Protein AF-A0A166FHW7-F1 (afdb_monomer)

Secondary structure (DSSP, 8-state):
---------PPP----------------------------------HHHHHHHHHHHHHHHHS--TT-TTSHHHHHHHT--SHHHHHHHHHHHHHHHHTTSS-HHHHHHHHHHHHHHHHHHHHHHHHHHHH--SSS-TTTTHHHHHHHHHHHHHHH--S-THHHHHHHHHHHHHHHHHHHHHTS---HHHHHHHHHHHHHHHHHHHHHHHHHHTT-HHHHHHHHHSSSSHHHHHHHHHHHHHHHHHHHHHHHHHHHHHHHHHHHHHHHHHHHHHHHHHHHHHHHHHHHHHHHHHHHHHT-S------------STHHHHHHHHHHHHHHHHTS-HHHHHHHHHHHHHHHHHHHHHHH--S--STHHHHHHHH-HHHHHHHHHHHHHHHHHHHHHHHHHSS-S---TTEEEEE-TT--EEEEEHHHHSSHHHHHHHHHHHHS--

Structure (mmCIF, N/CA/C/O backbone):
data_AF-A0A166FHW7-F1
#
_entry.id   AF-A0A166FHW7-F1
#
loop_
_atom_site.group_PDB
_atom_site.id
_atom_site.type_symbol
_atom_site.label_atom_id
_atom_site.label_alt_id
_atom_site.label_comp_id
_atom_site.label_asym_id
_atom_site.label_entity_id
_atom_site.label_seq_id
_atom_site.pdbx_PDB_ins_code
_atom_site.Cartn_x
_atom_site.Cartn_y
_atom_site.Cartn_z
_atom_site.occupancy
_atom_site.B_iso_or_equiv
_atom_site.auth_seq_id
_atom_site.auth_comp_id
_atom_site.auth_asym_id
_atom_site.auth_atom_id
_atom_site.pdbx_PDB_model_num
ATOM 1 N N . MET A 1 1 ? 19.702 -24.144 58.303 1.00 34.84 1 MET A N 1
ATOM 2 C CA . MET A 1 1 ? 18.995 -25.304 58.885 1.00 34.84 1 MET A CA 1
ATOM 3 C C . MET A 1 1 ? 18.126 -25.905 57.798 1.00 34.84 1 MET A C 1
ATOM 5 O O . MET A 1 1 ? 17.391 -25.172 57.156 1.00 34.84 1 MET A O 1
ATOM 9 N N . SER A 1 2 ? 18.362 -27.187 57.530 1.00 34.03 2 SER A N 1
ATOM 10 C CA . SER A 1 2 ? 17.777 -28.020 56.472 1.00 34.03 2 SER A CA 1
ATOM 11 C C . SER A 1 2 ? 16.347 -28.475 56.817 1.00 34.03 2 SER A C 1
ATOM 13 O O . SER A 1 2 ? 15.945 -28.334 57.972 1.00 34.03 2 SER A O 1
ATOM 15 N N . LEU A 1 3 ? 15.703 -29.137 55.841 1.00 30.53 3 LEU A N 1
ATOM 16 C CA . LEU A 1 3 ? 14.471 -29.954 55.864 1.00 30.53 3 LEU A CA 1
ATOM 17 C C . LEU A 1 3 ? 13.224 -29.195 55.346 1.00 30.53 3 LEU A C 1
ATOM 19 O O . LEU A 1 3 ? 12.999 -28.058 55.728 1.00 30.53 3 LEU A O 1
ATOM 23 N N . PHE A 1 4 ? 12.378 -29.707 54.443 1.00 32.47 4 PHE A N 1
ATOM 24 C CA . PHE A 1 4 ? 11.970 -31.086 54.155 1.00 32.47 4 PHE A CA 1
ATOM 25 C C . PHE A 1 4 ? 11.669 -31.305 52.657 1.00 32.47 4 PHE A C 1
ATOM 27 O O . PHE A 1 4 ? 11.109 -30.442 51.986 1.00 32.47 4 PHE A O 1
ATOM 34 N N . SER A 1 5 ? 11.995 -32.508 52.180 1.00 28.45 5 SER A N 1
ATOM 35 C CA . SER A 1 5 ? 11.589 -33.090 50.896 1.00 28.45 5 SER A CA 1
ATOM 36 C C . SER A 1 5 ? 10.270 -33.855 51.078 1.00 28.45 5 SER A C 1
ATOM 38 O O . SER A 1 5 ? 10.117 -34.543 52.088 1.00 28.45 5 SER A O 1
ATOM 40 N N . TYR A 1 6 ? 9.339 -33.755 50.124 1.00 33.41 6 TYR A N 1
ATOM 41 C CA . TYR A 1 6 ? 8.126 -34.580 50.066 1.00 33.41 6 TYR A CA 1
ATOM 42 C C . TYR A 1 6 ? 8.175 -35.488 48.835 1.00 33.41 6 TYR A C 1
ATOM 44 O O . TYR A 1 6 ? 8.260 -35.028 47.697 1.00 33.41 6 TYR A O 1
ATOM 52 N N . SER A 1 7 ? 8.132 -36.790 49.098 1.00 30.66 7 SER A N 1
ATOM 53 C CA . SER A 1 7 ? 8.095 -37.887 48.140 1.00 30.66 7 SER A CA 1
ATOM 54 C C . SER A 1 7 ? 6.654 -38.221 47.741 1.00 30.66 7 SER A C 1
ATOM 56 O O . SER A 1 7 ? 5.761 -38.324 48.579 1.00 30.66 7 SER A O 1
ATOM 58 N N . PHE A 1 8 ? 6.442 -38.422 46.441 1.00 33.25 8 PHE A N 1
ATOM 59 C CA . PHE A 1 8 ? 5.190 -38.890 45.848 1.00 33.25 8 PHE A CA 1
ATOM 60 C C . PHE A 1 8 ? 5.305 -40.402 45.600 1.00 33.25 8 PHE A C 1
ATOM 62 O O . PHE A 1 8 ? 6.271 -40.852 44.984 1.00 33.25 8 PHE A O 1
ATOM 69 N N . THR A 1 9 ? 4.339 -41.191 46.071 1.00 34.50 9 THR A N 1
ATOM 70 C CA . THR A 1 9 ? 4.199 -42.622 45.742 1.00 34.50 9 THR A CA 1
ATOM 71 C C . THR A 1 9 ? 2.891 -42.837 44.974 1.00 34.50 9 THR A C 1
ATOM 73 O O . THR A 1 9 ? 1.877 -42.253 45.355 1.00 34.50 9 THR A O 1
ATOM 76 N N . PRO A 1 10 ? 2.874 -43.640 43.891 1.00 36.53 10 PRO A N 1
ATOM 77 C CA . PRO A 1 10 ? 1.661 -43.918 43.136 1.00 36.53 10 PRO A CA 1
ATOM 78 C C . PRO A 1 10 ? 1.016 -45.235 43.590 1.00 36.53 10 PRO A C 1
ATOM 80 O O . PRO A 1 10 ? 1.674 -46.271 43.697 1.00 36.53 10 PRO A O 1
ATOM 83 N N . THR A 1 11 ? -0.296 -45.206 43.819 1.00 36.44 11 THR A N 1
ATOM 84 C CA . THR A 1 11 ? -1.110 -46.397 44.084 1.00 36.44 11 THR A CA 1
ATOM 85 C C . THR A 1 11 ? -1.579 -47.011 42.766 1.00 36.44 11 THR A C 1
ATOM 87 O O . THR A 1 11 ? -2.311 -46.390 41.999 1.00 36.44 11 THR A O 1
ATOM 90 N N . ILE A 1 12 ? -1.163 -48.253 42.525 1.00 35.50 12 ILE A N 1
ATOM 91 C CA . ILE A 1 12 ? -1.688 -49.148 41.491 1.00 35.50 12 ILE A CA 1
ATOM 92 C C . ILE A 1 12 ? -2.891 -49.896 42.076 1.00 35.50 12 ILE A C 1
ATOM 94 O O . ILE A 1 12 ? -2.778 -50.499 43.142 1.00 35.50 12 ILE A O 1
ATOM 98 N N . MET A 1 13 ? -4.012 -49.930 41.352 1.00 34.91 13 MET A N 1
ATOM 99 C CA . MET A 1 13 ? -5.056 -50.933 41.565 1.00 34.91 13 MET A CA 1
ATOM 100 C C . MET A 1 13 ? -5.574 -51.429 40.209 1.00 34.91 13 MET A C 1
ATOM 102 O O . MET A 1 13 ? -6.003 -50.656 39.357 1.00 34.91 13 MET A O 1
ATOM 106 N N . THR A 1 14 ? -5.443 -52.737 40.006 1.00 41.25 14 THR A N 1
ATOM 107 C CA . THR A 1 14 ? -5.716 -53.499 38.780 1.00 41.25 14 THR A CA 1
ATOM 108 C C . THR A 1 14 ? -6.978 -54.361 38.896 1.00 41.25 14 THR A C 1
ATOM 110 O O . THR A 1 14 ? -7.439 -54.631 40.002 1.00 41.25 14 THR A O 1
ATOM 113 N N . THR A 1 15 ? -7.381 -54.928 37.743 1.00 34.81 15 THR A N 1
ATOM 114 C CA . THR A 1 15 ? -8.322 -56.055 37.484 1.00 34.81 15 THR A CA 1
ATOM 115 C C . THR A 1 15 ? -9.816 -55.696 37.399 1.00 34.81 15 THR A C 1
ATOM 117 O O . THR A 1 15 ? -10.289 -54.893 38.184 1.00 34.81 15 THR A O 1
ATOM 120 N N . SER A 1 16 ? -10.665 -56.244 36.512 1.00 29.94 16 SER A N 1
ATOM 121 C CA . SER A 1 16 ? -10.603 -57.249 35.418 1.00 29.94 16 SER A CA 1
ATOM 122 C C . SER A 1 16 ? -12.040 -57.357 34.832 1.00 29.94 16 SER A C 1
ATOM 124 O O . SER A 1 16 ? -12.989 -57.259 35.604 1.00 29.94 16 SER A O 1
ATOM 126 N N . THR A 1 17 ? -12.315 -57.399 33.517 1.00 33.91 17 THR A N 1
ATOM 127 C CA . THR A 1 17 ? -12.660 -58.592 32.676 1.00 33.91 17 THR A CA 1
ATOM 128 C C . THR A 1 17 ? -13.208 -58.045 31.324 1.00 33.91 17 THR A C 1
ATOM 130 O O . THR A 1 17 ? -14.050 -57.157 31.338 1.00 33.91 17 THR A O 1
ATOM 133 N N . GLN A 1 18 ? -12.614 -58.267 30.135 1.00 33.44 18 GLN A N 1
ATOM 134 C CA . GLN A 1 18 ? -12.799 -59.365 29.145 1.00 33.44 18 GLN A CA 1
ATOM 135 C C . GLN A 1 18 ? -14.289 -59.697 28.847 1.00 33.44 18 GLN A C 1
ATOM 137 O O . GLN A 1 18 ? -14.997 -60.101 29.752 1.00 33.44 18 GLN A O 1
ATOM 142 N N . THR A 1 19 ? -14.876 -59.637 27.633 1.00 32.28 19 THR A N 1
ATOM 143 C CA . THR A 1 19 ? -14.506 -60.320 26.369 1.00 32.28 19 THR A CA 1
ATOM 144 C C . THR A 1 19 ? -15.501 -59.966 25.231 1.00 32.28 19 THR A C 1
ATOM 146 O O . THR A 1 19 ? -16.696 -60.147 25.428 1.00 32.28 19 THR A O 1
ATOM 149 N N . ARG A 1 20 ? -15.045 -59.614 24.011 1.00 31.00 20 ARG A N 1
ATOM 150 C CA . ARG A 1 20 ? -15.442 -60.271 22.730 1.00 31.00 20 ARG A CA 1
ATOM 151 C C . ARG A 1 20 ? -14.687 -59.697 21.520 1.00 31.00 20 ARG A C 1
ATOM 153 O O . ARG A 1 20 ? -14.891 -58.566 21.105 1.00 31.00 20 ARG A O 1
ATOM 160 N N . LYS A 1 21 ? -13.829 -60.545 20.942 1.00 37.91 21 LYS A N 1
ATOM 161 C CA . LYS A 1 21 ? -13.235 -60.433 19.600 1.00 37.91 21 LYS A CA 1
ATOM 162 C C . LYS A 1 21 ? -14.177 -61.067 18.568 1.00 37.91 21 LYS A C 1
ATOM 164 O O . LYS A 1 21 ? -14.760 -62.104 18.880 1.00 37.91 21 LYS A O 1
ATOM 169 N N . ARG A 1 22 ? -14.194 -60.541 17.336 1.00 35.78 22 ARG A N 1
ATOM 170 C CA . ARG A 1 22 ? -13.900 -61.238 16.054 1.00 35.78 22 ARG A CA 1
ATOM 171 C C . ARG A 1 22 ? -14.166 -60.256 14.891 1.00 35.78 22 ARG A C 1
ATOM 173 O O . ARG A 1 22 ? -15.229 -59.664 14.851 1.00 35.78 22 ARG A O 1
ATOM 180 N N . P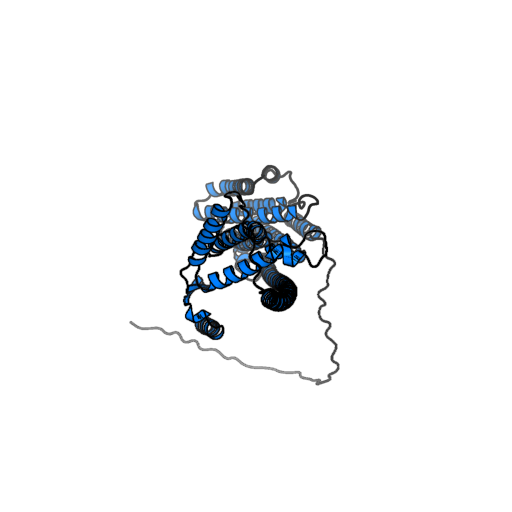HE A 1 23 ? -13.153 -59.859 14.117 1.00 33.91 23 PHE A N 1
ATOM 181 C CA . PHE A 1 23 ? -12.521 -60.555 12.975 1.00 33.91 23 PHE A CA 1
ATOM 182 C C . PHE A 1 23 ? -13.221 -60.207 11.650 1.00 33.91 23 PHE A C 1
ATOM 184 O O . PHE A 1 23 ? -14.329 -60.672 11.437 1.00 33.91 23 PHE A O 1
ATOM 191 N N . TRP A 1 24 ? -12.559 -59.423 10.788 1.00 37.00 24 TRP A N 1
ATOM 192 C CA . TRP A 1 24 ? -12.235 -59.792 9.400 1.00 37.00 24 TRP A CA 1
ATOM 193 C C . TRP A 1 24 ? -11.105 -58.905 8.852 1.00 37.00 24 TRP A C 1
ATOM 195 O O . TRP A 1 24 ? -11.092 -57.690 9.027 1.00 37.00 24 TRP A O 1
ATOM 205 N N . LEU A 1 25 ? -10.133 -59.578 8.233 1.00 36.22 25 LEU A N 1
ATOM 206 C CA . LEU A 1 25 ? -9.030 -59.040 7.442 1.00 36.22 25 LEU A CA 1
ATOM 207 C C . LEU A 1 25 ? -9.475 -58.820 5.988 1.00 36.22 25 LEU A C 1
ATOM 209 O O . LEU A 1 25 ? -10.233 -59.624 5.459 1.00 36.22 25 LEU A O 1
ATOM 213 N N . LYS A 1 26 ? -8.816 -57.839 5.357 1.00 40.19 26 LYS A N 1
ATOM 214 C CA . LYS A 1 26 ? -8.415 -57.750 3.939 1.00 40.19 26 LYS A CA 1
ATOM 215 C C . LYS A 1 26 ? -9.498 -57.877 2.864 1.00 40.19 26 LYS A C 1
ATOM 217 O O . LYS A 1 26 ? -9.918 -58.976 2.534 1.00 40.19 26 LYS A O 1
ATOM 222 N N . GLN A 1 27 ? -9.689 -56.767 2.154 1.00 31.23 27 GLN A N 1
ATOM 223 C CA . GLN A 1 27 ? -9.675 -56.695 0.689 1.00 31.23 27 GLN A CA 1
ATOM 224 C C . GLN A 1 27 ? -9.236 -55.272 0.288 1.00 31.23 27 GLN A C 1
ATOM 226 O O . GLN A 1 27 ? -9.834 -54.294 0.725 1.00 31.23 27 GLN A O 1
ATOM 231 N N . THR A 1 28 ? -8.159 -55.151 -0.494 1.00 43.56 28 THR A N 1
ATOM 232 C CA . THR A 1 28 ? -7.950 -53.997 -1.386 1.00 43.56 28 THR A CA 1
ATOM 233 C C . THR A 1 28 ? -8.973 -54.107 -2.519 1.00 43.56 28 THR A C 1
ATOM 235 O O . THR A 1 28 ? -9.312 -55.236 -2.893 1.00 43.56 28 THR A O 1
ATOM 238 N N . PRO A 1 29 ? -9.486 -52.990 -3.070 1.00 36.66 29 PRO A N 1
ATOM 239 C CA . PRO A 1 29 ? -8.953 -52.603 -4.380 1.00 36.66 29 PRO A CA 1
ATOM 240 C C . PRO A 1 29 ? -9.071 -51.102 -4.749 1.00 36.66 29 PRO A C 1
ATOM 242 O O . PRO A 1 29 ? -9.771 -50.320 -4.118 1.00 36.66 29 PRO A O 1
ATOM 245 N N . VAL A 1 30 ? -8.408 -50.784 -5.865 1.00 32.16 30 VAL A N 1
ATOM 246 C CA . VAL A 1 30 ? -8.593 -49.638 -6.774 1.00 32.16 30 VAL A CA 1
ATOM 247 C C . VAL A 1 30 ? -8.190 -48.255 -6.253 1.00 32.16 30 VAL A C 1
ATOM 249 O O . VAL A 1 30 ? -8.869 -47.619 -5.453 1.00 32.16 30 VAL A O 1
ATOM 252 N N . VAL A 1 31 ? -7.097 -47.757 -6.842 1.00 43.41 31 VAL A N 1
ATOM 253 C CA . VAL A 1 31 ? -6.760 -46.336 -6.971 1.00 43.41 31 VAL A CA 1
ATOM 254 C C . VAL A 1 31 ? -7.972 -45.617 -7.559 1.00 43.41 31 VAL A C 1
ATOM 256 O O . VAL A 1 31 ? -8.191 -45.617 -8.766 1.00 43.41 31 VAL A O 1
ATOM 259 N N . SER A 1 32 ? -8.791 -45.047 -6.683 1.00 30.52 32 SER A N 1
ATOM 260 C CA . SER A 1 32 ? -9.730 -44.008 -7.065 1.00 30.52 32 SER A CA 1
ATOM 261 C C . SER A 1 32 ? -8.926 -42.726 -7.078 1.00 30.52 32 SER A C 1
ATOM 263 O O . SER A 1 32 ? -8.369 -42.326 -6.057 1.00 30.52 32 SER A O 1
ATOM 265 N N . THR A 1 33 ? -8.802 -42.139 -8.261 1.00 36.22 33 THR A N 1
ATOM 266 C CA . THR A 1 33 ? -8.305 -40.789 -8.484 1.00 36.22 33 THR A CA 1
ATOM 267 C C . THR A 1 33 ? -9.038 -39.864 -7.520 1.00 36.22 33 THR A C 1
ATOM 269 O O . THR A 1 33 ? -10.188 -39.503 -7.758 1.00 36.22 33 THR A O 1
ATOM 272 N N . THR A 1 34 ? -8.402 -39.537 -6.394 1.00 31.08 34 THR A N 1
ATOM 273 C CA . THR A 1 34 ? -8.874 -38.498 -5.487 1.00 31.08 34 THR A CA 1
ATOM 274 C C . THR A 1 34 ? -8.863 -37.220 -6.300 1.00 31.08 34 THR A C 1
ATOM 276 O O . THR A 1 34 ? -7.809 -36.634 -6.553 1.00 31.08 34 THR A O 1
ATOM 279 N N . SER A 1 35 ? -10.044 -36.838 -6.779 1.00 35.72 35 SER A N 1
ATOM 280 C CA . SER A 1 35 ? -10.304 -35.516 -7.306 1.00 35.72 35 SER A CA 1
ATOM 281 C C . SER A 1 35 ? -9.825 -34.534 -6.250 1.00 35.72 35 SER A C 1
ATOM 283 O O . SER A 1 35 ? -10.398 -34.427 -5.164 1.00 35.72 35 SER A O 1
ATOM 285 N N . ARG A 1 36 ? -8.716 -33.870 -6.585 1.00 31.05 36 ARG A N 1
ATOM 286 C CA . ARG A 1 36 ? -8.308 -32.574 -6.053 1.00 31.05 36 ARG A CA 1
ATOM 287 C C . ARG A 1 36 ? -9.584 -31.785 -5.740 1.00 31.05 36 ARG A C 1
ATOM 289 O O . ARG A 1 36 ? -10.457 -31.766 -6.613 1.00 31.05 36 ARG A O 1
ATOM 296 N N . PRO A 1 37 ? -9.719 -31.116 -4.584 1.00 36.91 37 PRO A N 1
ATOM 297 C CA . PRO A 1 37 ? -10.616 -29.981 -4.545 1.00 36.91 37 PRO A CA 1
ATOM 298 C C . PRO A 1 37 ? -10.068 -29.026 -5.604 1.00 36.91 37 PRO A C 1
ATOM 300 O O . PRO A 1 37 ? -9.036 -28.380 -5.425 1.00 36.91 37 PRO A O 1
ATOM 303 N N . THR A 1 38 ? -10.676 -29.064 -6.787 1.00 29.12 38 THR A N 1
ATOM 304 C CA . THR A 1 38 ? -10.616 -27.978 -7.743 1.00 29.12 38 THR A CA 1
ATOM 305 C C . THR A 1 38 ? -10.939 -26.755 -6.919 1.00 29.12 38 THR A C 1
ATOM 307 O O . THR A 1 38 ? -12.029 -26.677 -6.352 1.00 29.12 38 THR A O 1
ATOM 310 N N . CYS A 1 39 ? -9.945 -25.875 -6.789 1.00 35.62 39 CYS A N 1
ATOM 311 C CA . CYS A 1 39 ? -10.164 -24.479 -6.480 1.00 35.62 39 CYS A CA 1
ATOM 312 C C . CYS A 1 39 ? -11.323 -24.077 -7.380 1.00 35.62 39 CYS A C 1
ATOM 314 O O . CYS A 1 39 ? -11.173 -24.037 -8.603 1.00 35.62 39 CYS A O 1
ATOM 316 N N . SER A 1 40 ? -12.511 -24.002 -6.782 1.00 29.81 40 SER A N 1
ATOM 317 C CA . SER A 1 40 ? -13.690 -23.542 -7.473 1.00 29.81 40 SER A CA 1
ATOM 318 C C . SER A 1 40 ? -13.331 -22.114 -7.795 1.00 29.81 40 SER A C 1
ATOM 320 O O . SER A 1 40 ? -13.318 -21.264 -6.911 1.00 29.81 40 SER A O 1
ATOM 322 N N . THR A 1 41 ? -12.926 -21.889 -9.040 1.00 42.62 41 THR A N 1
ATOM 323 C CA . THR A 1 41 ? -12.908 -20.575 -9.649 1.00 42.62 41 THR A CA 1
ATOM 324 C C . THR A 1 41 ? -14.375 -20.179 -9.664 1.00 42.62 41 THR A C 1
ATOM 326 O O . THR A 1 41 ? -15.108 -20.450 -10.615 1.00 42.62 41 THR A O 1
ATOM 329 N N . ALA A 1 42 ? -14.837 -19.673 -8.519 1.00 36.47 42 ALA A N 1
ATOM 330 C CA . ALA A 1 42 ? -16.040 -18.885 -8.455 1.00 36.47 42 ALA A CA 1
ATOM 331 C C . ALA A 1 42 ? -15.895 -17.808 -9.543 1.00 36.47 42 ALA A C 1
ATOM 333 O O . ALA A 1 42 ? -14.762 -17.417 -9.872 1.00 36.47 42 ALA A O 1
ATOM 334 N N . PRO A 1 43 ? -17.003 -17.362 -10.155 1.00 43.09 43 PRO A N 1
ATOM 335 C CA . PRO A 1 43 ? -16.964 -16.167 -10.991 1.00 43.09 43 PRO A CA 1
ATOM 336 C C . PRO A 1 43 ? -16.199 -15.082 -10.223 1.00 43.09 43 PRO A C 1
ATOM 338 O O . PRO A 1 43 ? -16.204 -15.151 -8.997 1.00 43.09 43 PRO A O 1
ATOM 341 N N . PRO A 1 44 ? -15.523 -14.126 -10.880 1.00 49.34 44 PRO A N 1
ATOM 342 C CA . PRO A 1 44 ? -14.907 -13.017 -10.164 1.00 49.34 44 PRO A CA 1
ATOM 343 C C . PRO A 1 44 ? -16.019 -12.341 -9.361 1.00 49.34 44 PRO A C 1
ATOM 345 O O . PRO A 1 44 ? -16.827 -11.606 -9.929 1.00 49.34 44 PRO A O 1
ATOM 348 N N . ASP A 1 45 ? -16.128 -12.721 -8.087 1.00 56.28 45 ASP A N 1
ATOM 349 C CA . ASP A 1 45 ? -17.183 -12.286 -7.196 1.00 56.28 45 ASP A CA 1
ATOM 350 C C . ASP A 1 45 ? -17.065 -10.775 -7.199 1.00 56.28 45 ASP A C 1
ATOM 352 O O . ASP A 1 45 ? -15.970 -10.229 -7.014 1.00 56.28 45 ASP A O 1
ATOM 356 N N . ASP A 1 46 ? -18.162 -10.110 -7.558 1.00 76.25 46 ASP A N 1
ATOM 357 C CA . ASP A 1 46 ? -18.179 -8.665 -7.701 1.00 76.25 46 ASP A CA 1
ATOM 358 C C . ASP A 1 46 ? -17.641 -8.097 -6.390 1.00 76.25 46 ASP A C 1
ATOM 360 O O . ASP A 1 46 ? -18.220 -8.315 -5.328 1.00 76.25 46 ASP A O 1
ATOM 364 N N . ILE A 1 47 ? -16.486 -7.442 -6.444 1.00 72.56 47 ILE A N 1
ATOM 365 C CA . ILE A 1 47 ? -15.786 -6.891 -5.279 1.00 72.56 47 ILE A CA 1
ATOM 366 C C . ILE A 1 47 ? -16.749 -6.025 -4.445 1.00 72.56 47 ILE A C 1
ATOM 368 O O . ILE A 1 47 ? -16.683 -6.005 -3.214 1.00 72.56 47 ILE A O 1
ATOM 372 N N . SER A 1 48 ? -17.693 -5.373 -5.126 1.00 78.38 48 SER A N 1
ATOM 373 C CA . SER A 1 48 ? -18.792 -4.606 -4.540 1.00 78.38 48 SER A CA 1
ATOM 374 C C . SER A 1 48 ? -19.698 -5.478 -3.665 1.00 78.38 48 SER A C 1
ATOM 376 O O . SER A 1 48 ? -20.035 -5.087 -2.552 1.00 78.38 48 SER A O 1
ATOM 378 N N . SER A 1 49 ? -20.024 -6.691 -4.118 1.00 82.31 49 SER A N 1
ATOM 379 C CA . SER A 1 49 ? -20.880 -7.639 -3.398 1.00 82.31 49 SER A CA 1
ATOM 380 C C . SER A 1 49 ? -20.253 -8.157 -2.101 1.00 82.31 49 SER A C 1
ATOM 382 O O . SER A 1 49 ? -20.952 -8.240 -1.095 1.00 82.31 49 SER A O 1
ATOM 384 N N . LEU A 1 50 ? -18.939 -8.420 -2.077 1.00 80.50 50 LEU A N 1
ATOM 385 C CA . LEU A 1 50 ? -18.228 -8.842 -0.859 1.00 80.50 50 LEU A CA 1
ATOM 386 C C . LEU A 1 50 ? -18.212 -7.733 0.197 1.00 80.50 50 LEU A C 1
ATOM 388 O O . LEU A 1 50 ? -18.403 -7.982 1.391 1.00 80.50 50 LEU A O 1
ATOM 392 N N . TRP A 1 51 ? -17.996 -6.493 -0.243 1.00 86.31 51 TRP A N 1
ATOM 393 C CA . TRP A 1 51 ? -18.059 -5.334 0.639 1.00 86.31 51 TRP A CA 1
ATOM 394 C C . TRP A 1 51 ? -19.481 -5.094 1.153 1.00 86.31 51 TRP A C 1
ATOM 396 O O . TRP A 1 51 ? -19.680 -4.877 2.351 1.00 86.31 51 TRP A O 1
ATOM 406 N N . ASP A 1 52 ? -20.477 -5.199 0.273 1.00 86.12 52 ASP A N 1
ATOM 407 C CA . ASP A 1 52 ? -21.879 -5.044 0.640 1.00 86.12 52 ASP A CA 1
ATOM 408 C C . ASP A 1 52 ? -22.346 -6.119 1.625 1.00 86.12 52 ASP A C 1
ATOM 410 O O . ASP A 1 52 ? -23.020 -5.788 2.604 1.00 86.12 52 ASP A O 1
ATOM 414 N N . GLU A 1 53 ? -21.918 -7.369 1.436 1.00 86.81 53 GLU A N 1
ATOM 415 C CA . GLU A 1 53 ? -22.163 -8.468 2.370 1.00 86.81 53 GLU A CA 1
ATOM 416 C C . GLU A 1 53 ? -21.549 -8.174 3.745 1.00 86.81 53 GLU A C 1
ATOM 418 O O . GLU A 1 53 ? -22.173 -8.419 4.779 1.00 86.81 53 GLU A O 1
ATOM 423 N N . ALA A 1 54 ? -20.339 -7.610 3.788 1.00 85.88 54 ALA A N 1
ATOM 424 C CA . ALA A 1 54 ? -19.684 -7.255 5.043 1.00 85.88 54 ALA A CA 1
ATOM 425 C C . ALA A 1 54 ? -20.422 -6.132 5.792 1.00 85.88 54 ALA A C 1
ATOM 427 O O . ALA A 1 54 ? -20.581 -6.204 7.016 1.00 85.88 54 ALA A O 1
ATOM 428 N N . LEU A 1 55 ? -20.904 -5.115 5.071 1.00 89.69 55 LEU A N 1
ATOM 429 C CA . LEU A 1 55 ? -21.733 -4.043 5.631 1.00 89.69 55 LEU A CA 1
ATOM 430 C C . LEU A 1 55 ? -23.088 -4.577 6.124 1.00 89.69 55 LEU A C 1
ATOM 432 O O . LEU A 1 55 ? -23.537 -4.208 7.212 1.00 89.69 55 LEU A O 1
ATOM 436 N N . ASP A 1 56 ? -23.712 -5.487 5.376 1.00 90.88 56 ASP A N 1
ATOM 437 C CA . ASP A 1 56 ? -24.973 -6.123 5.762 1.00 90.88 56 ASP A CA 1
ATOM 438 C C . ASP A 1 56 ? -24.798 -7.026 6.987 1.00 90.88 56 ASP A C 1
ATOM 440 O O . ASP A 1 56 ? -25.613 -6.985 7.911 1.00 90.88 56 ASP A O 1
ATOM 444 N N . ALA A 1 57 ? -23.707 -7.790 7.060 1.00 87.12 57 ALA A N 1
ATOM 445 C CA . ALA A 1 57 ? -23.354 -8.576 8.239 1.00 87.12 57 ALA A CA 1
ATOM 446 C C . ALA A 1 57 ? -23.180 -7.681 9.478 1.00 87.12 57 ALA A C 1
ATOM 448 O O . ALA A 1 57 ? -23.696 -8.009 10.553 1.00 87.12 57 ALA A O 1
ATOM 449 N N . TYR A 1 58 ? -22.532 -6.520 9.320 1.00 90.81 58 TYR A N 1
ATOM 450 C CA . TYR A 1 58 ? -22.399 -5.525 10.386 1.00 90.81 58 TYR A CA 1
ATOM 451 C C . TYR A 1 58 ? -23.769 -5.036 10.871 1.00 90.81 58 TYR A C 1
ATOM 453 O O . TYR A 1 58 ? -24.063 -5.085 12.073 1.00 90.81 58 TYR A O 1
ATOM 461 N N . LYS A 1 59 ? -24.634 -4.628 9.934 1.00 92.75 59 LYS A N 1
ATOM 462 C CA . LYS A 1 59 ? -25.999 -4.170 10.217 1.00 92.75 59 LYS A CA 1
ATOM 463 C C . LYS A 1 59 ? -26.824 -5.237 10.923 1.00 92.75 59 LYS A C 1
ATOM 465 O O . LYS A 1 59 ? -27.447 -4.949 11.941 1.00 92.75 59 LYS A O 1
ATOM 470 N N . ASN A 1 60 ? -26.785 -6.472 10.436 1.00 92.69 60 ASN A N 1
ATOM 471 C CA . ASN A 1 60 ? -27.531 -7.588 11.008 1.00 92.69 60 ASN A CA 1
ATOM 472 C C . ASN A 1 60 ? -27.038 -7.954 12.416 1.00 92.69 60 ASN A C 1
ATOM 474 O O . ASN A 1 60 ? -27.842 -8.326 13.270 1.00 92.69 60 ASN A O 1
ATOM 478 N N . SER A 1 61 ? -25.734 -7.831 12.688 1.00 88.81 61 SER A N 1
ATOM 479 C CA . SER A 1 61 ? -25.179 -8.187 13.997 1.00 88.81 61 SER A CA 1
ATOM 480 C C . SER A 1 61 ? -25.379 -7.115 15.068 1.00 88.81 61 SER A C 1
ATOM 482 O O . SER A 1 61 ? -25.477 -7.467 16.245 1.00 88.81 61 SER A O 1
ATOM 484 N N . LEU A 1 62 ? -25.340 -5.830 14.708 1.00 89.94 62 LEU A N 1
ATOM 485 C CA . LEU A 1 62 ? -25.367 -4.725 15.677 1.00 89.94 62 LEU A CA 1
ATOM 486 C C . LEU A 1 62 ? -26.652 -3.893 15.617 1.00 89.94 62 LEU A C 1
ATOM 488 O O . LEU A 1 62 ? -26.879 -3.073 16.502 1.00 89.94 62 LEU A O 1
ATOM 492 N N . GLY A 1 63 ? -27.493 -4.101 14.603 1.00 90.62 63 GLY A N 1
ATOM 493 C CA . GLY A 1 63 ? -28.682 -3.287 14.349 1.00 90.62 63 GLY A CA 1
ATOM 494 C C . GLY A 1 63 ? -28.357 -1.858 13.906 1.00 90.62 63 GLY A C 1
ATOM 495 O O . GLY A 1 63 ? -29.230 -0.998 13.969 1.00 90.62 63 GLY A O 1
ATOM 496 N N . ILE A 1 64 ? -27.110 -1.591 13.501 1.00 89.06 64 ILE A N 1
ATOM 497 C CA . ILE A 1 64 ? -26.632 -0.267 13.091 1.00 89.06 64 ILE A CA 1
ATOM 498 C C . ILE A 1 64 ? -26.256 -0.329 11.618 1.00 89.06 64 ILE A C 1
ATOM 500 O O . ILE A 1 64 ? -25.357 -1.076 11.238 1.00 89.06 64 ILE A O 1
ATOM 504 N N . ASP A 1 65 ? -26.935 0.464 10.797 1.00 90.25 65 ASP A N 1
ATOM 505 C CA . ASP A 1 65 ? -26.602 0.587 9.385 1.00 90.25 65 ASP A CA 1
ATOM 506 C C . ASP A 1 65 ? -25.427 1.557 9.205 1.00 90.25 65 ASP A C 1
ATOM 508 O O . ASP A 1 65 ? -25.530 2.741 9.513 1.00 90.25 65 ASP A O 1
ATOM 512 N N . LEU A 1 66 ? -24.293 1.052 8.717 1.00 87.75 66 LEU A N 1
ATOM 513 C CA . LEU A 1 66 ? -23.100 1.866 8.460 1.00 87.75 66 LEU A CA 1
ATOM 514 C C . LEU A 1 66 ? -23.238 2.770 7.232 1.00 87.75 66 LEU A C 1
ATOM 516 O O . LEU A 1 66 ? -22.396 3.644 7.029 1.00 87.75 66 LEU A O 1
ATOM 520 N N . ARG A 1 67 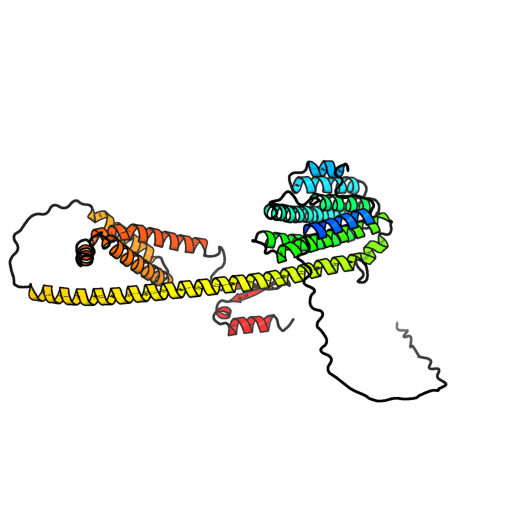? -24.265 2.544 6.407 1.00 85.81 67 ARG A N 1
ATOM 521 C CA . ARG A 1 67 ? -24.594 3.382 5.250 1.00 85.81 67 ARG A CA 1
ATOM 522 C C . ARG A 1 67 ? -25.530 4.536 5.624 1.00 85.81 67 ARG A C 1
ATOM 524 O O . ARG A 1 67 ? -25.840 5.362 4.772 1.00 85.81 67 ARG A O 1
ATOM 531 N N . ASP A 1 68 ? -25.997 4.585 6.873 1.00 84.00 68 ASP A N 1
ATOM 532 C CA . ASP A 1 68 ? -26.893 5.631 7.350 1.00 84.00 68 ASP A CA 1
ATOM 533 C C . ASP A 1 68 ? -26.113 6.889 7.766 1.00 84.00 68 ASP A C 1
ATOM 535 O O . ASP A 1 68 ? -25.540 6.993 8.859 1.00 84.00 68 ASP A O 1
ATOM 539 N N . ASP A 1 69 ? -26.125 7.874 6.872 1.00 75.44 69 ASP A N 1
ATOM 540 C CA . ASP A 1 69 ? -25.500 9.179 7.079 1.00 75.44 69 ASP A CA 1
ATOM 541 C C . ASP A 1 69 ? -26.220 10.036 8.139 1.00 75.44 69 ASP A C 1
ATOM 543 O O . ASP A 1 69 ? -25.675 11.057 8.555 1.00 75.44 69 ASP A O 1
ATOM 547 N N . SER A 1 70 ? -27.407 9.636 8.619 1.00 78.12 70 SER A N 1
ATOM 548 C CA . SER A 1 70 ? -28.184 10.412 9.602 1.00 78.12 70 SER A CA 1
ATOM 549 C C . SER A 1 70 ? -27.605 10.389 11.021 1.00 78.12 70 SER A C 1
ATOM 551 O O . SER A 1 70 ? -28.053 11.121 11.909 1.00 78.12 70 SER A O 1
ATOM 553 N N . THR A 1 71 ? -26.587 9.563 11.270 1.00 79.44 71 THR A N 1
ATOM 554 C CA . THR A 1 71 ? -25.889 9.575 12.555 1.00 79.44 71 THR A CA 1
ATOM 555 C C . THR A 1 71 ? -25.084 10.871 12.710 1.00 79.44 71 THR A C 1
ATOM 557 O O . THR A 1 71 ? -24.413 11.312 11.783 1.00 79.44 71 THR A O 1
ATOM 560 N N . ALA A 1 72 ? -25.065 11.466 13.910 1.00 81.56 72 ALA A N 1
ATOM 561 C CA . ALA A 1 72 ? -24.329 12.718 14.164 1.00 81.56 72 ALA A CA 1
ATOM 562 C C . ALA A 1 72 ? -22.837 12.644 13.773 1.00 81.56 72 ALA A C 1
ATOM 564 O O . ALA A 1 72 ? -22.219 13.650 13.425 1.00 81.56 72 ALA A O 1
ATOM 565 N N . LEU A 1 73 ? -22.254 11.443 13.837 1.00 77.06 73 LEU A N 1
ATOM 566 C CA . LEU A 1 73 ? -20.889 11.190 13.397 1.00 77.06 73 LEU A CA 1
ATOM 567 C C . LEU A 1 73 ? -20.797 10.917 11.888 1.00 77.06 73 LEU A C 1
ATOM 569 O O . LEU A 1 73 ? -19.827 11.355 11.281 1.00 77.06 73 LEU A O 1
ATOM 573 N N . GLY A 1 74 ? -21.798 10.282 11.272 1.00 79.06 74 GLY A N 1
ATOM 574 C CA . GLY A 1 74 ? -21.947 10.214 9.815 1.00 79.06 74 GLY A CA 1
ATOM 575 C C . GLY A 1 74 ? -21.977 11.610 9.189 1.00 79.06 74 GLY A C 1
ATOM 576 O O . GLY A 1 74 ? -21.162 11.905 8.320 1.00 79.06 74 GLY A O 1
ATOM 577 N N . GLU A 1 75 ? -22.785 12.526 9.729 1.00 84.00 75 GLU A N 1
ATOM 578 C CA . GLU A 1 75 ? -22.821 13.936 9.309 1.00 84.00 75 GLU A CA 1
ATOM 579 C C . GLU A 1 75 ? -21.492 14.677 9.541 1.00 84.00 75 GLU A C 1
ATOM 581 O O . GLU A 1 75 ? -21.134 15.601 8.803 1.00 84.00 75 GLU A O 1
ATOM 586 N N . GLN A 1 76 ? -20.756 14.328 10.601 1.00 83.31 76 GLN A N 1
ATOM 587 C CA . GLN A 1 76 ? -19.441 14.909 10.876 1.00 83.31 76 GLN A CA 1
ATOM 588 C C . GLN A 1 76 ? -18.398 14.402 9.875 1.00 83.31 76 GLN A C 1
ATOM 590 O O . GLN A 1 76 ? -17.686 15.211 9.286 1.00 83.31 76 GLN A O 1
ATOM 595 N N . LEU A 1 77 ? -18.349 13.090 9.635 1.00 80.38 77 LEU A N 1
ATOM 596 C CA . LEU A 1 77 ? -17.450 12.464 8.665 1.00 80.38 77 LEU A CA 1
ATOM 597 C C . LEU A 1 77 ? -17.786 12.858 7.227 1.00 80.38 77 LEU A C 1
ATOM 599 O O . LEU A 1 77 ? -16.885 12.988 6.406 1.00 80.38 77 LEU A O 1
ATOM 603 N N . ALA A 1 78 ? -19.059 13.105 6.915 1.00 80.62 78 ALA A N 1
ATOM 604 C CA . ALA A 1 78 ? -19.474 13.608 5.611 1.00 80.62 78 ALA A CA 1
ATOM 605 C C . ALA A 1 78 ? -18.904 14.999 5.299 1.00 80.62 78 ALA A C 1
ATOM 607 O O . ALA A 1 78 ? -18.755 15.336 4.127 1.00 80.62 78 ALA A O 1
ATOM 608 N N . ARG A 1 79 ? -18.561 15.784 6.330 1.00 84.19 79 ARG A N 1
ATOM 609 C CA . ARG A 1 79 ? -17.915 17.098 6.203 1.00 84.19 79 ARG A CA 1
ATOM 610 C C . ARG A 1 79 ? -16.387 17.032 6.202 1.00 84.19 79 ARG A C 1
ATOM 612 O O . ARG A 1 79 ? -15.750 18.040 5.910 1.00 84.19 79 ARG A O 1
ATOM 619 N N . CYS A 1 80 ? -15.797 15.888 6.540 1.00 81.94 80 CYS A N 1
ATOM 620 C CA . CYS A 1 80 ? -14.351 15.710 6.534 1.00 81.94 80 CYS A CA 1
ATOM 621 C C . CYS A 1 80 ? -13.839 15.560 5.097 1.00 81.94 80 CYS A C 1
ATOM 623 O O . CYS A 1 80 ? -14.379 14.779 4.316 1.00 81.94 80 CYS A O 1
ATOM 625 N N . THR A 1 81 ? -12.769 16.281 4.764 1.00 79.06 81 THR A N 1
ATOM 626 C CA . THR A 1 81 ? -12.144 16.239 3.426 1.00 79.06 81 THR A CA 1
ATOM 627 C C . THR A 1 81 ? -10.724 15.673 3.469 1.00 79.06 81 THR A C 1
ATOM 629 O O . THR A 1 81 ? -10.221 15.133 2.483 1.00 79.06 81 THR A O 1
ATOM 632 N N . SER A 1 82 ? -10.073 15.735 4.633 1.00 78.75 82 SER A N 1
ATOM 633 C CA . SER A 1 82 ? -8.716 15.237 4.851 1.00 78.75 82 SER A CA 1
ATOM 634 C C . SER A 1 82 ? -8.669 14.046 5.823 1.00 78.75 82 SER A C 1
ATOM 636 O O . SER A 1 82 ? -9.589 13.828 6.612 1.00 78.75 82 SER A O 1
ATOM 638 N N . ALA A 1 83 ? -7.576 13.266 5.787 1.00 77.00 83 ALA A N 1
ATOM 639 C CA . ALA A 1 83 ? -7.330 12.219 6.792 1.00 77.00 83 ALA A CA 1
ATOM 640 C C . ALA A 1 83 ? -7.209 12.822 8.190 1.00 77.00 83 ALA A C 1
ATOM 642 O O . ALA A 1 83 ? -7.663 12.218 9.158 1.00 77.00 83 ALA A O 1
ATOM 643 N N . ASP A 1 84 ? -6.622 14.016 8.288 1.00 76.19 84 ASP A N 1
ATOM 644 C CA . ASP A 1 84 ? -6.485 14.729 9.550 1.00 76.19 84 ASP A CA 1
ATOM 645 C C . ASP A 1 84 ? -7.850 15.173 10.092 1.00 76.19 84 ASP A C 1
ATOM 647 O O . ASP A 1 84 ? -8.065 15.068 11.296 1.00 76.19 84 ASP A O 1
ATOM 651 N N . ASP A 1 85 ? -8.805 15.562 9.236 1.00 82.25 85 ASP A N 1
ATOM 652 C CA . ASP A 1 85 ? -10.176 15.898 9.652 1.00 82.25 85 ASP A CA 1
ATOM 653 C C . ASP A 1 85 ? -10.890 14.665 10.226 1.00 82.25 85 ASP A C 1
ATOM 655 O O . ASP A 1 85 ? -11.527 14.741 11.279 1.00 82.25 85 ASP A O 1
ATOM 659 N N . ILE A 1 86 ? -10.764 13.514 9.549 1.00 84.06 86 ILE A N 1
ATOM 660 C CA . ILE A 1 86 ? -11.347 12.235 9.989 1.00 84.06 86 ILE A CA 1
ATOM 661 C C . ILE A 1 86 ? -10.696 11.793 11.302 1.00 84.06 86 ILE A C 1
ATOM 663 O O . ILE A 1 86 ? -11.384 11.421 12.257 1.00 84.06 86 ILE A O 1
ATOM 667 N N . ALA A 1 87 ? -9.365 11.859 11.375 1.00 80.25 87 ALA A N 1
ATOM 668 C CA . ALA A 1 87 ? -8.615 11.505 12.568 1.00 80.25 87 ALA A CA 1
ATOM 669 C C . ALA A 1 87 ? -8.988 12.428 13.730 1.00 80.25 87 ALA A C 1
ATOM 671 O O . ALA A 1 87 ? -9.196 11.935 14.833 1.00 80.25 87 ALA A O 1
ATOM 672 N N . ALA A 1 88 ? -9.143 13.733 13.494 1.00 84.38 88 ALA A N 1
ATOM 673 C CA . ALA A 1 88 ? -9.589 14.690 14.498 1.00 84.38 88 ALA A CA 1
ATOM 674 C C . ALA A 1 88 ? -11.009 14.372 14.990 1.00 84.38 88 ALA A C 1
ATOM 676 O O . ALA A 1 88 ? -11.226 14.317 16.198 1.00 84.38 88 ALA A O 1
ATOM 677 N N . ALA A 1 89 ? -11.952 14.067 14.092 1.00 86.62 89 ALA A N 1
ATOM 678 C CA . ALA A 1 89 ? -13.318 13.687 14.462 1.00 86.62 89 ALA A CA 1
ATOM 679 C C . ALA A 1 89 ? -13.360 12.418 15.340 1.00 86.62 89 ALA A C 1
ATOM 681 O O . ALA A 1 89 ? -14.050 12.360 16.367 1.00 86.62 89 ALA A O 1
ATOM 682 N N . LEU A 1 90 ? -12.568 11.403 14.983 1.00 83.81 90 LEU A N 1
ATOM 683 C CA . LEU A 1 90 ? -12.458 10.171 15.764 1.00 83.81 90 LEU A CA 1
ATOM 684 C C . LEU A 1 90 ? -11.694 10.390 17.081 1.00 83.81 90 LEU A C 1
ATOM 686 O O . LEU A 1 90 ? -12.087 9.868 18.124 1.00 83.81 90 LEU A O 1
ATOM 690 N N . GLN A 1 91 ? -10.640 11.206 17.084 1.00 83.94 91 GLN A N 1
ATOM 691 C CA . GLN A 1 91 ? -9.890 11.548 18.292 1.00 83.94 91 GLN A CA 1
ATOM 692 C C . GLN A 1 91 ? -10.704 12.393 19.267 1.00 83.94 91 GLN A C 1
ATOM 694 O O . GLN A 1 91 ? -10.559 12.196 20.472 1.00 83.94 91 GLN A O 1
ATOM 699 N N . ASP A 1 92 ? -11.581 13.275 18.793 1.00 84.56 92 ASP A N 1
ATOM 700 C CA . ASP A 1 92 ? -12.521 14.015 19.637 1.00 84.56 92 ASP A CA 1
ATOM 701 C C . ASP A 1 92 ? -13.479 13.068 20.358 1.00 84.56 92 ASP A C 1
ATOM 703 O O . ASP A 1 92 ? -13.781 13.264 21.540 1.00 84.56 92 ASP A O 1
ATOM 707 N N . THR A 1 93 ? -13.881 11.990 19.683 1.00 78.56 93 THR A N 1
ATOM 708 C CA . THR A 1 93 ? -14.640 10.896 20.295 1.00 78.56 93 THR A CA 1
ATOM 709 C C . THR A 1 93 ? -13.815 10.267 21.426 1.00 78.56 93 THR A C 1
ATOM 711 O O . THR A 1 93 ? -14.268 10.239 22.567 1.00 78.56 93 THR A O 1
ATOM 714 N N . VAL A 1 94 ? -12.541 9.925 21.186 1.00 77.62 94 VAL A N 1
ATOM 715 C CA . VAL A 1 94 ? -11.621 9.416 22.231 1.00 77.62 94 VAL A CA 1
ATOM 716 C C . VAL A 1 94 ? -11.342 10.438 23.347 1.00 77.62 94 VAL A C 1
ATOM 718 O O . VAL A 1 94 ? -11.130 10.068 24.505 1.00 77.62 94 VAL A O 1
ATOM 721 N N . LYS A 1 95 ? -11.311 11.738 23.041 1.00 76.94 95 LYS A N 1
ATOM 722 C CA . LYS A 1 95 ? -10.998 12.816 23.991 1.00 76.94 95 LYS A CA 1
ATOM 723 C C . LYS A 1 95 ? -12.095 13.013 25.018 1.00 76.94 95 LYS A C 1
ATOM 725 O O . LYS A 1 95 ? -11.782 13.028 26.207 1.00 76.94 95 LYS A O 1
ATOM 730 N N . LYS A 1 96 ? -13.353 13.009 24.575 1.00 73.88 96 LYS A N 1
ATOM 731 C CA . LYS A 1 96 ? -14.530 13.009 25.459 1.00 73.88 96 LYS A CA 1
ATOM 732 C C . LYS A 1 96 ? -14.492 11.864 26.486 1.00 73.88 96 LYS A C 1
ATOM 734 O O . LYS A 1 96 ? -15.065 11.993 27.567 1.00 73.88 96 LYS A O 1
ATOM 739 N N . PHE A 1 97 ? -13.779 10.775 26.185 1.00 67.31 97 PHE A N 1
ATOM 740 C CA . PHE A 1 97 ? -13.632 9.610 27.065 1.00 67.31 97 PHE A CA 1
ATOM 741 C C . PHE A 1 97 ? -12.412 9.690 27.992 1.00 67.31 97 PHE A C 1
ATOM 743 O O . PHE A 1 97 ? -12.467 9.241 29.139 1.00 67.31 97 PHE A O 1
ATOM 750 N N . GLY A 1 98 ? -11.301 10.253 27.503 1.00 61.72 98 GLY A N 1
ATOM 751 C CA . GLY A 1 98 ? -10.038 10.364 28.238 1.00 61.72 98 GLY A CA 1
ATOM 752 C C . GLY A 1 98 ? -10.128 11.266 29.468 1.00 61.72 98 GLY A C 1
ATOM 753 O O . GLY A 1 98 ? -9.573 10.921 30.509 1.00 61.72 98 GLY A O 1
ATOM 754 N N . ASP A 1 99 ? -10.895 12.356 29.387 1.00 65.25 99 ASP A N 1
ATOM 755 C CA . ASP A 1 99 ? -11.043 13.326 30.483 1.00 65.25 99 ASP A CA 1
ATOM 756 C C . ASP A 1 99 ? -11.741 12.725 31.723 1.00 65.25 99 ASP A C 1
ATOM 758 O O . ASP A 1 99 ? -11.585 13.225 32.837 1.00 65.25 99 ASP A O 1
ATOM 762 N N . LYS A 1 100 ? -12.449 11.596 31.562 1.00 60.19 100 LYS A N 1
ATOM 763 C CA . LYS A 1 100 ? -13.095 10.851 32.656 1.00 60.19 100 LYS A CA 1
ATOM 764 C C . LYS A 1 100 ? -12.201 9.773 33.296 1.00 60.19 100 LYS A C 1
ATOM 766 O O . LYS A 1 100 ? -12.579 9.219 34.328 1.00 60.19 100 LYS A O 1
ATOM 771 N N . ARG A 1 101 ? -11.035 9.428 32.722 1.00 59.38 101 ARG A N 1
ATOM 772 C CA . ARG A 1 101 ? -10.168 8.316 33.186 1.00 59.38 101 ARG A CA 1
ATOM 773 C C . ARG A 1 101 ? -8.776 8.810 33.624 1.00 59.38 101 ARG A C 1
ATOM 775 O O . ARG A 1 101 ? -8.113 9.557 32.920 1.00 59.38 101 ARG A O 1
ATOM 782 N N . LYS A 1 102 ? -8.256 8.304 34.753 1.00 54.66 102 LYS A N 1
ATOM 783 C CA . LYS A 1 102 ? -6.941 8.668 35.351 1.00 54.66 102 LYS A CA 1
ATOM 784 C C . LYS A 1 102 ? -5.684 8.187 34.580 1.00 54.66 102 LYS A C 1
ATOM 786 O O . LYS A 1 102 ? -4.603 8.123 35.156 1.00 54.66 102 LYS A O 1
ATOM 791 N N . GLY A 1 103 ? -5.778 7.844 33.294 1.00 62.09 103 GLY A N 1
ATOM 792 C CA . GLY A 1 103 ? -4.692 7.208 32.533 1.00 62.09 103 GLY A CA 1
ATOM 793 C C . GLY A 1 103 ? -4.345 7.933 31.235 1.00 62.09 103 GLY A C 1
ATOM 794 O O . GLY A 1 103 ? -4.745 7.488 30.164 1.00 62.09 103 GLY A O 1
ATOM 795 N N . LYS A 1 104 ? -3.560 9.018 31.315 1.00 69.94 104 LYS A N 1
ATOM 796 C CA . LYS A 1 104 ? -3.160 9.832 30.146 1.00 69.94 104 LYS A CA 1
ATOM 797 C C . LYS A 1 104 ? -2.388 9.031 29.082 1.00 69.94 104 LYS A C 1
ATOM 799 O O . LYS A 1 104 ? -2.498 9.338 27.904 1.00 69.94 104 LYS A O 1
ATOM 804 N N . LYS A 1 105 ? -1.637 7.997 29.487 1.00 78.44 105 LYS A N 1
ATOM 805 C CA . LYS A 1 105 ? -0.743 7.235 28.598 1.00 78.44 105 LYS A CA 1
ATOM 806 C C . LYS A 1 105 ? -1.487 6.303 27.630 1.00 78.44 105 LYS A C 1
ATOM 808 O O . LYS A 1 105 ? -1.307 6.440 26.433 1.00 78.44 105 LYS A O 1
ATOM 813 N N . ALA A 1 106 ? -2.361 5.421 28.118 1.00 72.94 106 ALA A N 1
ATOM 814 C CA . ALA A 1 106 ? -3.063 4.457 27.256 1.00 72.94 106 ALA A CA 1
ATOM 815 C C . ALA A 1 106 ? -4.012 5.141 26.253 1.00 72.94 106 ALA A C 1
ATOM 817 O O . ALA A 1 106 ? -4.082 4.762 25.089 1.00 72.94 106 ALA A O 1
ATOM 818 N N . ALA A 1 107 ? -4.703 6.202 26.686 1.00 74.75 107 ALA A N 1
ATOM 819 C CA . ALA A 1 107 ? -5.536 7.002 25.790 1.00 74.75 107 ALA A CA 1
ATOM 820 C C . ALA A 1 107 ? -4.704 7.691 24.695 1.00 74.75 107 ALA A C 1
ATOM 822 O O . ALA A 1 107 ? -5.166 7.812 23.565 1.00 74.75 107 ALA A O 1
ATOM 823 N N . GLN A 1 108 ? -3.484 8.128 25.021 1.00 81.19 108 GLN A N 1
ATOM 824 C CA . GLN A 1 108 ? -2.567 8.717 24.050 1.00 81.19 108 GLN A CA 1
ATOM 825 C C . GLN A 1 108 ? -2.102 7.680 23.021 1.00 81.19 108 GLN A C 1
ATOM 827 O O . GLN A 1 108 ? -2.176 7.949 21.827 1.00 81.19 108 GLN A O 1
ATOM 832 N N . THR A 1 109 ? -1.723 6.479 23.460 1.00 82.38 109 THR A N 1
ATOM 833 C CA . THR A 1 109 ? -1.279 5.413 22.552 1.00 82.38 109 THR A CA 1
ATOM 834 C C . THR A 1 109 ? -2.387 4.968 21.598 1.00 82.38 109 THR A C 1
ATOM 836 O O . THR A 1 109 ? -2.161 4.877 20.397 1.00 82.38 109 THR A O 1
ATOM 839 N N . VAL A 1 110 ? -3.624 4.810 22.086 1.00 82.25 110 VAL A N 1
ATOM 840 C CA . VAL A 1 110 ? -4.769 4.510 21.208 1.00 82.25 110 VAL A CA 1
ATOM 841 C C . VAL A 1 110 ? -5.012 5.624 20.189 1.00 82.25 110 VAL A C 1
ATOM 843 O O . VAL A 1 110 ? -5.326 5.323 19.043 1.00 82.25 110 VAL A O 1
ATOM 846 N N . ARG A 1 111 ? -4.849 6.903 20.561 1.00 82.38 111 ARG A N 1
ATOM 847 C CA . ARG A 1 111 ? -4.981 8.023 19.607 1.00 82.38 111 ARG A CA 1
ATOM 848 C C . ARG A 1 111 ? -3.911 7.992 18.524 1.00 82.38 111 ARG A C 1
ATOM 850 O O . ARG A 1 111 ? -4.221 8.313 17.379 1.00 82.38 111 ARG A O 1
ATOM 857 N N . GLU A 1 112 ? -2.683 7.637 18.885 1.00 86.56 112 GLU A N 1
ATOM 858 C CA . GLU A 1 112 ? -1.564 7.511 17.949 1.00 86.56 112 GLU A CA 1
ATOM 859 C C . GLU A 1 112 ? -1.798 6.353 16.974 1.00 86.56 112 GLU A C 1
ATOM 861 O O . GLU A 1 112 ? -1.756 6.570 15.765 1.00 86.56 112 GLU A O 1
ATOM 866 N N . SER A 1 113 ? -2.165 5.167 17.471 1.00 87.12 113 SER A N 1
ATOM 867 C CA . SER A 1 113 ? -2.506 4.023 16.613 1.00 87.12 113 SER A CA 1
ATOM 868 C C . SER A 1 113 ? -3.715 4.310 15.722 1.00 87.12 113 SER A C 1
ATOM 870 O O . SER A 1 113 ? -3.692 4.014 14.530 1.00 87.12 113 SER A O 1
ATOM 872 N N . LEU A 1 114 ? -4.755 4.949 16.267 1.00 87.06 114 LEU A N 1
ATOM 873 C CA . LEU A 1 114 ? -5.941 5.337 15.507 1.00 87.06 114 LEU A CA 1
ATOM 874 C C . LEU A 1 114 ? -5.602 6.331 14.395 1.00 87.06 114 LEU A C 1
ATOM 876 O O . LEU A 1 114 ? -6.117 6.189 13.291 1.00 87.06 114 LEU A O 1
ATOM 880 N N . LYS A 1 115 ? -4.720 7.308 14.653 1.00 88.25 115 LYS A N 1
ATOM 881 C CA . LYS A 1 115 ? -4.263 8.242 13.616 1.00 88.25 115 LYS A CA 1
ATOM 882 C C . LYS A 1 115 ? -3.624 7.482 12.457 1.00 88.25 115 LYS A C 1
ATOM 884 O O . LYS A 1 115 ? -3.991 7.713 11.310 1.00 88.25 115 LYS A O 1
ATOM 889 N N . SER A 1 116 ? -2.716 6.557 12.756 1.00 88.44 116 SER A N 1
ATOM 890 C CA . SER A 1 116 ? -2.044 5.754 11.733 1.00 88.44 116 SER A CA 1
ATOM 891 C C . SER A 1 116 ? -3.020 4.893 10.928 1.00 88.44 116 SER A C 1
ATOM 893 O O . SER A 1 116 ? -2.906 4.828 9.708 1.00 88.44 116 SER A O 1
ATOM 895 N N . ILE A 1 117 ? -4.014 4.283 11.584 1.00 90.31 117 ILE A N 1
ATOM 896 C CA . ILE A 1 117 ? -5.069 3.517 10.903 1.00 90.31 117 ILE A CA 1
ATOM 897 C C . ILE A 1 117 ? -5.885 4.413 9.980 1.00 90.31 117 ILE A C 1
ATOM 899 O O . ILE A 1 117 ? -6.152 4.032 8.849 1.00 90.31 117 ILE A O 1
ATOM 903 N N . VAL A 1 118 ? -6.279 5.602 10.440 1.00 88.25 118 VAL A N 1
ATOM 904 C CA . VAL A 1 118 ? -7.085 6.522 9.630 1.00 88.25 118 VAL A CA 1
ATOM 905 C C . VAL A 1 118 ? -6.325 6.976 8.391 1.00 88.25 118 VAL A C 1
ATOM 907 O O . VAL A 1 118 ? -6.897 6.992 7.305 1.00 88.25 118 VAL A O 1
ATOM 910 N N . VAL A 1 119 ? -5.038 7.296 8.540 1.00 88.19 119 VAL A N 1
ATOM 911 C CA . VAL A 1 119 ? -4.168 7.650 7.411 1.00 88.19 119 VAL A CA 1
ATOM 912 C C . VAL A 1 119 ? -4.062 6.484 6.428 1.00 88.19 119 VAL A C 1
ATOM 914 O O . VAL A 1 119 ? -4.270 6.685 5.236 1.00 88.19 119 VAL A O 1
ATOM 917 N N . GLY A 1 120 ? -3.807 5.269 6.922 1.00 88.25 120 GLY A N 1
ATOM 918 C CA . GLY A 1 120 ? -3.690 4.081 6.077 1.00 88.25 120 GLY A CA 1
ATOM 919 C C . GLY A 1 120 ? -4.992 3.719 5.358 1.00 88.25 120 GLY A C 1
ATOM 920 O O . GLY A 1 120 ? -4.989 3.480 4.156 1.00 88.25 120 GLY A O 1
ATOM 921 N N . LEU A 1 121 ? -6.128 3.749 6.061 1.00 87.75 121 LEU A N 1
ATOM 922 C CA . LEU A 1 121 ? -7.444 3.514 5.462 1.00 87.75 121 LEU A CA 1
ATOM 923 C C . LEU A 1 121 ? -7.799 4.581 4.434 1.00 87.75 121 LEU A C 1
ATOM 925 O O . LEU A 1 121 ? -8.339 4.242 3.388 1.00 87.75 121 LEU A O 1
ATOM 929 N N . LYS A 1 122 ? -7.498 5.858 4.701 1.00 84.50 122 LYS A N 1
ATOM 930 C CA . LYS A 1 122 ? -7.744 6.910 3.716 1.00 84.50 122 LYS A CA 1
ATOM 931 C C . LYS A 1 122 ? -6.884 6.698 2.473 1.00 84.50 122 LYS A C 1
ATOM 933 O O . LYS A 1 122 ? -7.426 6.740 1.383 1.00 84.50 122 LYS A O 1
ATOM 938 N N . CYS A 1 123 ? -5.588 6.431 2.632 1.00 83.75 123 CYS A N 1
ATOM 939 C CA . CYS A 1 123 ? -4.696 6.142 1.508 1.00 83.75 123 CYS A CA 1
ATOM 940 C C . CYS A 1 123 ? -5.236 4.988 0.648 1.00 83.75 123 CYS A C 1
ATOM 942 O O . CYS A 1 123 ? -5.365 5.127 -0.564 1.00 83.75 123 CYS A O 1
ATOM 944 N N . LEU A 1 124 ? -5.658 3.899 1.291 1.00 82.31 124 LEU A N 1
ATOM 945 C CA . LEU A 1 124 ? -6.258 2.743 0.629 1.00 82.31 124 LEU A CA 1
ATOM 946 C C . LEU A 1 124 ? -7.548 3.109 -0.127 1.00 82.31 124 LEU A C 1
ATOM 948 O O . LEU A 1 124 ? -7.725 2.722 -1.281 1.00 82.31 124 LEU A O 1
ATOM 952 N N . LEU A 1 125 ? -8.439 3.879 0.503 1.00 79.88 125 LEU A N 1
ATOM 953 C CA . LEU A 1 125 ? -9.704 4.307 -0.098 1.00 79.88 125 LEU A CA 1
ATOM 954 C C . LEU A 1 125 ? -9.517 5.340 -1.222 1.00 79.88 125 LEU A C 1
ATOM 956 O O . LEU A 1 125 ? -10.231 5.259 -2.217 1.00 79.88 125 LEU A O 1
ATOM 960 N N . ASP A 1 126 ? -8.572 6.274 -1.089 1.00 77.31 126 ASP A N 1
ATOM 961 C CA . ASP A 1 126 ? -8.255 7.293 -2.098 1.00 77.31 126 ASP A CA 1
ATOM 962 C C . ASP A 1 126 ? -7.685 6.620 -3.358 1.00 77.31 126 ASP A C 1
ATOM 964 O O . ASP A 1 126 ? -8.194 6.837 -4.457 1.00 77.31 126 ASP A O 1
ATOM 968 N N . ILE A 1 127 ? -6.705 5.719 -3.201 1.00 68.31 127 ILE A N 1
ATOM 969 C CA . ILE A 1 127 ? -6.130 4.976 -4.334 1.00 68.31 127 ILE A CA 1
ATOM 970 C C . ILE A 1 127 ? -7.175 4.025 -4.941 1.00 68.31 127 ILE A C 1
ATOM 972 O O . ILE A 1 127 ? -7.279 3.895 -6.161 1.00 68.31 127 ILE A O 1
ATOM 976 N N . GLY A 1 128 ? -8.011 3.391 -4.112 1.00 62.28 128 GLY A N 1
ATOM 977 C CA . GLY A 1 128 ? -9.124 2.568 -4.589 1.00 62.28 128 GLY A CA 1
ATOM 978 C C . GLY A 1 128 ? -10.161 3.357 -5.402 1.00 62.28 128 GLY A C 1
ATOM 979 O O . GLY A 1 128 ? -10.695 2.838 -6.383 1.00 62.28 128 GLY A O 1
ATOM 980 N N . ALA A 1 129 ? -10.423 4.616 -5.037 1.00 61.84 129 ALA A N 1
ATOM 981 C CA . ALA A 1 129 ? -11.380 5.486 -5.721 1.00 61.84 129 ALA A CA 1
ATOM 982 C C . ALA A 1 129 ? -10.884 5.980 -7.091 1.00 61.84 129 ALA A C 1
ATOM 984 O O . ALA A 1 129 ? -11.697 6.141 -8.001 1.00 61.84 129 ALA A O 1
ATOM 985 N N . GLU A 1 130 ? -9.575 6.177 -7.274 1.00 50.34 130 GLU A N 1
ATOM 986 C CA . GLU A 1 130 ? -8.996 6.532 -8.582 1.00 50.34 130 GLU A CA 1
ATOM 987 C C . GLU A 1 130 ? -9.083 5.375 -9.591 1.00 50.34 130 GLU A C 1
ATOM 989 O O . GLU A 1 130 ? -9.249 5.589 -10.793 1.00 50.34 130 GLU A O 1
ATOM 994 N N . VAL A 1 131 ? -9.052 4.136 -9.098 1.00 41.34 131 VAL A N 1
ATOM 995 C CA . VAL A 1 131 ? -9.076 2.909 -9.905 1.00 41.34 131 VAL A CA 1
ATOM 996 C C . VAL A 1 131 ? -10.502 2.462 -10.266 1.00 41.34 131 VAL A C 1
ATOM 998 O O . VAL A 1 131 ? -10.711 1.797 -11.284 1.00 41.34 131 VAL A O 1
ATOM 1001 N N . ALA A 1 132 ? -11.498 2.859 -9.474 1.00 38.97 132 ALA A N 1
ATOM 1002 C CA . ALA A 1 132 ? -12.916 2.649 -9.739 1.00 38.97 132 ALA A CA 1
ATOM 1003 C C . ALA A 1 132 ? -13.562 3.967 -10.196 1.00 38.97 132 ALA A C 1
ATOM 1005 O O . ALA A 1 132 ? -14.329 4.591 -9.466 1.00 38.97 132 ALA A O 1
ATOM 1006 N N . SER A 1 133 ? -13.291 4.398 -11.432 1.00 31.33 133 SER A N 1
ATOM 1007 C CA . SER A 1 133 ? -13.859 5.625 -12.027 1.00 31.33 133 SER A CA 1
ATOM 1008 C C . SER A 1 133 ? -15.395 5.612 -12.207 1.00 31.33 133 SER A C 1
ATOM 1010 O O . SER A 1 133 ? -15.956 6.496 -12.851 1.00 31.33 133 SER A O 1
ATOM 1012 N N . ALA A 1 134 ? -16.095 4.646 -11.612 1.00 31.80 134 ALA A N 1
ATOM 1013 C CA . ALA A 1 134 ? -17.525 4.683 -11.354 1.00 31.80 134 ALA A CA 1
ATOM 1014 C C . ALA A 1 134 ? -17.744 4.953 -9.855 1.00 31.80 134 ALA A C 1
ATOM 1016 O O . ALA A 1 134 ? -17.920 4.028 -9.076 1.00 31.80 134 ALA A O 1
ATOM 1017 N N . SER A 1 135 ? -17.682 6.232 -9.468 1.00 32.78 135 SER A N 1
ATOM 1018 C CA . SER A 1 135 ? -18.171 6.797 -8.199 1.00 32.78 135 SER A CA 1
ATOM 1019 C C . SER A 1 135 ? -17.901 5.988 -6.919 1.00 32.78 135 SER A C 1
ATOM 1021 O O . SER A 1 135 ? -18.656 5.077 -6.601 1.00 32.78 135 SER A O 1
ATOM 1023 N N . ALA A 1 136 ? -16.909 6.432 -6.138 1.00 43.69 136 ALA A N 1
ATOM 1024 C CA . ALA A 1 136 ? -16.872 6.351 -4.673 1.00 43.69 136 ALA A CA 1
ATOM 1025 C C . ALA A 1 136 ? -17.514 5.087 -4.083 1.00 43.69 136 ALA A C 1
ATOM 1027 O O . ALA A 1 136 ? -18.715 5.112 -3.826 1.00 43.69 136 ALA A O 1
ATOM 1028 N N . VAL A 1 137 ? -16.721 4.033 -3.839 1.00 44.81 137 VAL A N 1
ATOM 1029 C CA . VAL A 1 137 ? -17.162 2.794 -3.165 1.00 44.81 137 VAL A CA 1
ATOM 1030 C C . VAL A 1 137 ? -18.228 3.132 -2.111 1.00 44.81 137 VAL A C 1
ATOM 1032 O O . VAL A 1 137 ? -17.891 3.754 -1.089 1.00 44.81 137 VAL A O 1
ATOM 1035 N N . PRO A 1 138 ? -19.514 2.817 -2.367 1.00 48.34 138 PRO A N 1
ATOM 1036 C CA . PRO A 1 138 ? -20.589 3.137 -1.445 1.00 48.34 138 PRO A CA 1
ATOM 1037 C C . PRO A 1 138 ? -20.265 2.486 -0.102 1.00 48.34 138 PRO A C 1
ATOM 1039 O O . PRO A 1 138 ? -20.107 1.274 0.001 1.00 48.34 138 PRO A O 1
ATOM 1042 N N . GLY A 1 139 ? -20.063 3.299 0.934 1.00 59.22 139 GLY A N 1
ATOM 1043 C CA . GLY A 1 139 ? -19.675 2.795 2.253 1.00 59.22 139 GLY A CA 1
ATOM 1044 C C . GLY A 1 139 ? -18.176 2.799 2.571 1.00 59.22 139 GLY A C 1
ATOM 1045 O O . GLY A 1 139 ? -17.815 2.301 3.634 1.00 59.22 139 GLY A O 1
ATOM 1046 N N . GLY A 1 140 ? -17.304 3.436 1.776 1.00 70.88 140 GLY A N 1
ATOM 1047 C CA . GLY A 1 140 ? -15.920 3.725 2.205 1.00 70.88 140 GLY A CA 1
ATOM 1048 C C . GLY A 1 140 ? -15.855 4.517 3.526 1.00 70.88 140 GLY A C 1
ATOM 1049 O O . GLY A 1 140 ? -14.959 4.330 4.342 1.00 70.88 140 GLY A O 1
ATOM 1050 N N . LYS A 1 141 ? -16.881 5.332 3.813 1.00 78.50 141 LYS A N 1
ATOM 1051 C CA . LYS A 1 141 ? -17.071 5.994 5.118 1.00 78.50 141 LYS A CA 1
ATOM 1052 C C . LYS A 1 141 ? -17.484 5.031 6.238 1.00 78.50 141 LYS A C 1
ATOM 1054 O O . LYS A 1 141 ? -17.202 5.291 7.407 1.00 78.50 141 LYS A O 1
ATOM 1059 N N . GLY A 1 142 ? -18.121 3.916 5.885 1.00 84.94 142 GLY A N 1
ATOM 1060 C CA . GLY A 1 142 ? -18.686 2.940 6.811 1.00 84.94 142 GLY A CA 1
ATOM 1061 C C . GLY A 1 142 ? -17.647 2.352 7.761 1.00 84.94 142 GLY A C 1
ATOM 1062 O O . GLY A 1 142 ? -17.939 2.175 8.940 1.00 84.94 142 GLY A O 1
ATOM 1063 N N . ILE A 1 143 ? -16.403 2.149 7.311 1.00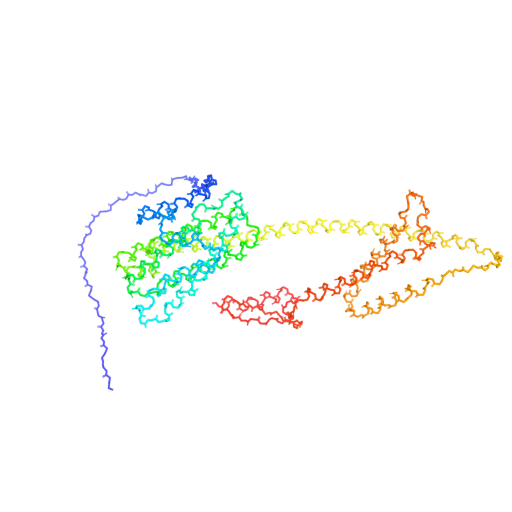 88.81 143 ILE A N 1
ATOM 1064 C CA . ILE A 1 143 ? -15.331 1.645 8.185 1.00 88.81 143 ILE A CA 1
ATOM 1065 C C . ILE A 1 143 ? -14.921 2.660 9.265 1.00 88.81 143 ILE A C 1
ATOM 1067 O O . ILE A 1 143 ? -14.665 2.279 10.408 1.00 88.81 143 ILE A O 1
ATOM 1071 N N . PHE A 1 144 ? -14.925 3.960 8.954 1.00 88.75 144 PHE A N 1
ATOM 1072 C CA . PHE A 1 144 ? -14.658 5.010 9.943 1.00 88.75 144 PHE A CA 1
ATOM 1073 C C . PHE A 1 144 ? -15.815 5.149 10.935 1.00 88.75 144 PHE A C 1
ATOM 1075 O O . PHE A 1 144 ? -15.584 5.321 12.134 1.00 88.75 144 PHE A O 1
ATOM 1082 N N . ILE A 1 145 ? -17.057 5.006 10.459 1.00 88.81 145 ILE A N 1
ATOM 1083 C CA . ILE A 1 145 ? -18.240 4.942 11.325 1.00 88.81 145 ILE A CA 1
ATOM 1084 C C . ILE A 1 145 ? -18.127 3.726 12.256 1.00 88.81 145 ILE A C 1
ATOM 1086 O O . ILE A 1 145 ? -18.257 3.882 13.470 1.00 88.81 145 ILE A O 1
ATOM 1090 N N . ALA A 1 146 ? -17.778 2.549 11.735 1.00 91.62 146 ALA A N 1
ATOM 1091 C CA . ALA A 1 146 ? -17.581 1.336 12.525 1.00 91.62 146 ALA A CA 1
ATOM 1092 C C . ALA A 1 146 ? -16.488 1.504 13.598 1.00 91.62 146 ALA A C 1
ATOM 1094 O O . ALA A 1 146 ? -16.699 1.132 14.755 1.00 91.62 146 ALA A O 1
ATOM 1095 N N . LEU A 1 147 ? -15.350 2.123 13.251 1.00 90.94 147 LEU A N 1
ATOM 1096 C CA . LEU A 1 147 ? -14.296 2.476 14.211 1.00 90.94 147 LEU A CA 1
ATOM 1097 C C . LEU A 1 147 ? -14.820 3.401 15.313 1.00 90.94 147 LEU A C 1
ATOM 1099 O O . LEU A 1 147 ? -14.507 3.205 16.487 1.00 90.94 147 LEU A O 1
ATOM 1103 N N . SER A 1 148 ? -15.639 4.392 14.965 1.00 88.75 148 SER A N 1
ATOM 1104 C CA . SER A 1 148 ? -16.223 5.297 15.955 1.00 88.75 148 SER A CA 1
ATOM 1105 C C . SER A 1 148 ? -17.159 4.576 16.933 1.00 88.75 148 SER A C 1
ATOM 1107 O O . SER A 1 148 ? -17.095 4.830 18.138 1.00 88.75 148 SER A O 1
ATOM 1109 N N . ILE A 1 149 ? -17.978 3.639 16.440 1.00 90.19 149 ILE A N 1
ATOM 1110 C CA . ILE A 1 149 ? -18.912 2.851 17.252 1.00 90.19 149 ILE A CA 1
ATOM 1111 C C . ILE A 1 149 ? -18.120 1.945 18.196 1.00 90.19 149 ILE A C 1
ATOM 1113 O O . ILE A 1 149 ? -18.432 1.875 19.386 1.00 90.19 149 ILE A O 1
ATOM 1117 N N . LEU A 1 150 ? -17.045 1.320 17.707 1.00 90.12 150 LEU A N 1
ATOM 1118 C CA . LEU A 1 150 ? -16.130 0.540 18.538 1.00 90.12 150 LEU A CA 1
ATOM 1119 C C . LEU A 1 150 ? -15.524 1.389 19.665 1.00 90.12 150 LEU A C 1
ATOM 1121 O O . LEU A 1 150 ? -15.507 0.968 20.823 1.00 90.12 150 LEU A O 1
ATOM 1125 N N . LEU A 1 151 ? -15.074 2.609 19.359 1.00 87.25 151 LEU A N 1
ATOM 1126 C CA . LEU A 1 151 ? -14.530 3.533 20.359 1.00 87.25 151 LEU A CA 1
ATOM 1127 C C . LEU A 1 151 ? -15.584 3.955 21.395 1.00 87.25 151 LEU A C 1
ATOM 1129 O O . LEU A 1 151 ? -15.269 4.039 22.583 1.00 87.25 151 LEU A O 1
ATOM 1133 N N . GLN A 1 152 ? -16.834 4.173 20.976 1.00 86.44 152 GLN A N 1
ATOM 1134 C CA . GLN A 1 152 ? -17.952 4.457 21.884 1.00 86.44 152 GLN A CA 1
ATOM 1135 C C . GLN A 1 152 ? -18.289 3.253 22.774 1.00 86.44 152 GLN A C 1
ATOM 1137 O O . GLN A 1 152 ? -18.518 3.412 23.975 1.00 86.44 152 GLN A O 1
ATOM 1142 N N . ALA A 1 153 ? -18.277 2.037 22.224 1.00 85.38 153 ALA A N 1
ATOM 1143 C CA . ALA A 1 153 ? -18.458 0.815 23.002 1.00 85.38 153 ALA A CA 1
ATOM 1144 C C . ALA A 1 153 ? -17.337 0.656 24.045 1.00 85.38 153 ALA A C 1
ATOM 1146 O O . ALA A 1 153 ? -17.612 0.339 25.203 1.00 85.38 153 ALA A O 1
ATOM 1147 N N . ALA A 1 154 ? -16.093 0.976 23.679 1.00 81.12 154 ALA A N 1
ATOM 1148 C CA . ALA A 1 154 ? -14.941 0.946 24.579 1.00 81.12 154 ALA A CA 1
ATOM 1149 C C . ALA A 1 154 ? -15.014 1.981 25.727 1.00 81.12 154 ALA A C 1
ATOM 1151 O O . ALA A 1 154 ? -14.425 1.755 26.791 1.00 81.12 154 ALA A O 1
ATOM 1152 N N . GLU A 1 155 ? -15.747 3.097 25.574 1.00 77.69 155 GLU A N 1
ATOM 1153 C CA . GLU A 1 155 ? -15.981 4.056 26.673 1.00 77.69 155 GLU A CA 1
ATOM 1154 C C . GLU A 1 155 ? -16.700 3.376 27.845 1.00 77.69 155 GLU A C 1
ATOM 1156 O O . GLU A 1 155 ? -16.327 3.568 29.009 1.00 77.69 155 GLU A O 1
ATOM 1161 N N . ARG A 1 156 ? -17.706 2.553 27.535 1.00 71.50 156 ARG A N 1
ATOM 1162 C CA . ARG A 1 156 ? -18.596 1.935 28.529 1.00 71.50 156 ARG A CA 1
ATOM 1163 C C . ARG A 1 156 ? -17.905 0.876 29.364 1.00 71.50 156 ARG A C 1
ATOM 1165 O O . ARG A 1 156 ? -18.354 0.583 30.469 1.00 71.50 156 ARG A O 1
ATOM 1172 N N . VAL A 1 157 ? -16.813 0.318 28.850 1.00 66.81 157 VAL A N 1
ATOM 1173 C CA . VAL A 1 157 ? -16.116 -0.768 29.514 1.00 66.81 157 VAL A CA 1
ATOM 1174 C C . VAL A 1 157 ? -14.754 -0.295 29.994 1.00 66.81 157 VAL A C 1
ATOM 1176 O O . VAL A 1 157 ? -13.815 -0.060 29.239 1.00 66.81 157 VAL A O 1
ATOM 1179 N N . THR A 1 158 ? -14.663 -0.097 31.304 1.00 59.62 158 THR A N 1
ATOM 1180 C CA . THR A 1 158 ? -13.518 0.498 32.005 1.00 59.62 158 THR A CA 1
ATOM 1181 C C . THR A 1 158 ? -12.237 -0.344 31.906 1.00 59.62 158 THR A C 1
ATOM 1183 O O . THR A 1 158 ? -11.166 0.123 32.296 1.00 59.62 158 THR A O 1
ATOM 1186 N N . ALA A 1 159 ? -12.309 -1.570 31.372 1.00 54.44 159 ALA A N 1
ATOM 1187 C CA . ALA A 1 159 ? -11.148 -2.431 31.197 1.00 54.44 159 ALA A CA 1
ATOM 1188 C C . ALA A 1 159 ? -10.402 -2.145 29.880 1.00 54.44 159 ALA A C 1
ATOM 1190 O O . ALA A 1 159 ? -10.851 -2.455 28.787 1.00 54.44 159 ALA A O 1
ATOM 1191 N N . ARG A 1 160 ? -9.221 -1.555 30.067 1.00 63.62 160 ARG A N 1
ATOM 1192 C CA . ARG A 1 160 ? -7.982 -1.624 29.275 1.00 63.62 160 ARG A CA 1
ATOM 1193 C C . ARG A 1 160 ? -8.110 -1.544 27.751 1.00 63.62 160 ARG A C 1
ATOM 1195 O O . ARG A 1 160 ? -8.138 -2.540 27.029 1.00 63.62 160 ARG A O 1
ATOM 1202 N N . PHE A 1 161 ? -7.989 -0.294 27.309 1.00 72.19 161 PHE A N 1
ATOM 1203 C CA . PHE A 1 161 ? -7.518 0.126 25.991 1.00 72.19 161 PHE A CA 1
ATOM 1204 C C . PHE A 1 161 ? -6.365 -0.719 25.427 1.00 72.19 161 PHE A C 1
ATOM 1206 O O . PHE A 1 161 ? -6.290 -0.833 24.218 1.00 72.19 161 PHE A O 1
ATOM 1213 N N . ASP A 1 162 ? -5.548 -1.376 26.254 1.00 72.62 162 ASP A N 1
ATOM 1214 C CA . ASP A 1 162 ? -4.461 -2.273 25.843 1.00 72.62 162 ASP A CA 1
ATOM 1215 C C . ASP A 1 162 ? -4.887 -3.346 24.818 1.00 72.62 162 ASP A C 1
ATOM 1217 O O . ASP A 1 162 ? -4.104 -3.733 23.957 1.00 72.62 162 ASP A O 1
ATOM 1221 N N . SER A 1 163 ? -6.121 -3.862 24.896 1.00 76.50 163 SER A N 1
ATOM 1222 C CA . SER A 1 163 ? -6.603 -4.867 23.925 1.00 76.50 163 SER A CA 1
ATOM 1223 C C . SER A 1 163 ? -7.001 -4.235 22.594 1.00 76.50 163 SER A C 1
ATOM 1225 O O . SER A 1 163 ? -6.718 -4.784 21.533 1.00 76.50 163 SER A O 1
ATOM 1227 N N . LEU A 1 164 ? -7.605 -3.047 22.656 1.00 81.31 164 LEU A N 1
ATOM 1228 C CA . LEU A 1 164 ? -7.927 -2.258 21.473 1.00 81.31 164 LEU A CA 1
ATOM 1229 C C . LEU A 1 164 ? -6.652 -1.747 20.792 1.00 81.31 164 LEU A C 1
ATOM 1231 O O . LEU A 1 164 ? -6.556 -1.768 19.574 1.00 81.31 164 LEU A O 1
ATOM 1235 N N . GLU A 1 165 ? -5.659 -1.349 21.584 1.00 83.44 165 GLU A N 1
ATOM 1236 C CA . GLU A 1 165 ? -4.338 -0.939 21.128 1.00 83.44 165 GLU A CA 1
ATOM 1237 C C . GLU A 1 165 ? -3.675 -2.047 20.311 1.00 83.44 165 GLU A C 1
ATOM 1239 O O . GLU A 1 165 ? -3.203 -1.775 19.216 1.00 83.44 165 GLU A O 1
ATOM 1244 N N . LYS A 1 166 ? -3.691 -3.302 20.779 1.00 83.25 166 LYS A N 1
ATOM 1245 C CA . LYS A 1 166 ? -3.099 -4.411 20.016 1.00 83.25 166 LYS A CA 1
ATOM 1246 C C . LYS A 1 166 ? -3.845 -4.71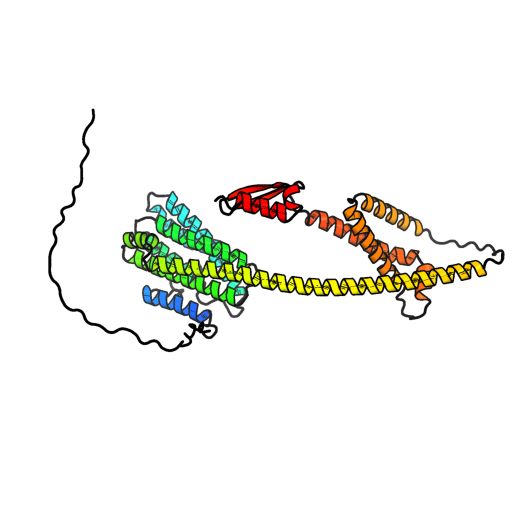9 18.723 1.00 83.25 166 LYS A C 1
ATOM 1248 O O . LYS A 1 166 ? -3.194 -4.931 17.705 1.00 83.25 166 LYS A O 1
ATOM 1253 N N . LEU A 1 167 ? -5.180 -4.705 18.745 1.00 86.44 167 LEU A N 1
ATOM 1254 C CA . LEU A 1 167 ? -5.979 -4.850 17.523 1.00 86.44 167 LEU A CA 1
ATOM 1255 C C . LEU A 1 167 ? -5.635 -3.735 16.521 1.00 86.44 167 LEU A C 1
ATOM 1257 O O . LEU A 1 167 ? -5.405 -3.986 15.343 1.00 86.44 167 LEU A O 1
ATOM 1261 N N . PHE A 1 168 ? -5.525 -2.500 17.008 1.00 89.12 168 PHE A N 1
ATOM 1262 C CA . PHE A 1 168 ? -5.155 -1.350 16.194 1.00 89.12 168 PHE A CA 1
ATOM 1263 C C . PHE A 1 168 ? -3.711 -1.411 15.688 1.00 89.12 168 PHE A C 1
ATOM 1265 O O . PHE A 1 168 ? -3.456 -1.051 14.545 1.00 89.12 168 PHE A O 1
ATOM 1272 N N . GLN A 1 169 ? -2.767 -1.914 16.480 1.00 88.81 169 GLN A N 1
ATOM 1273 C CA . GLN A 1 169 ? -1.396 -2.151 16.028 1.00 88.81 169 GLN A CA 1
ATOM 1274 C C . GLN A 1 169 ? -1.357 -3.179 14.893 1.00 88.81 169 GLN A C 1
ATOM 1276 O O . GLN A 1 169 ? -0.667 -2.951 13.905 1.00 88.81 169 GLN A O 1
ATOM 1281 N N . GLN A 1 170 ? -2.141 -4.259 14.980 1.00 86.88 170 GLN A N 1
ATOM 1282 C CA . GLN A 1 170 ? -2.245 -5.245 13.898 1.00 86.88 170 GLN A CA 1
ATOM 1283 C C . GLN A 1 170 ? -2.797 -4.615 12.613 1.00 86.88 170 GLN A C 1
ATOM 1285 O O . GLN A 1 170 ? -2.200 -4.772 11.549 1.00 86.88 170 GLN A O 1
ATOM 1290 N N . PHE A 1 171 ? -3.877 -3.832 12.713 1.00 90.38 171 PHE A N 1
ATOM 1291 C CA . PHE A 1 171 ? -4.419 -3.098 11.565 1.00 90.38 171 PHE A CA 1
ATOM 1292 C C . PHE A 1 171 ? -3.421 -2.085 11.003 1.00 90.38 171 PHE A C 1
ATOM 1294 O O . PHE A 1 171 ? -3.286 -1.962 9.793 1.00 90.38 171 PHE A O 1
ATOM 1301 N N . GLN A 1 172 ? -2.683 -1.378 11.857 1.00 90.44 172 GLN A N 1
ATOM 1302 C CA . GLN A 1 172 ? -1.668 -0.422 11.424 1.00 90.44 172 GLN A CA 1
ATOM 1303 C C . GLN A 1 172 ? -0.532 -1.106 10.656 1.00 90.44 172 GLN A C 1
ATOM 1305 O O . GLN A 1 172 ? -0.118 -0.594 9.614 1.00 90.44 172 GLN A O 1
ATOM 1310 N N . THR A 1 173 ? -0.023 -2.238 11.152 1.00 87.25 173 THR A N 1
ATOM 1311 C CA . THR A 1 173 ? 1.012 -3.017 10.460 1.00 87.25 173 THR A CA 1
ATOM 1312 C C . THR A 1 173 ? 0.521 -3.455 9.085 1.00 87.25 173 THR A C 1
ATOM 1314 O O . THR A 1 173 ? 1.257 -3.319 8.109 1.00 87.25 173 THR A O 1
ATOM 1317 N N . TYR A 1 174 ? -0.733 -3.906 9.003 1.00 85.38 174 TYR A N 1
ATOM 1318 C CA . TYR A 1 174 ? -1.363 -4.278 7.745 1.00 85.38 174 TYR A CA 1
ATOM 1319 C C . TYR A 1 174 ? -1.471 -3.095 6.772 1.00 85.38 174 TYR A C 1
ATOM 1321 O O . TYR A 1 174 ? -0.933 -3.136 5.667 1.00 85.38 174 TYR A O 1
ATOM 1329 N N . LEU A 1 175 ? -2.116 -2.013 7.207 1.00 88.75 175 LEU A N 1
ATOM 1330 C CA . LEU A 1 175 ? -2.398 -0.856 6.364 1.00 88.75 175 LEU A CA 1
ATOM 1331 C C . LEU A 1 175 ? -1.121 -0.185 5.865 1.00 88.75 175 LEU A C 1
ATOM 1333 O O . LEU A 1 175 ? -1.054 0.180 4.698 1.00 88.75 175 LEU A O 1
ATOM 1337 N N . THR A 1 176 ? -0.096 -0.062 6.714 1.00 88.88 176 THR A N 1
ATOM 1338 C CA . THR A 1 176 ? 1.200 0.515 6.314 1.00 88.88 176 THR A CA 1
ATOM 1339 C C . THR A 1 176 ? 1.814 -0.255 5.147 1.00 88.88 176 THR A C 1
ATOM 1341 O O . THR A 1 176 ? 2.285 0.356 4.193 1.00 88.88 176 THR A O 1
ATOM 1344 N N . ARG A 1 177 ? 1.795 -1.592 5.206 1.00 83.69 177 ARG A N 1
ATOM 1345 C CA . ARG A 1 177 ? 2.341 -2.445 4.141 1.00 83.69 177 ARG A CA 1
ATOM 1346 C C . ARG A 1 177 ? 1.529 -2.329 2.862 1.00 83.69 177 ARG A C 1
ATOM 1348 O O . ARG A 1 177 ? 2.102 -2.158 1.790 1.00 83.69 177 ARG A O 1
ATOM 1355 N N . LEU A 1 178 ? 0.207 -2.356 2.995 1.00 82.38 178 LEU A N 1
ATOM 1356 C CA . LEU A 1 178 ? -0.677 -2.269 1.846 1.00 82.38 178 LEU A CA 1
ATOM 1357 C C . LEU A 1 178 ? -0.527 -0.929 1.117 1.00 82.38 178 LEU A C 1
ATOM 1359 O O . LEU A 1 178 ? -0.406 -0.923 -0.102 1.00 82.38 178 LEU A O 1
ATOM 1363 N N . CYS A 1 179 ? -0.452 0.189 1.849 1.00 82.56 179 CYS A N 1
ATOM 1364 C CA . CYS A 1 179 ? -0.292 1.526 1.264 1.00 82.56 179 CYS A CA 1
ATOM 1365 C C . CYS A 1 179 ? 0.949 1.621 0.368 1.00 82.56 179 CYS A C 1
ATOM 1367 O O . CYS A 1 179 ? 0.846 2.102 -0.755 1.00 82.56 179 CYS A O 1
ATOM 1369 N N . VAL A 1 180 ? 2.095 1.096 0.820 1.00 83.38 180 VAL A N 1
ATOM 1370 C CA . VAL A 1 180 ? 3.347 1.097 0.037 1.00 83.38 180 VAL A CA 1
ATOM 1371 C C . VAL A 1 180 ? 3.180 0.364 -1.296 1.00 83.38 180 VAL A C 1
ATOM 1373 O O . VAL A 1 180 ? 3.750 0.761 -2.306 1.00 83.38 180 VAL A O 1
ATOM 1376 N N . ARG A 1 181 ? 2.380 -0.703 -1.326 1.00 74.25 181 ARG A N 1
ATOM 1377 C CA . ARG A 1 181 ? 2.129 -1.468 -2.550 1.00 74.25 181 ARG A CA 1
ATOM 1378 C C . ARG A 1 181 ? 1.109 -0.810 -3.466 1.00 74.25 181 ARG A C 1
ATOM 1380 O O . ARG A 1 181 ? 1.213 -0.937 -4.682 1.00 74.25 181 ARG A O 1
ATOM 1387 N N . MET A 1 182 ? 0.145 -0.105 -2.885 1.00 74.69 182 MET A N 1
ATOM 1388 C CA . MET A 1 182 ? -0.864 0.627 -3.637 1.00 74.69 182 MET A CA 1
ATOM 1389 C C . MET A 1 182 ? -0.304 1.843 -4.385 1.00 74.69 182 MET A C 1
ATOM 1391 O O . MET A 1 182 ? -0.923 2.283 -5.346 1.00 74.69 182 MET A O 1
ATOM 1395 N N . GLU A 1 183 ? 0.872 2.356 -4.009 1.00 74.19 183 GLU A N 1
ATOM 1396 C CA . GLU A 1 183 ? 1.591 3.362 -4.810 1.00 74.19 183 GLU A CA 1
ATOM 1397 C C . GLU A 1 183 ? 2.025 2.820 -6.192 1.00 74.19 183 GLU A C 1
ATOM 1399 O O . GLU A 1 183 ? 2.327 3.597 -7.098 1.00 74.19 183 GLU A O 1
ATOM 1404 N N . GLY A 1 184 ? 2.030 1.493 -6.380 1.00 69.81 184 GLY A N 1
ATOM 1405 C CA . GLY A 1 184 ? 2.225 0.828 -7.667 1.00 69.81 184 GLY A CA 1
ATOM 1406 C C . GLY A 1 184 ? 0.913 0.489 -8.387 1.00 69.81 184 GLY A C 1
ATOM 1407 O O . GLY A 1 184 ? -0.170 0.472 -7.807 1.00 69.81 184 GLY A O 1
ATOM 1408 N N . ASN A 1 185 ? 1.001 0.168 -9.680 1.00 67.81 185 ASN A N 1
ATOM 1409 C CA . ASN A 1 185 ? -0.166 -0.232 -10.467 1.00 67.81 185 ASN A CA 1
ATOM 1410 C C . ASN A 1 185 ? -0.628 -1.643 -10.042 1.00 67.81 185 ASN A C 1
ATOM 1412 O O . ASN A 1 185 ? -0.024 -2.640 -10.431 1.00 67.81 185 ASN A O 1
ATOM 1416 N N . LEU A 1 186 ? -1.671 -1.729 -9.210 1.00 70.25 186 LEU A N 1
ATOM 1417 C CA . LEU A 1 186 ? -2.190 -3.003 -8.695 1.00 70.25 186 LEU A CA 1
ATOM 1418 C C . LEU A 1 186 ? -2.912 -3.800 -9.785 1.00 70.25 186 LEU A C 1
ATOM 1420 O O . LEU A 1 186 ? -3.871 -3.297 -10.393 1.00 70.25 186 LEU A O 1
ATOM 1424 N N . GLY A 1 187 ? -2.531 -5.071 -9.934 1.00 76.06 187 GLY A N 1
ATOM 1425 C CA . GLY A 1 187 ? -3.300 -6.071 -10.676 1.00 76.06 187 GLY A CA 1
ATOM 1426 C C . GLY A 1 187 ? -4.687 -6.323 -10.067 1.00 76.06 187 GLY A C 1
ATOM 1427 O O . GLY A 1 187 ? -4.964 -5.965 -8.919 1.00 76.06 187 GLY A O 1
ATOM 1428 N N . SER A 1 188 ? -5.587 -6.940 -10.837 1.00 79.69 188 SER A N 1
ATOM 1429 C CA . SER A 1 188 ? -6.954 -7.289 -10.407 1.00 79.69 188 SER A CA 1
ATOM 1430 C C . SER A 1 188 ? -6.985 -8.154 -9.145 1.00 79.69 188 SER A C 1
ATOM 1432 O O . SER A 1 188 ? -7.798 -7.937 -8.248 1.00 79.69 188 SER A O 1
ATOM 1434 N N . GLU A 1 189 ? -6.062 -9.100 -9.050 1.00 80.31 189 GLU A N 1
ATOM 1435 C CA . GLU A 1 189 ? -5.918 -10.050 -7.957 1.00 80.31 189 GLU A CA 1
ATOM 1436 C C . GLU A 1 189 ? -5.513 -9.325 -6.670 1.00 80.31 189 GLU A C 1
ATOM 1438 O O . GLU A 1 189 ? -6.136 -9.521 -5.626 1.00 80.31 189 GLU A O 1
ATOM 1443 N N . ALA A 1 190 ? -4.552 -8.401 -6.752 1.00 80.12 190 ALA A N 1
ATOM 1444 C CA . ALA A 1 190 ? -4.135 -7.588 -5.615 1.00 80.12 190 ALA A CA 1
ATOM 1445 C C . ALA A 1 190 ? -5.285 -6.707 -5.095 1.00 80.12 190 ALA A C 1
ATOM 1447 O O . ALA A 1 190 ? -5.470 -6.582 -3.885 1.00 80.12 190 ALA A O 1
ATOM 1448 N N . ARG A 1 191 ? -6.122 -6.162 -5.991 1.00 79.25 191 ARG A N 1
ATOM 1449 C CA . ARG A 1 191 ? -7.326 -5.399 -5.602 1.00 79.25 191 ARG A CA 1
ATOM 1450 C C . ARG A 1 191 ? -8.335 -6.261 -4.844 1.00 79.25 191 ARG A C 1
ATOM 1452 O O . ARG A 1 191 ? -8.904 -5.795 -3.860 1.00 79.25 191 ARG A O 1
ATOM 1459 N N . SER A 1 192 ? -8.532 -7.513 -5.259 1.00 82.88 192 SER A N 1
ATOM 1460 C CA . SER A 1 192 ? -9.420 -8.437 -4.541 1.00 82.88 192 SER A CA 1
ATOM 1461 C C . SER A 1 192 ? -8.916 -8.734 -3.120 1.00 82.88 192 SER A C 1
ATOM 1463 O O . SER A 1 192 ? -9.702 -8.714 -2.174 1.00 82.88 192 SER A O 1
ATOM 1465 N N . LEU A 1 193 ? -7.597 -8.894 -2.935 1.00 84.00 193 LEU A N 1
ATOM 1466 C CA . LEU A 1 193 ? -6.984 -9.094 -1.616 1.00 84.00 193 LEU A CA 1
ATOM 1467 C C . LEU A 1 193 ? -7.144 -7.869 -0.707 1.00 84.00 193 LEU A C 1
ATOM 1469 O O . LEU A 1 193 ? -7.451 -8.023 0.475 1.00 84.00 193 LEU A O 1
ATOM 1473 N N . VAL A 1 194 ? -6.997 -6.658 -1.258 1.00 83.50 194 VAL A N 1
ATOM 1474 C CA . VAL A 1 194 ? -7.230 -5.397 -0.530 1.00 83.50 194 VAL A CA 1
ATOM 1475 C C . VAL A 1 194 ? -8.656 -5.348 0.024 1.00 83.50 194 VAL A C 1
ATOM 1477 O O . VAL A 1 194 ? -8.851 -5.059 1.206 1.00 83.50 194 VAL A O 1
ATOM 1480 N N . VAL A 1 195 ? -9.662 -5.658 -0.800 1.00 84.62 195 VAL A N 1
ATOM 1481 C CA . VAL A 1 195 ? -11.062 -5.631 -0.350 1.00 84.62 195 VAL A CA 1
ATOM 1482 C C . VAL A 1 195 ? -11.358 -6.741 0.651 1.00 84.62 195 VAL A C 1
ATOM 1484 O O . VAL A 1 195 ? -11.983 -6.466 1.673 1.00 84.62 195 VAL A O 1
ATOM 1487 N N . ASN A 1 196 ? -10.838 -7.951 0.444 1.00 85.38 196 ASN A N 1
ATOM 1488 C CA . ASN A 1 196 ? -10.979 -9.038 1.417 1.00 85.38 196 ASN A CA 1
ATOM 1489 C C . ASN A 1 196 ? -10.422 -8.652 2.792 1.00 85.38 196 ASN A C 1
ATOM 1491 O O . ASN A 1 196 ? -11.061 -8.880 3.817 1.00 85.38 196 ASN A O 1
ATOM 1495 N N . ALA A 1 197 ? -9.275 -7.982 2.835 1.00 86.19 197 ALA A N 1
ATOM 1496 C CA . ALA A 1 197 ? -8.721 -7.517 4.095 1.00 86.19 197 ALA A CA 1
ATOM 1497 C C . ALA A 1 197 ? -9.538 -6.390 4.743 1.00 86.19 197 ALA A C 1
ATOM 1499 O O . ALA A 1 197 ? -9.702 -6.382 5.965 1.00 86.19 197 ALA A O 1
ATOM 1500 N N . LEU A 1 198 ? -10.085 -5.453 3.954 1.00 87.44 198 LEU A N 1
ATOM 1501 C CA . LEU A 1 198 ? -11.039 -4.461 4.464 1.00 87.44 198 LEU A CA 1
ATOM 1502 C C . LEU A 1 198 ? -12.261 -5.151 5.093 1.00 87.44 198 LEU A C 1
ATOM 1504 O O . LEU A 1 198 ? -12.688 -4.763 6.184 1.00 87.44 198 LEU A O 1
ATOM 1508 N N . VAL A 1 199 ? -12.797 -6.186 4.438 1.00 88.88 199 VAL A N 1
ATOM 1509 C CA . VAL A 1 199 ? -13.909 -7.003 4.946 1.00 88.88 199 VAL A CA 1
ATOM 1510 C C . VAL A 1 199 ? -13.532 -7.667 6.273 1.00 88.88 199 VAL A C 1
ATOM 1512 O O . VAL A 1 199 ? -14.282 -7.553 7.246 1.00 88.88 199 VAL A O 1
ATOM 1515 N N . CYS A 1 200 ? -12.355 -8.291 6.367 1.00 89.62 200 CYS A N 1
ATOM 1516 C CA . CYS A 1 200 ? -11.868 -8.892 7.612 1.00 89.62 200 CYS A CA 1
ATOM 1517 C C . CYS A 1 200 ? -11.706 -7.854 8.731 1.00 89.62 200 CYS A C 1
ATOM 1519 O O . CYS A 1 200 ? -12.145 -8.093 9.858 1.00 89.62 200 CYS A O 1
ATOM 1521 N N . MET A 1 201 ? -11.160 -6.668 8.437 1.00 90.75 201 MET A N 1
ATOM 1522 C CA . MET A 1 201 ? -11.069 -5.579 9.416 1.00 90.75 201 MET A CA 1
ATOM 1523 C C . MET A 1 201 ? -12.453 -5.141 9.905 1.00 90.75 201 MET A C 1
ATOM 1525 O O . MET A 1 201 ? -12.655 -4.987 11.111 1.00 90.75 201 MET A O 1
ATOM 1529 N N . LEU A 1 202 ? -13.428 -4.991 9.004 1.00 90.81 202 LEU A N 1
ATOM 1530 C CA . LEU A 1 202 ? -14.790 -4.612 9.372 1.00 90.81 202 LEU A CA 1
ATOM 1531 C C . LEU A 1 202 ? -15.457 -5.672 10.261 1.00 90.81 202 LEU A C 1
ATOM 1533 O O . LEU A 1 202 ? -16.061 -5.331 11.282 1.00 90.81 202 LEU A O 1
ATOM 1537 N N . ARG A 1 203 ? -15.295 -6.959 9.928 1.00 90.75 203 ARG A N 1
ATOM 1538 C CA . ARG A 1 203 ? -15.795 -8.080 10.740 1.00 90.75 203 ARG A CA 1
ATOM 1539 C C . ARG A 1 203 ? -15.121 -8.129 12.118 1.00 90.75 203 ARG A C 1
ATOM 1541 O O . ARG A 1 203 ? -15.803 -8.324 13.126 1.00 90.75 203 ARG A O 1
ATOM 1548 N N . ALA A 1 204 ? -13.817 -7.872 12.201 1.00 90.31 204 ALA A N 1
ATOM 1549 C CA . ALA A 1 204 ? -13.102 -7.786 13.474 1.00 90.31 204 ALA A CA 1
ATOM 1550 C C . ALA A 1 204 ? -13.596 -6.608 14.336 1.00 90.31 204 ALA A C 1
ATOM 1552 O O . ALA A 1 204 ? -13.844 -6.782 15.532 1.00 90.31 204 ALA A O 1
ATOM 1553 N N . ILE A 1 205 ? -13.817 -5.430 13.736 1.00 91.12 205 ILE A N 1
ATOM 1554 C CA . ILE A 1 205 ? -14.405 -4.262 14.414 1.00 91.12 205 ILE A CA 1
ATOM 1555 C C . ILE A 1 205 ? -15.817 -4.584 14.919 1.00 91.12 205 ILE A C 1
ATOM 1557 O O . ILE A 1 205 ? -16.148 -4.257 16.062 1.00 91.12 205 ILE A O 1
ATOM 1561 N N . MET A 1 206 ? -16.640 -5.248 14.103 1.00 91.44 206 MET A N 1
ATOM 1562 C CA . MET A 1 206 ? -17.991 -5.685 14.466 1.00 91.44 206 MET A CA 1
ATOM 1563 C C . MET A 1 206 ? -17.977 -6.595 15.699 1.00 91.44 206 MET A C 1
ATOM 1565 O O . MET A 1 206 ? -18.668 -6.311 16.681 1.00 91.44 206 MET A O 1
ATOM 1569 N N . LEU A 1 207 ? -17.174 -7.666 15.684 1.00 88.44 207 LEU A N 1
ATOM 1570 C CA . LEU A 1 207 ? -17.088 -8.594 16.812 1.00 88.44 207 LEU A CA 1
ATOM 1571 C C . LEU A 1 207 ? -16.541 -7.916 18.068 1.00 88.44 207 LEU A C 1
ATOM 1573 O O . LEU A 1 207 ? -17.095 -8.099 19.153 1.00 88.44 207 LEU A O 1
ATOM 1577 N N . ALA A 1 208 ? -15.496 -7.097 17.931 1.00 87.25 208 ALA A N 1
ATOM 1578 C CA . ALA A 1 208 ? -14.948 -6.331 19.045 1.00 87.25 208 ALA A CA 1
ATOM 1579 C C . ALA A 1 208 ? -16.019 -5.429 19.679 1.00 87.25 208 ALA A C 1
ATOM 1581 O O . ALA A 1 208 ? -16.208 -5.441 20.898 1.00 87.25 208 ALA A O 1
ATOM 1582 N N . THR A 1 209 ? -16.787 -4.724 18.844 1.00 89.19 209 THR A N 1
ATOM 1583 C CA . THR A 1 209 ? -17.889 -3.853 19.272 1.00 89.19 209 THR A CA 1
ATOM 1584 C C . THR A 1 209 ? -18.966 -4.649 20.003 1.00 89.19 209 THR A C 1
ATOM 1586 O O . THR A 1 209 ? -19.399 -4.242 21.080 1.00 89.19 209 THR A O 1
ATOM 1589 N N . LYS A 1 210 ? -19.362 -5.809 19.465 1.00 87.50 210 LYS A N 1
ATOM 1590 C CA . LYS A 1 210 ? -20.363 -6.695 20.073 1.00 87.50 210 LYS A CA 1
ATOM 1591 C C . LYS A 1 210 ? -19.934 -7.159 21.465 1.00 87.50 210 LYS A C 1
ATOM 1593 O O . LYS A 1 210 ? -20.683 -6.999 22.427 1.00 87.50 210 LYS A O 1
ATOM 1598 N N . ILE A 1 211 ? -18.709 -7.673 21.600 1.00 82.56 211 ILE A N 1
ATOM 1599 C CA . ILE A 1 211 ? -18.211 -8.192 22.884 1.00 82.56 211 ILE A CA 1
ATOM 1600 C C . ILE A 1 211 ? -18.077 -7.061 23.919 1.00 82.56 211 ILE A C 1
ATOM 1602 O O . ILE A 1 211 ? -18.388 -7.258 25.099 1.00 82.56 211 ILE A O 1
ATOM 1606 N N . MET A 1 212 ? -17.657 -5.865 23.491 1.00 81.81 212 MET A N 1
ATOM 1607 C CA . MET A 1 212 ? -17.608 -4.679 24.352 1.00 81.81 212 MET A CA 1
ATOM 1608 C C . MET A 1 212 ? -19.009 -4.208 24.769 1.00 81.81 212 MET A C 1
ATOM 1610 O O . MET A 1 212 ? -19.228 -3.910 25.943 1.00 81.81 212 MET A O 1
ATOM 1614 N N . GLY A 1 213 ? -19.974 -4.191 23.847 1.00 81.31 213 GLY A N 1
ATOM 1615 C CA . GLY A 1 213 ? -21.357 -3.786 24.112 1.00 81.31 213 GLY A CA 1
ATOM 1616 C C . GLY A 1 213 ? -22.070 -4.665 25.142 1.00 81.31 213 GLY A C 1
ATOM 1617 O O . GLY A 1 213 ? -22.849 -4.159 25.946 1.00 81.31 213 GLY A O 1
ATOM 1618 N N . GLU A 1 214 ? -21.745 -5.959 25.195 1.00 82.12 214 GLU A N 1
ATOM 1619 C CA . GLU A 1 214 ? -22.276 -6.896 26.197 1.00 82.12 214 GLU A CA 1
ATOM 1620 C C . GLU A 1 214 ? -21.694 -6.694 27.614 1.00 82.12 214 GLU A C 1
ATOM 1622 O O . GLU A 1 214 ? -22.064 -7.417 28.542 1.00 82.12 214 GLU A O 1
ATOM 1627 N N . GLY A 1 215 ? -20.749 -5.763 27.807 1.00 71.19 215 GLY A N 1
ATOM 1628 C CA . GLY A 1 215 ? -20.072 -5.530 29.091 1.00 71.19 215 GLY A CA 1
ATOM 1629 C C . GLY A 1 215 ? -19.110 -6.654 29.501 1.00 71.19 215 GLY A C 1
ATOM 1630 O O . GLY A 1 215 ? -18.587 -6.665 30.614 1.00 71.19 215 GLY A O 1
ATOM 1631 N N . ARG A 1 216 ? -18.841 -7.608 28.603 1.00 71.44 216 ARG A N 1
ATOM 1632 C CA . ARG A 1 216 ? -18.050 -8.824 28.855 1.00 71.44 216 ARG A CA 1
ATOM 1633 C C . ARG A 1 216 ? -16.607 -8.670 28.387 1.00 71.44 216 ARG A C 1
ATOM 1635 O O . ARG A 1 216 ? -16.058 -9.543 27.722 1.00 71.44 216 ARG A O 1
ATOM 1642 N N . ILE A 1 217 ? -15.959 -7.572 28.751 1.00 69.25 217 ILE A N 1
ATOM 1643 C CA . ILE A 1 217 ? -14.606 -7.270 28.262 1.00 69.25 217 ILE A CA 1
ATOM 1644 C C . ILE A 1 217 ? -13.544 -8.275 28.697 1.00 69.25 217 ILE A C 1
ATOM 1646 O O . ILE A 1 217 ? -12.585 -8.487 27.972 1.00 69.25 217 ILE A O 1
ATOM 1650 N N . GLU A 1 218 ? -13.725 -8.956 29.829 1.00 65.00 218 GLU A N 1
ATOM 1651 C CA . GLU A 1 218 ? -12.835 -10.054 30.216 1.00 65.00 218 GLU A CA 1
ATOM 1652 C C . GLU A 1 218 ? -12.841 -11.166 29.153 1.00 65.00 218 GLU A C 1
ATOM 1654 O O . GLU A 1 218 ? -11.797 -11.739 28.843 1.00 65.00 218 GLU A O 1
ATOM 1659 N N . ARG A 1 219 ? -13.993 -11.400 28.504 1.00 67.81 219 ARG A N 1
ATOM 1660 C CA . ARG A 1 219 ? -14.098 -12.303 27.352 1.00 67.81 219 ARG A CA 1
ATOM 1661 C C . ARG A 1 219 ? -13.476 -11.717 26.097 1.00 67.81 219 ARG A C 1
ATOM 1663 O O . ARG A 1 219 ? -12.917 -12.492 25.344 1.00 67.81 219 ARG A O 1
ATOM 1670 N N . PHE A 1 220 ? -13.527 -10.403 25.881 1.00 67.38 220 PHE A N 1
ATOM 1671 C CA . PHE A 1 220 ? -12.841 -9.755 24.755 1.00 67.38 220 PHE A CA 1
ATOM 1672 C C . PHE A 1 220 ? -11.322 -9.872 24.874 1.00 67.38 220 PHE A C 1
ATOM 1674 O O . PHE A 1 220 ? -10.665 -10.319 23.944 1.00 67.38 220 PHE A O 1
ATOM 1681 N N . VAL A 1 221 ? -10.777 -9.531 26.046 1.00 64.62 221 VAL A N 1
ATOM 1682 C CA . VAL A 1 221 ? -9.352 -9.683 26.362 1.00 64.62 221 VAL A CA 1
ATOM 1683 C C . VAL A 1 221 ? -8.959 -11.144 26.165 1.00 64.62 221 VAL A C 1
ATOM 1685 O O . VAL A 1 221 ? -8.021 -11.443 25.437 1.00 64.62 221 VAL A O 1
ATOM 1688 N N . LYS A 1 222 ? -9.714 -12.080 26.754 1.00 70.94 222 LYS A N 1
ATOM 1689 C CA . LYS A 1 222 ? -9.452 -13.505 26.563 1.00 70.94 222 LYS A CA 1
ATOM 1690 C C . LYS A 1 222 ? -9.551 -13.900 25.089 1.00 70.94 222 LYS A C 1
ATOM 1692 O O . LYS A 1 222 ? -8.660 -14.590 24.625 1.00 70.94 222 LYS A O 1
ATOM 1697 N N . ALA A 1 223 ? -10.556 -13.448 24.349 1.00 68.25 223 ALA A N 1
ATOM 1698 C CA . ALA A 1 223 ? -10.735 -13.745 22.930 1.00 68.25 223 ALA A CA 1
ATOM 1699 C C . ALA A 1 223 ? -9.529 -13.281 22.096 1.00 68.25 223 ALA A C 1
ATOM 1701 O O . ALA A 1 223 ? -8.928 -14.088 21.399 1.00 68.25 223 ALA A O 1
ATOM 1702 N N . LEU A 1 224 ? -9.082 -12.037 22.270 1.00 67.44 224 LEU A N 1
ATOM 1703 C CA . LEU A 1 224 ? -7.899 -11.494 21.591 1.00 67.44 224 LEU A CA 1
ATOM 1704 C C . LEU A 1 224 ? -6.584 -12.207 21.939 1.00 67.44 224 LEU A C 1
ATOM 1706 O O . LEU A 1 224 ? -5.642 -12.163 21.158 1.00 67.44 224 LEU A O 1
ATOM 1710 N N . PHE A 1 225 ? -6.480 -12.814 23.125 1.00 64.31 225 PHE A N 1
ATOM 1711 C CA . PHE A 1 225 ? -5.243 -13.459 23.588 1.00 64.31 225 PHE A CA 1
ATOM 1712 C C . PHE A 1 225 ? -5.288 -14.987 23.602 1.00 64.31 225 PHE A C 1
ATOM 1714 O O . PHE A 1 225 ? -4.275 -15.620 23.901 1.00 64.31 225 PHE A O 1
ATOM 1721 N N . THR A 1 226 ? -6.430 -15.604 23.299 1.00 69.06 226 THR A N 1
ATOM 1722 C CA . THR A 1 226 ? -6.575 -17.063 23.273 1.00 69.06 226 THR A CA 1
ATOM 1723 C C . THR A 1 226 ? -6.881 -17.539 21.862 1.00 69.06 226 THR A C 1
ATOM 1725 O O . THR A 1 226 ? -7.723 -16.982 21.171 1.00 69.06 226 THR A O 1
ATOM 1728 N N . LYS A 1 227 ? -6.190 -18.605 21.446 1.00 63.75 227 LYS A N 1
ATOM 1729 C CA . LYS A 1 227 ? -6.199 -19.171 20.084 1.00 63.75 227 LYS A CA 1
ATOM 1730 C C . LYS A 1 227 ? -7.554 -19.697 19.573 1.00 63.75 227 LYS A C 1
ATOM 1732 O O . LYS A 1 227 ? -7.576 -20.284 18.506 1.00 63.75 227 LYS A O 1
ATOM 1737 N N . THR A 1 228 ? -8.645 -19.585 20.327 1.00 65.69 228 THR A N 1
ATOM 1738 C CA . THR A 1 228 ? -9.905 -20.301 20.046 1.00 65.69 228 THR A CA 1
ATOM 1739 C C . THR A 1 228 ? -11.117 -19.372 20.062 1.00 65.69 228 THR A C 1
ATOM 1741 O O . THR A 1 228 ? -12.135 -19.712 20.665 1.00 65.69 228 THR A O 1
ATOM 1744 N N . SER A 1 229 ? -10.992 -18.155 19.538 1.00 74.56 229 SER A N 1
ATOM 1745 C CA . SER A 1 229 ? -12.102 -17.204 19.544 1.00 74.56 229 SER A CA 1
ATOM 1746 C C . SER A 1 229 ? -12.354 -16.629 18.164 1.00 74.56 229 SER A C 1
ATOM 1748 O O . SER A 1 229 ? -11.407 -16.356 17.435 1.00 74.56 229 SER A O 1
ATOM 1750 N N . ASP A 1 230 ? -13.620 -16.327 17.889 1.00 78.81 230 ASP A N 1
ATOM 1751 C CA . ASP A 1 230 ? -14.081 -15.755 16.624 1.00 78.81 230 ASP A CA 1
ATOM 1752 C C . ASP A 1 230 ? -13.300 -14.486 16.216 1.00 78.81 230 ASP A C 1
ATOM 1754 O O . ASP A 1 230 ? -13.047 -14.255 15.038 1.00 78.81 230 ASP A O 1
ATOM 1758 N N . VAL A 1 231 ? -12.875 -13.654 17.182 1.00 74.62 231 VAL A N 1
ATOM 1759 C CA . VAL A 1 231 ? -12.059 -12.452 16.905 1.00 74.62 231 VAL A CA 1
ATOM 1760 C C . VAL A 1 231 ? -10.651 -12.834 16.463 1.00 74.62 231 VAL A C 1
ATOM 1762 O O . VAL A 1 231 ? -10.126 -12.246 15.522 1.00 74.62 231 VAL A O 1
ATOM 1765 N N . GLN A 1 232 ? -10.034 -13.800 17.145 1.00 78.94 232 GLN A N 1
ATOM 1766 C CA . GLN A 1 232 ? -8.697 -14.264 16.795 1.00 78.94 232 GLN A CA 1
ATOM 1767 C C . GLN A 1 232 ? -8.707 -14.991 15.449 1.00 78.94 232 GLN A C 1
ATOM 1769 O O . GLN A 1 232 ? -7.767 -14.816 14.684 1.00 78.94 232 GLN A O 1
ATOM 1774 N N . ASP A 1 233 ? -9.764 -15.743 15.146 1.00 84.38 233 ASP A N 1
ATOM 1775 C CA . ASP A 1 233 ? -9.920 -16.446 13.873 1.00 84.38 233 ASP A CA 1
ATOM 1776 C C . ASP A 1 233 ? -9.968 -15.452 12.702 1.00 84.38 233 ASP A C 1
ATOM 1778 O O . ASP A 1 233 ? -9.260 -15.638 11.718 1.00 84.38 233 ASP A O 1
ATOM 1782 N N . ILE A 1 234 ? -10.684 -14.329 12.847 1.00 84.19 234 ILE A N 1
ATOM 1783 C CA . ILE A 1 234 ? -10.703 -13.258 11.832 1.00 84.19 234 ILE A CA 1
ATOM 1784 C C . ILE A 1 234 ? -9.361 -12.523 11.744 1.00 84.19 234 ILE A C 1
ATOM 1786 O O . ILE A 1 234 ? -8.936 -12.125 10.663 1.00 84.19 234 ILE A O 1
ATOM 1790 N N . VAL A 1 235 ? -8.669 -12.308 12.867 1.00 81.50 235 VAL A N 1
ATOM 1791 C CA . VAL A 1 235 ? -7.323 -11.706 12.849 1.00 81.50 235 VAL A CA 1
ATOM 1792 C C . VAL A 1 235 ? -6.317 -12.634 12.160 1.00 81.50 235 VAL A C 1
ATOM 1794 O O . VAL A 1 235 ? -5.424 -12.155 11.464 1.00 81.50 235 VAL A O 1
ATOM 1797 N N . VAL A 1 236 ? -6.457 -13.950 12.337 1.00 86.69 236 VAL A N 1
ATOM 1798 C CA . VAL A 1 236 ? -5.663 -14.956 11.622 1.00 86.69 236 VAL A CA 1
ATOM 1799 C C . VAL A 1 236 ? -6.006 -14.941 10.136 1.00 86.69 236 VAL A C 1
ATOM 1801 O O . VAL A 1 236 ? -5.089 -14.875 9.331 1.00 86.69 236 VAL A O 1
ATOM 1804 N N . GLU A 1 237 ? -7.288 -14.884 9.772 1.00 87.44 237 GLU A N 1
ATOM 1805 C CA . GLU A 1 237 ? -7.724 -14.729 8.377 1.00 87.44 237 GLU A CA 1
ATOM 1806 C C . GLU A 1 237 ? -7.126 -13.464 7.738 1.00 87.44 237 GLU A C 1
ATOM 1808 O O . GLU A 1 237 ? -6.583 -13.519 6.638 1.00 87.44 237 GLU A O 1
ATOM 1813 N N . LEU A 1 238 ? -7.128 -12.332 8.456 1.00 84.88 238 LEU A N 1
ATOM 1814 C CA . LEU A 1 238 ? -6.478 -11.103 8.000 1.00 84.88 238 LEU A CA 1
ATOM 1815 C C . LEU A 1 238 ? -4.971 -11.306 7.793 1.00 84.88 238 LEU A C 1
ATOM 1817 O O . LEU A 1 238 ? -4.433 -10.847 6.792 1.00 84.88 238 LEU A O 1
ATOM 1821 N N . HIS A 1 239 ? -4.285 -11.990 8.710 1.00 86.94 239 HIS A N 1
ATOM 1822 C CA . HIS A 1 239 ? -2.863 -12.304 8.558 1.00 86.94 239 HIS A CA 1
ATOM 1823 C C . HIS A 1 239 ? -2.601 -13.224 7.356 1.00 86.94 239 HIS A C 1
ATOM 1825 O O . HIS A 1 239 ? -1.638 -13.010 6.625 1.00 86.94 239 HIS A O 1
ATOM 1831 N N . ASP A 1 240 ? -3.455 -14.216 7.118 1.00 89.25 240 ASP A N 1
ATOM 1832 C CA . ASP A 1 240 ? -3.333 -15.116 5.971 1.00 89.25 240 ASP A CA 1
ATOM 1833 C C . ASP A 1 240 ? -3.517 -14.354 4.651 1.00 89.25 240 ASP A C 1
ATOM 1835 O O . ASP A 1 240 ? -2.736 -14.552 3.723 1.00 89.25 240 ASP A O 1
ATOM 1839 N N . ILE A 1 241 ? -4.452 -13.396 4.593 1.00 84.38 241 ILE A N 1
ATOM 1840 C CA . ILE A 1 241 ? -4.598 -12.490 3.440 1.00 84.38 241 ILE A CA 1
ATOM 1841 C C . ILE A 1 241 ? -3.312 -11.688 3.198 1.00 84.38 241 ILE A C 1
ATOM 1843 O O . ILE A 1 241 ? -2.920 -11.506 2.048 1.00 84.38 241 ILE A O 1
ATOM 1847 N N . VAL A 1 242 ? -2.623 -11.241 4.254 1.00 82.31 242 VAL A N 1
ATOM 1848 C CA . VAL A 1 242 ? -1.326 -10.548 4.123 1.00 82.31 242 VAL A CA 1
ATOM 1849 C C . VAL A 1 242 ? -0.250 -11.464 3.570 1.00 82.31 242 VAL A C 1
ATOM 1851 O O . VAL A 1 242 ? 0.512 -11.055 2.703 1.00 82.31 242 VAL A O 1
ATOM 1854 N N . VAL A 1 243 ? -0.179 -12.704 4.047 1.00 88.19 243 VAL A N 1
ATOM 1855 C CA . VAL A 1 243 ? 0.797 -13.675 3.541 1.00 88.19 243 VAL A CA 1
ATOM 1856 C C . VAL A 1 243 ? 0.545 -13.978 2.062 1.00 88.19 243 VAL A C 1
ATOM 1858 O O . VAL A 1 243 ? 1.493 -14.080 1.284 1.00 88.19 243 VAL A O 1
ATOM 1861 N N . GLU A 1 244 ? -0.716 -14.102 1.652 1.00 85.38 244 GLU A N 1
ATOM 1862 C CA . GLU A 1 244 ? -1.068 -14.293 0.243 1.00 85.38 244 GLU A CA 1
ATOM 1863 C C . GLU A 1 244 ? -0.774 -13.048 -0.604 1.00 85.38 244 GLU A C 1
ATOM 1865 O O . GLU A 1 244 ? -0.299 -13.170 -1.732 1.00 85.38 244 GLU A O 1
ATOM 1870 N N . GLU A 1 245 ? -0.962 -11.851 -0.050 1.00 84.44 245 GLU A N 1
ATOM 1871 C CA . GLU A 1 245 ? -0.563 -10.595 -0.683 1.00 84.44 245 GLU A CA 1
ATOM 1872 C C . GLU A 1 245 ? 0.960 -10.528 -0.890 1.00 84.44 245 GLU A C 1
ATOM 1874 O O . GLU A 1 245 ? 1.400 -10.297 -2.016 1.00 84.44 245 GLU A O 1
ATOM 1879 N N . GLU A 1 246 ? 1.764 -10.852 0.129 1.00 83.94 246 GLU A N 1
ATOM 1880 C CA . GLU A 1 246 ? 3.229 -10.920 0.022 1.00 83.94 246 GLU A CA 1
ATOM 1881 C C . GLU A 1 246 ? 3.674 -11.918 -1.060 1.00 83.94 246 GLU A C 1
ATOM 1883 O O . GLU A 1 246 ? 4.581 -11.642 -1.851 1.00 83.94 246 GLU A O 1
ATOM 1888 N N . ARG A 1 247 ? 3.022 -13.083 -1.135 1.00 85.94 247 ARG A N 1
ATOM 1889 C CA . ARG A 1 247 ? 3.303 -14.094 -2.167 1.00 85.94 247 ARG A CA 1
ATOM 1890 C C . ARG A 1 247 ? 2.940 -13.603 -3.562 1.00 85.94 247 ARG A C 1
ATOM 1892 O O . ARG A 1 247 ? 3.722 -13.809 -4.493 1.00 85.94 247 ARG A O 1
ATOM 1899 N N . LEU A 1 248 ? 1.790 -12.946 -3.707 1.00 86.50 248 LEU A N 1
ATOM 1900 C CA . LEU A 1 248 ? 1.368 -12.347 -4.968 1.00 86.50 248 LEU A CA 1
ATOM 1901 C C . LEU A 1 248 ? 2.344 -11.247 -5.401 1.00 86.50 248 LEU A C 1
ATOM 1903 O O . LEU A 1 248 ? 2.712 -11.194 -6.571 1.00 86.50 248 LEU A O 1
ATOM 1907 N N . ALA A 1 249 ? 2.827 -10.430 -4.464 1.00 83.00 249 ALA A N 1
ATOM 1908 C CA . ALA A 1 249 ? 3.814 -9.388 -4.731 1.00 83.00 249 ALA A CA 1
ATOM 1909 C C . ALA A 1 249 ? 5.116 -9.952 -5.297 1.00 83.00 249 ALA A C 1
ATOM 1911 O O . ALA A 1 249 ? 5.641 -9.450 -6.293 1.00 83.00 249 ALA A O 1
ATOM 1912 N N . VAL A 1 250 ? 5.617 -11.032 -4.695 1.00 84.81 250 VAL A N 1
ATOM 1913 C CA . VAL A 1 250 ? 6.803 -11.733 -5.194 1.00 84.81 250 VAL A CA 1
ATOM 1914 C C . VAL A 1 250 ? 6.547 -12.309 -6.587 1.00 84.81 250 VAL A C 1
ATOM 1916 O O . VAL A 1 250 ? 7.402 -12.178 -7.463 1.00 84.81 250 VAL A O 1
ATOM 1919 N N . ALA A 1 251 ? 5.381 -12.915 -6.820 1.00 85.25 251 ALA A N 1
ATOM 1920 C CA . ALA A 1 251 ? 5.033 -13.480 -8.121 1.00 85.25 251 ALA A CA 1
ATOM 1921 C C . ALA A 1 251 ? 4.963 -12.405 -9.220 1.00 85.25 251 ALA A C 1
ATOM 1923 O O . ALA A 1 251 ? 5.580 -12.570 -10.272 1.00 85.25 251 ALA A O 1
ATOM 1924 N N . GLU A 1 252 ? 4.286 -11.284 -8.965 1.00 84.44 252 GLU A N 1
ATOM 1925 C CA . GLU A 1 252 ? 4.211 -10.148 -9.893 1.00 84.44 252 GLU A CA 1
ATOM 1926 C C . GLU A 1 252 ? 5.595 -9.564 -10.192 1.00 84.44 252 GLU A C 1
ATOM 1928 O O . GLU A 1 252 ? 5.907 -9.279 -11.347 1.00 84.44 252 GLU A O 1
ATOM 1933 N N . MET A 1 253 ? 6.464 -9.448 -9.183 1.00 82.38 253 MET A N 1
ATOM 1934 C CA . MET A 1 253 ? 7.841 -8.990 -9.378 1.00 82.38 253 MET A CA 1
ATOM 1935 C C . MET A 1 253 ? 8.642 -9.945 -10.275 1.00 82.38 253 MET A C 1
ATOM 1937 O O . MET A 1 253 ? 9.396 -9.493 -11.136 1.00 82.38 253 MET A O 1
ATOM 1941 N N . VAL A 1 254 ? 8.481 -11.262 -10.105 1.00 81.69 254 VAL A N 1
ATOM 1942 C CA . VAL A 1 254 ? 9.136 -12.264 -10.964 1.00 81.69 254 VAL A CA 1
ATOM 1943 C C . VAL A 1 254 ? 8.632 -12.163 -12.405 1.00 81.69 254 VAL A C 1
ATOM 1945 O O . VAL A 1 254 ? 9.442 -12.212 -13.331 1.00 81.69 254 VAL A O 1
ATOM 1948 N N . VAL A 1 255 ? 7.325 -11.972 -12.603 1.00 84.19 255 VAL A N 1
ATOM 1949 C CA . VAL A 1 255 ? 6.737 -11.768 -13.936 1.00 84.19 255 VAL A CA 1
ATOM 1950 C C . VAL A 1 255 ? 7.274 -10.486 -14.578 1.00 84.19 255 VAL A C 1
ATOM 1952 O O . VAL A 1 255 ? 7.762 -10.537 -15.705 1.00 84.19 255 VAL A O 1
ATOM 1955 N N . GLY A 1 256 ? 7.278 -9.365 -13.852 1.00 82.19 256 GLY A N 1
ATOM 1956 C CA . GLY A 1 256 ? 7.816 -8.096 -14.351 1.00 82.19 256 GLY A CA 1
ATOM 1957 C C . GLY A 1 256 ? 9.313 -8.169 -14.673 1.00 82.19 256 GLY A C 1
ATOM 1958 O O . GLY A 1 256 ? 9.768 -7.637 -15.682 1.00 82.19 256 GLY A O 1
ATOM 1959 N N . MET A 1 257 ? 10.095 -8.894 -13.871 1.00 82.31 257 MET A N 1
ATOM 1960 C CA . MET A 1 257 ? 11.513 -9.135 -14.150 1.00 82.31 257 MET A CA 1
ATOM 1961 C C . MET A 1 257 ? 11.720 -9.991 -15.404 1.00 82.31 257 MET A C 1
ATOM 1963 O O . MET A 1 257 ? 12.653 -9.736 -16.167 1.00 82.31 257 MET A O 1
ATOM 1967 N N . HIS A 1 258 ? 10.853 -10.975 -15.649 1.00 84.38 258 HIS A N 1
ATOM 1968 C CA . HIS A 1 258 ? 10.898 -11.758 -16.880 1.00 84.38 258 HIS A CA 1
ATOM 1969 C C . HIS A 1 258 ? 10.596 -10.890 -18.109 1.00 84.38 258 HIS A C 1
ATOM 1971 O O . HIS A 1 258 ? 11.331 -10.957 -19.090 1.00 84.38 258 HIS A O 1
ATOM 1977 N N . GLU A 1 259 ? 9.589 -10.018 -18.031 1.00 84.12 259 GLU A N 1
ATOM 1978 C CA . GLU A 1 259 ? 9.261 -9.064 -19.098 1.00 84.12 259 GLU A CA 1
ATOM 1979 C C . GLU A 1 259 ? 10.428 -8.109 -19.394 1.00 84.12 259 GLU A C 1
ATOM 1981 O O . GLU A 1 259 ? 10.814 -7.926 -20.550 1.00 84.12 259 GLU A O 1
ATOM 1986 N N . ILE A 1 260 ? 11.064 -7.562 -18.353 1.00 86.31 260 ILE A N 1
ATOM 1987 C CA . ILE A 1 260 ? 12.266 -6.731 -18.504 1.00 86.31 260 ILE A CA 1
ATOM 1988 C C . ILE A 1 260 ? 13.398 -7.528 -19.159 1.00 86.31 260 ILE A C 1
ATOM 1990 O O . ILE A 1 260 ? 14.076 -7.002 -20.038 1.00 86.31 260 ILE A O 1
ATOM 1994 N N . SER A 1 261 ? 13.603 -8.789 -18.768 1.00 87.81 261 SER A N 1
ATOM 1995 C CA . SER A 1 261 ? 14.637 -9.643 -19.362 1.00 87.81 261 SER A CA 1
ATOM 1996 C C . SER A 1 261 ? 14.404 -9.859 -20.856 1.00 87.81 261 SER A C 1
ATOM 1998 O O . SER A 1 261 ? 15.341 -9.723 -21.637 1.00 87.81 261 SER A O 1
ATOM 2000 N N . VAL A 1 262 ? 13.162 -10.131 -21.267 1.00 88.81 262 VAL A N 1
ATOM 2001 C CA . VAL A 1 262 ? 12.800 -10.293 -22.685 1.00 88.81 262 VAL A CA 1
ATOM 2002 C C . VAL A 1 262 ? 13.055 -9.000 -23.465 1.00 88.81 262 VAL A C 1
ATOM 2004 O O . VAL A 1 262 ? 13.668 -9.029 -24.530 1.00 88.81 262 VAL A O 1
ATOM 2007 N N . ASN A 1 263 ? 12.671 -7.849 -22.909 1.00 87.88 263 ASN A N 1
ATOM 2008 C CA . ASN A 1 263 ? 12.928 -6.550 -23.535 1.00 87.88 263 ASN A CA 1
ATOM 2009 C C . ASN A 1 263 ? 14.432 -6.230 -23.625 1.00 87.88 263 ASN A C 1
ATOM 2011 O O . ASN A 1 263 ? 14.886 -5.641 -24.605 1.00 87.88 263 ASN A O 1
ATOM 2015 N N . LEU A 1 264 ? 15.227 -6.631 -22.627 1.00 87.00 264 LEU A N 1
ATOM 2016 C CA . LEU A 1 264 ? 16.686 -6.492 -22.656 1.00 87.00 264 LEU A CA 1
ATOM 2017 C C . LEU A 1 264 ? 17.337 -7.408 -23.697 1.00 87.00 264 LEU A C 1
ATOM 2019 O O . LEU A 1 264 ? 18.326 -7.012 -24.314 1.00 87.00 264 LEU A O 1
ATOM 2023 N N . GLU A 1 265 ? 16.801 -8.608 -23.914 1.00 89.25 265 GLU A N 1
ATOM 2024 C CA . GLU A 1 265 ? 17.260 -9.512 -24.972 1.00 89.25 265 GLU A CA 1
ATOM 2025 C C . GLU A 1 265 ? 16.965 -8.949 -26.368 1.00 89.25 265 GLU A C 1
ATOM 2027 O O . GLU A 1 265 ? 17.845 -8.977 -27.232 1.00 89.25 265 GLU A O 1
ATOM 2032 N N . ASP A 1 266 ? 15.786 -8.360 -26.579 1.00 87.81 266 ASP A N 1
ATOM 2033 C CA . ASP A 1 266 ? 15.443 -7.692 -27.842 1.00 87.81 266 ASP A CA 1
ATOM 2034 C C . ASP A 1 266 ? 16.308 -6.442 -28.087 1.00 87.81 266 ASP A C 1
ATOM 2036 O O . ASP A 1 266 ? 16.869 -6.239 -29.173 1.00 87.81 266 ASP A O 1
ATOM 2040 N N . LEU A 1 267 ? 16.524 -5.643 -27.035 1.00 88.31 267 LEU A N 1
ATOM 2041 C CA . LEU A 1 267 ? 17.437 -4.504 -27.077 1.00 88.31 267 LEU A CA 1
ATOM 2042 C C . LEU A 1 267 ? 18.859 -4.951 -27.428 1.00 88.31 267 LEU A C 1
ATOM 2044 O O . LEU A 1 267 ? 19.514 -4.332 -28.266 1.00 88.31 267 LEU A O 1
ATOM 2048 N N . ARG A 1 268 ? 19.334 -6.045 -26.827 1.00 88.19 268 ARG A N 1
ATOM 2049 C CA . ARG A 1 268 ? 20.638 -6.628 -27.148 1.00 88.19 268 ARG A CA 1
ATOM 2050 C C . ARG A 1 268 ? 20.709 -7.068 -28.610 1.00 88.19 268 ARG A C 1
ATOM 2052 O O . ARG A 1 268 ? 21.690 -6.745 -29.272 1.00 88.19 268 ARG A O 1
ATOM 2059 N N . GLY A 1 269 ? 19.673 -7.720 -29.136 1.00 88.50 269 GLY A N 1
ATOM 2060 C CA . GLY A 1 269 ? 19.607 -8.093 -30.552 1.00 88.50 269 GLY A CA 1
ATOM 2061 C C . GLY A 1 269 ? 19.668 -6.882 -31.491 1.00 88.50 269 GLY A C 1
ATOM 2062 O O . GLY A 1 269 ? 20.320 -6.925 -32.536 1.00 88.50 269 GLY A O 1
ATOM 2063 N N . THR A 1 270 ? 19.049 -5.770 -31.096 1.00 89.25 270 THR A N 1
ATOM 2064 C CA . THR A 1 270 ? 19.136 -4.497 -31.825 1.00 89.25 270 THR A CA 1
ATOM 2065 C C . THR A 1 270 ? 20.546 -3.905 -31.769 1.00 89.25 270 THR A C 1
ATOM 2067 O O . THR A 1 270 ? 21.066 -3.463 -32.793 1.00 89.25 270 THR A O 1
ATOM 2070 N N . VAL A 1 271 ? 21.200 -3.940 -30.605 1.00 87.06 271 VAL A N 1
ATOM 2071 C CA . VAL A 1 271 ? 22.595 -3.496 -30.448 1.00 87.06 271 VAL A CA 1
ATOM 2072 C C . VAL A 1 271 ? 23.543 -4.336 -31.305 1.00 87.06 271 VAL A C 1
ATOM 2074 O O . VAL A 1 271 ? 24.397 -3.770 -31.984 1.00 87.06 271 VAL A O 1
ATOM 2077 N N . ASP A 1 272 ? 23.369 -5.658 -31.341 1.00 88.94 272 ASP A N 1
ATOM 2078 C CA . ASP A 1 272 ? 24.192 -6.554 -32.161 1.00 88.94 272 ASP A CA 1
ATOM 2079 C C . ASP A 1 272 ? 24.016 -6.267 -33.665 1.00 88.94 272 ASP A C 1
ATOM 2081 O O . ASP A 1 272 ? 24.999 -6.228 -34.408 1.00 88.94 272 ASP A O 1
ATOM 2085 N N . ARG A 1 273 ? 22.785 -5.975 -34.116 1.00 90.00 273 ARG A N 1
ATOM 2086 C CA . ARG A 1 273 ? 22.511 -5.531 -35.497 1.00 90.00 273 ARG A CA 1
ATOM 2087 C C . ARG A 1 273 ? 23.220 -4.224 -35.836 1.00 90.00 273 ARG A C 1
ATOM 2089 O O . ARG A 1 273 ? 23.908 -4.150 -36.851 1.00 90.00 273 ARG A O 1
ATOM 2096 N N . ILE A 1 274 ? 23.096 -3.219 -34.970 1.00 83.69 274 ILE A N 1
ATOM 2097 C CA . ILE A 1 274 ? 23.771 -1.925 -35.146 1.00 83.69 274 ILE A CA 1
ATOM 2098 C C . ILE A 1 274 ? 25.292 -2.124 -35.194 1.00 83.69 274 ILE A C 1
ATOM 2100 O O . ILE A 1 274 ? 25.978 -1.526 -36.023 1.00 83.69 274 ILE A O 1
ATOM 2104 N N . GLN A 1 275 ? 25.837 -2.991 -34.340 1.00 86.19 275 GLN A N 1
ATOM 2105 C CA . GLN A 1 275 ? 27.264 -3.293 -34.313 1.00 86.19 275 GLN A CA 1
ATOM 2106 C C . GLN A 1 275 ? 27.748 -3.944 -35.620 1.00 86.19 275 GLN A C 1
ATOM 2108 O O . GLN A 1 275 ? 28.847 -3.622 -36.089 1.00 86.19 275 GLN A O 1
ATOM 2113 N N . ASP A 1 276 ? 26.957 -4.830 -36.229 1.00 88.44 276 ASP A N 1
ATOM 2114 C CA . ASP A 1 276 ? 27.297 -5.453 -37.513 1.00 88.44 276 ASP A CA 1
ATOM 2115 C C . ASP A 1 276 ? 27.214 -4.458 -38.683 1.00 88.44 276 ASP A C 1
ATOM 2117 O O . ASP A 1 276 ? 28.110 -4.414 -39.534 1.00 88.44 276 ASP A O 1
ATOM 2121 N N . GLU A 1 277 ? 26.208 -3.579 -38.686 1.00 85.75 277 GLU A N 1
ATOM 2122 C CA . GLU A 1 277 ? 26.096 -2.483 -39.656 1.00 85.75 277 GLU A CA 1
ATOM 2123 C C . GLU A 1 277 ? 27.296 -1.530 -39.571 1.00 85.75 277 GLU A C 1
ATOM 2125 O O . GLU A 1 277 ? 27.915 -1.221 -40.594 1.00 85.75 277 GLU A O 1
ATOM 2130 N N . ILE A 1 278 ? 27.697 -1.132 -38.358 1.00 79.50 278 ILE A N 1
ATOM 2131 C CA . ILE A 1 278 ? 28.890 -0.302 -38.123 1.00 79.50 278 ILE A CA 1
ATOM 2132 C C . ILE A 1 278 ? 30.151 -1.020 -38.604 1.00 79.50 278 ILE A C 1
ATOM 2134 O O . ILE A 1 278 ? 30.988 -0.420 -39.280 1.00 79.50 278 ILE A O 1
ATOM 2138 N N . SER A 1 279 ? 30.294 -2.307 -38.285 1.00 86.94 279 SER A N 1
ATOM 2139 C CA . SER A 1 279 ? 31.458 -3.100 -38.694 1.00 86.94 279 SER A CA 1
ATOM 2140 C C . SER A 1 279 ? 31.539 -3.229 -40.218 1.00 86.94 279 SER A C 1
ATOM 2142 O O . SER A 1 279 ? 32.621 -3.159 -40.804 1.00 86.94 279 SER A O 1
ATOM 2144 N N . THR A 1 280 ? 30.393 -3.377 -40.880 1.00 89.88 280 THR A N 1
ATOM 2145 C CA . THR A 1 280 ? 30.287 -3.435 -42.340 1.00 89.88 280 THR A CA 1
ATOM 2146 C C . THR A 1 280 ? 30.606 -2.089 -42.986 1.00 89.88 280 THR A C 1
ATOM 2148 O O . THR A 1 280 ? 31.385 -2.043 -43.942 1.00 89.88 280 THR A O 1
ATOM 2151 N N . ALA A 1 281 ? 30.080 -0.991 -42.439 1.00 78.19 281 ALA A N 1
ATOM 2152 C CA . ALA A 1 281 ? 30.393 0.362 -42.885 1.00 78.19 281 ALA A CA 1
ATOM 2153 C C . ALA A 1 281 ? 31.887 0.690 -42.714 1.00 78.19 281 ALA A C 1
ATOM 2155 O O . ALA A 1 281 ? 32.496 1.246 -43.626 1.00 78.19 281 ALA A O 1
ATOM 2156 N N . GLY A 1 282 ? 32.499 0.274 -41.598 1.00 78.50 282 GLY A N 1
ATOM 2157 C CA . GLY A 1 282 ? 33.935 0.423 -41.344 1.00 78.50 282 GLY A CA 1
ATOM 2158 C C . GLY A 1 282 ? 34.788 -0.230 -42.433 1.00 78.50 282 GLY A C 1
ATOM 2159 O O . GLY A 1 282 ? 35.594 0.446 -43.068 1.00 78.50 282 GLY A O 1
ATOM 2160 N N . ARG A 1 283 ? 34.521 -1.505 -42.754 1.00 86.44 283 ARG A N 1
ATOM 2161 C CA . ARG A 1 283 ? 35.228 -2.221 -43.837 1.00 86.44 283 ARG A CA 1
ATOM 2162 C C . ARG A 1 283 ? 35.074 -1.535 -45.197 1.00 86.44 283 ARG A C 1
ATOM 2164 O O . ARG A 1 283 ? 36.017 -1.508 -45.988 1.00 86.44 283 ARG A O 1
ATOM 2171 N N . LEU A 1 284 ? 33.888 -0.996 -45.490 1.00 80.69 284 LEU A N 1
ATOM 2172 C CA . LEU A 1 284 ? 33.639 -0.271 -46.736 1.00 80.69 284 LEU A CA 1
ATOM 2173 C C . LEU A 1 284 ? 34.443 1.036 -46.801 1.00 80.69 284 LEU A C 1
ATOM 2175 O O . LEU A 1 284 ? 34.992 1.363 -47.856 1.00 80.69 284 LEU A O 1
ATOM 2179 N N . CYS A 1 285 ? 34.518 1.773 -45.692 1.00 73.25 285 CYS A N 1
ATOM 2180 C CA . CYS A 1 285 ? 35.332 2.980 -45.574 1.00 73.25 285 CYS A CA 1
ATOM 2181 C C . CYS A 1 285 ? 36.822 2.676 -45.755 1.00 73.25 285 CYS A C 1
ATOM 2183 O O . CYS A 1 285 ? 37.459 3.346 -46.568 1.00 73.25 285 CYS A O 1
ATOM 2185 N N . ASP A 1 286 ? 37.348 1.639 -45.101 1.00 80.12 286 ASP A N 1
ATOM 2186 C CA . ASP A 1 286 ? 38.752 1.225 -45.233 1.00 80.12 286 ASP A CA 1
ATOM 2187 C C . ASP A 1 286 ? 39.100 0.893 -46.693 1.00 80.12 286 ASP A C 1
ATOM 2189 O O . ASP A 1 286 ? 40.041 1.445 -47.265 1.00 80.12 286 ASP A O 1
ATOM 2193 N N . ALA A 1 287 ? 38.264 0.088 -47.361 1.00 84.62 287 ALA A N 1
ATOM 2194 C CA . ALA A 1 287 ? 38.457 -0.261 -48.769 1.00 84.62 287 ALA A CA 1
ATOM 2195 C C . ALA A 1 287 ? 38.418 0.964 -49.705 1.00 84.62 287 ALA A C 1
ATOM 2197 O O . ALA A 1 287 ? 39.124 1.017 -50.720 1.00 84.62 287 ALA A O 1
ATOM 2198 N N . ARG A 1 288 ? 37.586 1.968 -49.390 1.00 77.50 288 ARG A N 1
ATOM 2199 C CA . ARG A 1 288 ? 37.552 3.238 -50.133 1.00 77.50 288 ARG A CA 1
ATOM 2200 C C . ARG A 1 288 ? 38.803 4.072 -49.876 1.00 77.50 288 ARG A C 1
ATOM 2202 O O . ARG A 1 288 ? 39.322 4.661 -50.826 1.00 77.50 288 ARG A O 1
ATOM 2209 N N . PHE A 1 289 ? 39.295 4.097 -48.642 1.00 77.00 289 PHE A N 1
ATOM 2210 C CA . PHE A 1 289 ? 40.508 4.817 -48.267 1.00 77.00 289 PHE A CA 1
ATOM 2211 C C . PHE A 1 289 ? 41.735 4.252 -48.996 1.00 77.00 289 PHE A C 1
ATOM 2213 O O . PHE A 1 289 ? 42.456 5.008 -49.645 1.00 77.00 289 PHE A O 1
ATOM 2220 N N . ASP A 1 290 ? 41.883 2.925 -49.034 1.00 83.94 290 ASP A N 1
ATOM 2221 C CA . ASP A 1 290 ? 42.935 2.236 -49.798 1.00 83.94 290 ASP A CA 1
ATOM 2222 C C . ASP A 1 290 ? 42.893 2.584 -51.296 1.00 83.94 290 ASP A C 1
ATOM 2224 O O . ASP A 1 290 ? 43.923 2.753 -51.963 1.00 83.94 290 ASP A O 1
ATOM 2228 N N . ARG A 1 291 ? 41.685 2.702 -51.863 1.00 83.50 291 ARG A N 1
ATOM 2229 C CA . ARG A 1 291 ? 41.500 3.081 -53.270 1.00 83.50 291 ARG A CA 1
ATOM 2230 C C . ARG A 1 291 ? 41.896 4.536 -53.520 1.00 83.50 291 ARG A C 1
ATOM 2232 O O . ARG A 1 291 ? 42.549 4.810 -54.528 1.00 83.50 291 ARG A O 1
ATOM 2239 N N . LEU A 1 292 ? 41.524 5.454 -52.627 1.00 76.50 292 LEU A N 1
ATOM 2240 C CA . LEU A 1 292 ? 41.927 6.860 -52.705 1.00 76.50 292 LEU A CA 1
ATOM 2241 C C . LEU A 1 292 ? 43.441 7.012 -52.565 1.00 76.50 292 LEU A C 1
ATOM 2243 O O . LEU A 1 292 ? 44.046 7.734 -53.354 1.00 76.50 292 LEU A O 1
ATOM 2247 N N . GLU A 1 293 ? 44.071 6.287 -51.641 1.00 80.81 293 GLU A N 1
ATOM 2248 C CA . GLU A 1 293 ? 45.524 6.319 -51.466 1.00 80.81 293 GLU A CA 1
ATOM 2249 C C . GLU A 1 293 ? 46.252 5.883 -52.750 1.00 80.81 293 GLU A C 1
ATOM 2251 O O . GLU A 1 293 ? 47.204 6.537 -53.189 1.00 80.81 293 GLU A O 1
ATOM 2256 N N . LYS A 1 294 ? 45.763 4.829 -53.421 1.00 86.94 294 LYS A N 1
ATOM 2257 C CA . LYS A 1 294 ? 46.279 4.408 -54.735 1.00 86.94 294 LYS A CA 1
ATOM 2258 C C . LYS A 1 294 ? 46.121 5.493 -55.804 1.00 86.94 294 LYS A C 1
ATOM 2260 O O . LYS A 1 294 ? 47.055 5.717 -56.572 1.00 86.94 294 LYS A O 1
ATOM 2265 N N . LEU A 1 295 ? 44.976 6.179 -55.859 1.00 79.44 295 LEU A N 1
ATOM 2266 C CA . LEU A 1 295 ? 44.736 7.262 -56.825 1.00 79.44 295 LEU A CA 1
ATOM 2267 C C . LEU A 1 295 ? 45.614 8.491 -56.560 1.00 79.44 295 LEU A C 1
ATOM 2269 O O . LEU A 1 295 ? 46.144 9.075 -57.503 1.00 79.44 295 LEU A O 1
ATOM 2273 N N . VAL A 1 296 ? 45.824 8.856 -55.294 1.00 77.50 296 VAL A N 1
ATOM 2274 C CA . VAL A 1 296 ? 46.736 9.944 -54.913 1.00 77.50 296 VAL A CA 1
ATOM 2275 C C . VAL A 1 296 ? 48.163 9.616 -55.345 1.00 77.50 296 VAL A C 1
ATOM 2277 O O . VAL A 1 296 ? 48.812 10.460 -55.959 1.00 77.50 296 VAL A O 1
ATOM 2280 N N . LYS A 1 297 ? 48.633 8.382 -55.112 1.00 81.12 297 LYS A N 1
ATOM 2281 C CA . LYS A 1 297 ? 49.958 7.929 -55.570 1.00 81.12 297 LYS A CA 1
ATOM 2282 C C . LYS A 1 297 ? 50.099 7.976 -57.098 1.00 81.12 297 LYS A C 1
ATOM 2284 O O . LYS A 1 297 ? 51.164 8.329 -57.591 1.00 81.12 297 LYS A O 1
ATOM 2289 N N . LEU A 1 298 ? 49.033 7.686 -57.848 1.00 80.06 298 LEU A N 1
ATOM 2290 C CA . LEU A 1 298 ? 49.024 7.768 -59.317 1.00 80.06 298 LEU A CA 1
ATOM 2291 C C . LEU A 1 298 ? 49.027 9.209 -59.854 1.00 80.06 298 LEU A C 1
ATOM 2293 O O . LEU A 1 298 ? 49.510 9.438 -60.960 1.00 80.06 298 LEU A O 1
ATOM 2297 N N . ASN A 1 299 ? 48.519 10.181 -59.091 1.00 63.62 299 ASN A N 1
ATOM 2298 C CA . ASN A 1 299 ? 48.382 11.572 -59.534 1.00 63.62 299 ASN A CA 1
ATOM 2299 C C . ASN A 1 299 ? 49.540 12.488 -59.079 1.00 63.62 299 ASN A C 1
ATOM 2301 O O . ASN A 1 299 ? 49.518 13.692 -59.331 1.00 63.62 299 ASN A O 1
ATOM 2305 N N . GLN A 1 300 ? 50.584 11.937 -58.446 1.00 54.66 300 GLN A N 1
ATOM 2306 C CA . GLN A 1 300 ? 51.818 12.653 -58.083 1.00 54.66 300 GLN A CA 1
ATOM 2307 C C . GLN A 1 300 ? 52.751 12.913 -59.285 1.00 54.66 300 GLN A C 1
ATOM 2309 O O . GLN A 1 300 ? 53.974 12.848 -59.170 1.00 54.66 300 GLN A O 1
ATOM 2314 N N . THR A 1 301 ? 52.207 13.271 -60.450 1.00 56.44 301 THR A N 1
ATOM 2315 C CA . THR A 1 301 ? 53.013 13.957 -61.469 1.00 56.44 301 THR A CA 1
ATOM 2316 C C . THR A 1 301 ? 53.106 15.440 -61.098 1.00 56.44 301 THR A C 1
ATOM 2318 O O . THR A 1 301 ? 52.067 16.074 -60.902 1.00 56.44 301 THR A O 1
ATOM 2321 N N . PRO A 1 302 ? 54.312 16.023 -60.983 1.00 47.66 302 PRO A N 1
ATOM 2322 C CA . PRO A 1 302 ? 54.495 17.362 -60.440 1.00 47.66 302 PRO A CA 1
ATOM 2323 C C . PRO A 1 302 ? 53.969 18.410 -61.424 1.00 47.66 302 PRO A C 1
ATOM 2325 O O . PRO A 1 302 ? 54.669 18.841 -62.339 1.00 47.66 302 PRO A O 1
ATOM 2328 N N . LYS A 1 303 ? 52.725 18.853 -61.229 1.00 55.19 303 LYS A N 1
ATOM 2329 C CA . LYS A 1 303 ? 52.183 20.039 -61.895 1.00 55.19 303 LYS A CA 1
ATOM 2330 C C . LYS A 1 303 ? 52.042 21.151 -60.863 1.00 55.19 303 LYS A C 1
ATOM 2332 O O . LYS A 1 303 ? 51.186 21.106 -59.988 1.00 55.19 303 LYS A O 1
ATOM 2337 N N . LYS A 1 304 ? 52.948 22.125 -60.963 1.00 45.97 304 LYS A N 1
ATOM 2338 C CA . LYS A 1 304 ? 53.043 23.324 -60.122 1.00 45.97 304 LYS A CA 1
ATOM 2339 C C . LYS A 1 304 ? 51.707 24.095 -60.149 1.00 45.97 304 LYS A C 1
ATOM 2341 O O . LYS A 1 304 ? 51.339 24.570 -61.225 1.00 45.97 304 LYS A O 1
ATOM 2346 N N . PRO A 1 305 ? 50.981 24.220 -59.023 1.00 48.81 305 PRO A N 1
ATOM 2347 C CA . PRO A 1 305 ? 49.711 24.932 -59.000 1.00 48.81 305 PRO A CA 1
ATOM 2348 C C . PRO A 1 305 ? 49.917 26.461 -58.953 1.00 48.81 305 PRO A C 1
ATOM 2350 O O . PRO A 1 305 ? 50.868 26.935 -58.323 1.00 48.81 305 PRO A O 1
ATOM 2353 N N . PRO A 1 306 ? 49.044 27.242 -59.615 1.00 49.81 306 PRO A N 1
ATOM 2354 C CA . PRO A 1 306 ? 49.046 28.699 -59.554 1.00 49.81 306 PRO A CA 1
ATOM 2355 C C . PRO A 1 306 ? 48.481 29.200 -58.217 1.00 49.81 306 PRO A C 1
ATOM 2357 O O . PRO A 1 306 ? 47.484 28.699 -57.703 1.00 49.81 306 PRO A O 1
ATOM 2360 N N . SER A 1 307 ? 49.139 30.211 -57.658 1.00 46.47 307 SER A N 1
ATOM 2361 C CA . SER A 1 307 ? 48.787 30.884 -56.409 1.00 46.47 307 SER A CA 1
ATOM 2362 C C . SER A 1 307 ? 47.518 31.730 -56.558 1.00 46.47 307 SER A C 1
ATOM 2364 O O . SER A 1 307 ? 47.539 32.734 -57.270 1.00 46.47 307 SER A O 1
ATOM 2366 N N . ILE A 1 308 ? 46.445 31.368 -55.849 1.00 45.81 308 ILE A N 1
ATOM 2367 C CA . ILE A 1 308 ? 45.249 32.204 -55.664 1.00 45.81 308 ILE A CA 1
ATOM 2368 C C . ILE A 1 308 ? 45.060 32.458 -54.158 1.00 45.81 308 ILE A C 1
AT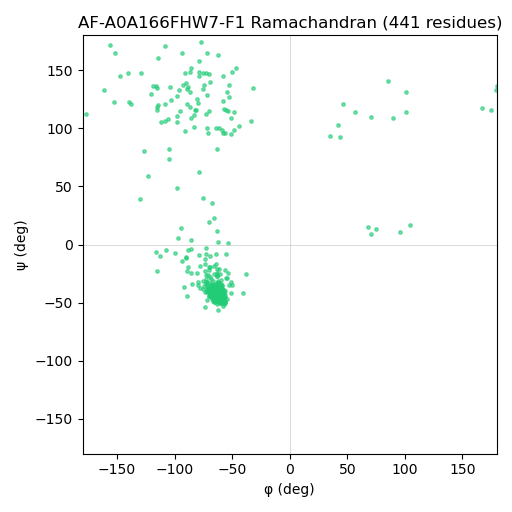OM 2370 O O . ILE A 1 308 ? 45.071 31.500 -53.383 1.00 45.81 308 ILE A O 1
ATOM 2374 N N . PRO A 1 309 ? 44.883 33.717 -53.714 1.00 47.81 309 PRO A N 1
ATOM 2375 C CA . PRO A 1 309 ? 44.643 34.040 -52.313 1.00 47.81 309 PRO A CA 1
ATOM 2376 C C . PRO A 1 309 ? 43.155 33.868 -51.964 1.00 47.81 309 PRO A C 1
ATOM 2378 O O . PRO A 1 309 ? 42.305 34.637 -52.404 1.00 47.81 309 PRO A O 1
ATOM 2381 N N . SER A 1 310 ? 42.845 32.861 -51.146 1.00 44.19 310 SER A N 1
ATOM 2382 C CA . SER A 1 310 ? 41.519 32.633 -50.558 1.00 44.19 310 SER A CA 1
ATOM 2383 C C . SER A 1 310 ? 41.486 33.194 -49.134 1.00 44.19 310 SER A C 1
ATOM 2385 O O . SER A 1 310 ? 42.129 32.656 -48.232 1.00 44.19 310 SER A O 1
ATOM 2387 N N . ARG A 1 311 ? 40.731 34.277 -48.931 1.00 50.34 311 ARG A N 1
ATOM 2388 C CA . ARG A 1 311 ?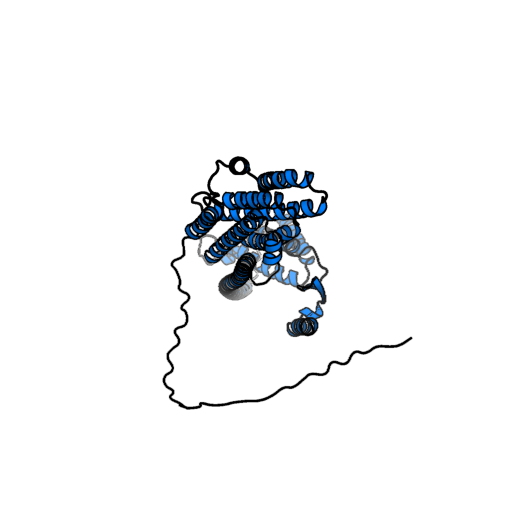 40.448 34.885 -47.625 1.00 50.34 311 ARG A CA 1
ATOM 2389 C C . ARG A 1 311 ? 39.167 34.248 -47.073 1.00 50.34 311 ARG A C 1
ATOM 2391 O O . ARG A 1 311 ? 38.076 34.623 -47.486 1.00 50.34 311 ARG A O 1
ATOM 2398 N N . ALA A 1 312 ? 39.313 33.259 -46.193 1.00 47.97 312 ALA A N 1
ATOM 2399 C CA . ALA A 1 312 ? 38.201 32.625 -45.483 1.00 47.97 312 ALA A CA 1
ATOM 2400 C C . ALA A 1 312 ? 37.936 33.337 -44.135 1.00 47.97 312 ALA A C 1
ATOM 2402 O O . ALA A 1 312 ? 38.882 33.848 -43.533 1.00 47.97 312 ALA A O 1
ATOM 2403 N N . PRO A 1 313 ? 36.676 33.402 -43.667 1.00 51.62 313 PRO A N 1
ATOM 2404 C CA . PRO A 1 313 ? 36.303 34.063 -42.417 1.00 51.62 313 PRO A CA 1
ATOM 2405 C C . PRO A 1 313 ? 36.752 33.279 -41.167 1.00 51.62 313 PRO A C 1
ATOM 2407 O O . PRO A 1 313 ? 36.763 32.050 -41.154 1.00 51.62 313 PRO A O 1
ATOM 2410 N N . ASP A 1 314 ? 37.083 34.021 -40.106 1.00 54.31 314 ASP A N 1
ATOM 2411 C CA . ASP A 1 314 ? 37.707 33.623 -38.826 1.00 54.31 314 ASP A CA 1
ATOM 2412 C C . ASP A 1 314 ? 36.844 32.731 -37.887 1.00 54.31 314 ASP A C 1
ATOM 2414 O O . ASP A 1 314 ? 36.906 32.831 -36.663 1.00 54.31 314 ASP A O 1
ATOM 2418 N N . SER A 1 315 ? 36.028 31.811 -38.413 1.00 57.72 315 SER A N 1
ATOM 2419 C CA . SER A 1 315 ? 35.186 30.918 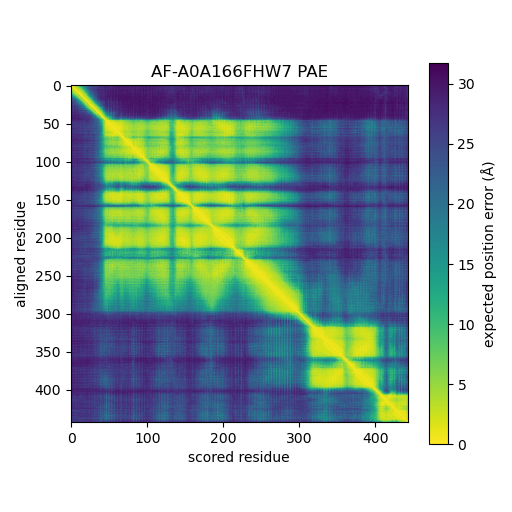-37.588 1.00 57.72 315 SER A CA 1
ATOM 2420 C C . SER A 1 315 ? 35.937 29.722 -36.970 1.00 57.72 315 SER A C 1
ATOM 2422 O O . SER A 1 315 ? 35.405 29.028 -36.102 1.00 57.72 315 SER A O 1
ATOM 2424 N N . GLY A 1 316 ? 37.192 29.478 -37.367 1.00 55.41 316 GLY A N 1
ATOM 2425 C CA . GLY A 1 316 ? 37.977 28.308 -36.946 1.00 55.41 316 GLY A CA 1
ATOM 2426 C C . GLY A 1 316 ? 38.490 28.330 -35.499 1.00 55.41 316 GLY A C 1
ATOM 2427 O O . GLY A 1 316 ? 38.867 27.281 -34.970 1.00 55.41 316 GLY A O 1
ATOM 2428 N N . VAL A 1 317 ? 38.500 29.493 -34.838 1.00 62.97 317 VAL A N 1
ATOM 2429 C CA . VAL A 1 317 ? 39.066 29.648 -33.483 1.00 62.97 317 VAL A CA 1
ATOM 2430 C C . VAL A 1 317 ? 38.184 28.983 -32.413 1.00 62.97 317 VAL A C 1
ATOM 2432 O O . VAL A 1 317 ? 38.704 28.403 -31.463 1.00 62.97 317 VAL A O 1
ATOM 2435 N N . CYS A 1 318 ? 36.860 28.958 -32.602 1.00 77.19 318 CYS A N 1
ATOM 2436 C CA . CYS A 1 318 ? 35.914 28.432 -31.610 1.00 77.19 318 CYS A CA 1
ATOM 2437 C C . CYS A 1 318 ? 35.963 26.895 -31.473 1.00 77.19 318 CYS A C 1
ATOM 2439 O O . CYS A 1 318 ? 35.940 26.364 -30.363 1.00 77.19 318 CYS A O 1
ATOM 2441 N N . MET A 1 319 ? 36.108 26.157 -32.581 1.00 76.50 319 MET A N 1
ATOM 2442 C CA . MET A 1 319 ? 36.076 24.686 -32.537 1.00 76.50 319 MET A CA 1
ATOM 2443 C C . MET A 1 319 ? 37.319 24.062 -31.909 1.00 76.50 319 MET A C 1
ATOM 2445 O O . MET A 1 319 ? 37.206 23.057 -31.209 1.00 76.50 319 MET A O 1
ATOM 2449 N N . ARG A 1 320 ? 38.502 24.656 -32.113 1.00 79.12 320 ARG A N 1
ATOM 2450 C CA . ARG A 1 320 ? 39.724 24.180 -31.445 1.00 79.12 320 ARG A CA 1
ATOM 2451 C C . ARG A 1 320 ? 39.600 24.298 -29.931 1.00 79.12 320 ARG A C 1
ATOM 2453 O O . ARG A 1 320 ? 39.949 23.354 -29.233 1.00 79.12 320 ARG A O 1
ATOM 2460 N N . GLN A 1 321 ? 39.056 25.416 -29.454 1.00 86.31 321 GLN A N 1
ATOM 2461 C CA . GLN A 1 321 ? 38.827 25.640 -28.032 1.00 86.31 321 GLN A CA 1
ATOM 2462 C C . GLN A 1 321 ? 37.810 24.640 -27.463 1.00 86.31 321 GLN A C 1
ATOM 2464 O O . GLN A 1 321 ? 38.059 24.015 -26.436 1.00 86.31 321 GLN A O 1
ATOM 2469 N N . ALA A 1 322 ? 36.703 24.410 -28.167 1.00 82.94 322 ALA A N 1
ATOM 2470 C CA . ALA A 1 322 ? 35.700 23.443 -27.739 1.00 82.94 322 ALA A CA 1
ATOM 2471 C C . ALA A 1 322 ? 36.253 22.000 -27.691 1.00 82.94 322 ALA A C 1
ATOM 2473 O O . ALA A 1 322 ? 35.947 21.249 -26.767 1.00 82.94 322 ALA A O 1
ATOM 2474 N N . ALA A 1 323 ? 37.120 21.619 -28.636 1.00 83.75 323 ALA A N 1
ATOM 2475 C CA . ALA A 1 323 ? 37.780 20.314 -28.621 1.00 83.75 323 ALA A CA 1
ATOM 2476 C C . ALA A 1 323 ? 38.765 20.170 -27.447 1.00 83.75 323 ALA A C 1
ATOM 2478 O O . ALA A 1 323 ? 38.821 19.114 -26.818 1.00 83.75 323 ALA A O 1
ATOM 2479 N N . THR A 1 324 ? 39.517 21.226 -27.113 1.00 88.62 324 THR A N 1
ATOM 2480 C CA . THR A 1 324 ? 40.415 21.204 -25.947 1.00 88.62 324 THR A CA 1
ATOM 2481 C C . THR A 1 324 ? 39.654 21.100 -24.628 1.00 88.62 324 THR A C 1
ATOM 2483 O O . THR A 1 324 ? 40.073 20.336 -23.760 1.00 88.62 324 THR A O 1
ATOM 2486 N N . GLU A 1 325 ? 38.514 21.784 -24.494 1.00 88.94 325 GLU A N 1
ATOM 2487 C CA . GLU A 1 325 ? 37.645 21.673 -23.314 1.00 88.94 325 GLU A CA 1
ATOM 2488 C C . GLU A 1 325 ? 37.068 20.262 -23.175 1.00 88.94 325 GLU A C 1
ATOM 2490 O O . GLU A 1 325 ? 37.118 19.670 -22.098 1.00 88.94 325 GLU A O 1
ATOM 2495 N N . LEU A 1 326 ? 36.605 19.666 -24.278 1.00 87.50 326 LEU A N 1
ATOM 2496 C CA . LEU A 1 326 ? 36.115 18.289 -24.271 1.00 87.50 326 LEU A CA 1
ATOM 2497 C C . LEU A 1 326 ? 37.212 17.310 -23.818 1.00 87.50 326 LEU A C 1
ATOM 2499 O O . LEU A 1 326 ? 36.975 16.485 -22.939 1.00 87.50 326 LEU A O 1
ATOM 2503 N N . CYS A 1 327 ? 38.432 17.430 -24.351 1.00 90.94 327 CYS A N 1
ATOM 2504 C CA . CYS A 1 327 ? 39.574 16.615 -23.922 1.00 90.94 327 CYS A CA 1
ATOM 2505 C C . CYS A 1 327 ? 39.926 16.821 -22.439 1.00 90.94 327 CYS A C 1
ATOM 2507 O O . CYS A 1 327 ? 40.246 15.850 -21.748 1.00 90.94 327 CYS A O 1
ATOM 2509 N N . SER A 1 328 ? 39.838 18.059 -21.945 1.00 93.06 328 SER A N 1
ATOM 2510 C CA . SER A 1 328 ? 40.043 18.392 -20.533 1.00 93.06 328 SER A CA 1
ATOM 2511 C C . SER A 1 328 ? 39.025 17.670 -19.646 1.00 93.06 328 SER A C 1
ATOM 2513 O O . SER A 1 328 ? 39.415 16.929 -18.742 1.00 93.06 328 SER A O 1
ATOM 2515 N N . VAL A 1 329 ? 37.731 17.758 -19.972 1.00 90.19 329 VAL A N 1
ATOM 2516 C CA . VAL A 1 329 ? 36.658 17.067 -19.236 1.00 90.19 329 VAL A CA 1
ATOM 2517 C C . VAL A 1 329 ? 36.838 15.546 -19.282 1.00 90.19 329 VAL A C 1
ATOM 2519 O O . VAL A 1 329 ? 36.702 14.873 -18.262 1.00 90.19 329 VAL A O 1
ATOM 2522 N N . LEU A 1 330 ? 37.225 14.986 -20.433 1.00 89.69 330 LEU A N 1
ATOM 2523 C CA . LEU A 1 330 ? 37.467 13.545 -20.569 1.00 89.69 330 LEU A CA 1
ATOM 2524 C C . LEU A 1 330 ? 38.612 13.036 -19.685 1.00 89.69 330 LEU A C 1
ATOM 2526 O O . LEU A 1 330 ? 38.587 11.890 -19.222 1.00 89.69 330 LEU A O 1
ATOM 2530 N N . SER A 1 331 ? 39.609 13.884 -19.430 1.00 91.69 331 SER A N 1
ATOM 2531 C CA . SER A 1 331 ? 40.738 13.548 -18.564 1.00 91.69 331 SER A CA 1
ATOM 2532 C C . SER A 1 331 ? 40.357 13.442 -17.082 1.00 91.69 331 SER A C 1
ATOM 2534 O O . SER A 1 331 ? 41.058 12.768 -16.328 1.00 91.69 331 SER A O 1
ATOM 2536 N N . MET A 1 332 ? 39.221 14.023 -16.675 1.00 91.06 332 MET A N 1
ATOM 2537 C CA . MET A 1 332 ? 38.731 13.973 -15.293 1.00 91.06 332 MET A CA 1
ATOM 2538 C C . MET A 1 332 ? 38.066 12.638 -14.927 1.00 91.06 332 MET A C 1
ATOM 2540 O O . MET A 1 332 ? 37.936 12.324 -13.745 1.00 91.06 332 MET A O 1
ATOM 2544 N N . PHE A 1 333 ? 37.653 11.835 -15.912 1.00 90.56 333 PHE A N 1
ATOM 2545 C CA . PHE A 1 333 ? 37.047 10.526 -15.660 1.00 90.56 333 PHE A CA 1
ATOM 2546 C C . PHE A 1 333 ? 38.098 9.454 -15.332 1.00 90.56 333 PHE A C 1
ATOM 2548 O O . PHE A 1 333 ? 39.214 9.470 -15.867 1.00 90.56 333 PHE A O 1
ATOM 2555 N N . ASN A 1 334 ? 37.709 8.484 -14.494 1.00 92.25 334 ASN A N 1
ATOM 2556 C CA . ASN A 1 334 ? 38.472 7.258 -14.228 1.00 92.25 334 ASN A CA 1
ATOM 2557 C C . ASN A 1 334 ? 38.712 6.488 -15.550 1.00 92.25 334 ASN A C 1
ATOM 2559 O O . ASN A 1 334 ? 37.821 6.508 -16.399 1.00 92.25 334 ASN A O 1
ATOM 2563 N N . PRO A 1 335 ? 39.854 5.808 -15.771 1.00 91.12 335 PRO A N 1
ATOM 2564 C CA . PRO A 1 335 ? 40.132 4.995 -16.961 1.00 91.12 335 PRO A CA 1
ATOM 2565 C C . PRO A 1 335 ? 38.980 4.132 -17.504 1.00 91.12 335 PRO A C 1
ATOM 2567 O O . PRO A 1 335 ? 38.780 4.105 -18.718 1.00 91.12 335 PRO A O 1
ATOM 2570 N N . GLU A 1 336 ? 38.200 3.467 -16.649 1.00 86.56 336 GLU A N 1
ATOM 2571 C CA . GLU A 1 336 ? 37.058 2.645 -17.084 1.00 86.56 336 GLU A CA 1
ATOM 2572 C C . GLU A 1 336 ? 35.916 3.489 -17.682 1.00 86.56 336 GLU A C 1
ATOM 2574 O O . GLU A 1 336 ? 35.426 3.232 -18.787 1.00 86.56 336 GLU A O 1
ATOM 2579 N N . ASP A 1 337 ? 35.546 4.566 -16.989 1.00 89.25 337 ASP A N 1
ATOM 2580 C CA . ASP A 1 337 ? 34.546 5.527 -17.458 1.00 89.25 337 ASP A CA 1
ATOM 2581 C C . ASP A 1 337 ? 35.020 6.230 -18.727 1.00 89.25 337 ASP A C 1
ATOM 2583 O O . ASP A 1 337 ? 34.252 6.423 -19.666 1.00 89.25 337 ASP A O 1
ATOM 2587 N N . ARG A 1 338 ? 36.312 6.559 -18.789 1.00 93.31 338 ARG A N 1
ATOM 2588 C CA . ARG A 1 338 ? 36.941 7.182 -19.950 1.00 93.31 338 ARG A CA 1
ATOM 2589 C C . ARG A 1 338 ? 36.827 6.293 -21.182 1.00 93.31 338 ARG A C 1
ATOM 2591 O O . ARG A 1 338 ? 36.463 6.801 -22.237 1.00 93.31 338 ARG A O 1
ATOM 2598 N N . ALA A 1 339 ? 37.072 4.988 -21.055 1.00 87.19 339 ALA A N 1
ATOM 2599 C CA . ALA A 1 339 ? 36.899 4.044 -22.159 1.00 87.19 339 ALA A CA 1
ATOM 2600 C C . ALA A 1 339 ? 35.435 3.983 -22.631 1.00 87.19 339 ALA A C 1
ATOM 2602 O O . ALA A 1 339 ? 35.167 3.954 -23.832 1.00 87.19 339 ALA A O 1
ATOM 2603 N N . THR A 1 340 ? 34.484 4.020 -21.695 1.00 89.62 340 THR A N 1
ATOM 2604 C CA . THR A 1 340 ? 33.044 4.017 -21.999 1.00 89.62 340 THR A CA 1
ATOM 2605 C C . THR A 1 340 ? 32.617 5.293 -22.728 1.00 89.62 340 THR A C 1
ATOM 2607 O O . THR A 1 340 ? 32.007 5.227 -23.796 1.00 89.62 340 THR A O 1
ATOM 2610 N N . VAL A 1 341 ? 33.002 6.459 -22.204 1.00 92.19 341 VAL A N 1
ATOM 2611 C CA . VAL A 1 341 ? 32.695 7.763 -22.805 1.00 92.19 341 VAL A CA 1
ATOM 2612 C C . VAL A 1 341 ? 33.373 7.910 -24.171 1.00 92.19 341 VAL A C 1
ATOM 2614 O O . VAL A 1 341 ? 32.749 8.403 -25.104 1.00 92.19 341 VAL A O 1
ATOM 2617 N N . GLN A 1 342 ? 34.609 7.429 -24.341 1.00 90.75 342 GLN A N 1
ATOM 2618 C CA . GLN A 1 342 ? 35.301 7.447 -25.636 1.00 90.75 342 GLN A CA 1
ATOM 2619 C C . GLN A 1 342 ? 34.581 6.614 -26.704 1.00 90.75 342 GLN A C 1
ATOM 2621 O O . GLN A 1 342 ? 34.441 7.082 -27.833 1.00 90.75 342 GLN A O 1
ATOM 2626 N N . ARG A 1 343 ? 34.083 5.415 -26.364 1.00 89.94 343 ARG A N 1
ATOM 2627 C CA . ARG A 1 343 ? 33.284 4.600 -27.299 1.00 89.94 343 ARG A CA 1
ATOM 2628 C C . ARG A 1 343 ? 31.992 5.309 -27.700 1.00 89.94 343 ARG A C 1
ATOM 2630 O O . ARG A 1 343 ? 31.670 5.357 -28.882 1.00 89.94 343 ARG A O 1
ATOM 2637 N N . ALA A 1 344 ? 31.286 5.901 -26.738 1.00 90.44 344 ALA A N 1
ATOM 2638 C CA . ALA A 1 344 ? 30.065 6.649 -27.017 1.00 90.44 344 ALA A CA 1
ATOM 2639 C C . ALA A 1 344 ? 30.329 7.883 -27.897 1.00 90.44 344 ALA A C 1
ATOM 2641 O O . ALA A 1 344 ? 29.606 8.117 -28.860 1.00 90.44 344 ALA A O 1
ATOM 2642 N N . LEU A 1 345 ? 31.405 8.633 -27.639 1.00 92.75 345 LEU A N 1
ATOM 2643 C CA . LEU A 1 345 ? 31.801 9.762 -28.483 1.00 92.75 345 LEU A CA 1
ATOM 2644 C C . LEU A 1 345 ? 32.170 9.328 -29.907 1.00 92.75 345 LEU A C 1
ATOM 2646 O O . LEU A 1 345 ? 31.819 10.024 -30.855 1.00 92.75 345 LEU A O 1
ATOM 2650 N N . ALA A 1 346 ? 32.815 8.172 -30.082 1.00 89.88 346 ALA A N 1
ATOM 2651 C CA . ALA A 1 346 ? 33.088 7.626 -31.411 1.00 89.88 346 ALA A CA 1
ATOM 2652 C C . ALA A 1 346 ? 31.793 7.298 -32.182 1.00 89.88 346 ALA A C 1
ATOM 2654 O O . ALA A 1 346 ? 31.703 7.593 -33.373 1.00 89.88 346 ALA A O 1
ATOM 2655 N N . LEU A 1 347 ? 30.774 6.759 -31.501 1.00 87.56 347 LEU A N 1
ATOM 2656 C CA . LEU A 1 347 ? 29.448 6.511 -32.087 1.00 87.56 347 LEU A CA 1
ATOM 2657 C C . LEU A 1 347 ? 28.713 7.812 -32.438 1.00 87.56 347 LEU A C 1
ATOM 2659 O O . LEU A 1 347 ? 28.130 7.935 -33.509 1.00 87.56 347 LEU A O 1
ATOM 2663 N N . ILE A 1 348 ? 28.763 8.816 -31.563 1.00 90.31 348 ILE A N 1
ATOM 2664 C CA . ILE A 1 348 ? 28.158 10.128 -31.834 1.00 90.31 348 ILE A CA 1
ATOM 2665 C C . ILE A 1 348 ? 28.841 10.788 -33.041 1.00 90.31 348 ILE A C 1
ATOM 2667 O O . ILE A 1 348 ? 28.173 11.405 -33.871 1.00 90.31 348 ILE A O 1
ATOM 2671 N N . TYR A 1 349 ? 30.159 10.627 -33.180 1.00 90.44 349 TYR A N 1
ATOM 2672 C CA . TYR A 1 349 ? 30.906 11.123 -34.333 1.00 90.44 349 TYR A CA 1
ATOM 2673 C C . TYR A 1 349 ? 30.501 10.425 -35.635 1.00 90.44 349 TYR A C 1
ATOM 2675 O O . TYR A 1 349 ? 30.272 11.105 -36.636 1.00 90.44 349 TYR A O 1
ATOM 2683 N N . SER A 1 350 ? 30.363 9.095 -35.637 1.00 85.88 350 SER A N 1
ATOM 2684 C CA . SER A 1 350 ? 29.918 8.365 -36.832 1.00 85.88 350 SER A CA 1
ATOM 2685 C C . SER A 1 350 ? 28.483 8.731 -37.227 1.00 85.88 350 SER A C 1
ATOM 2687 O O . SER A 1 350 ? 28.207 8.921 -38.411 1.00 85.88 350 SER A O 1
ATOM 2689 N N . LEU A 1 351 ? 27.590 8.930 -36.252 1.00 84.06 351 LEU A N 1
ATOM 2690 C CA . LEU A 1 351 ? 26.229 9.415 -36.494 1.00 84.06 351 LEU A CA 1
ATOM 2691 C C . LEU A 1 351 ? 26.216 10.829 -37.084 1.00 84.06 351 LEU A C 1
ATOM 2693 O O . LEU A 1 351 ? 25.506 11.074 -38.056 1.00 84.06 351 LEU A O 1
ATOM 2697 N N . ALA A 1 352 ? 27.024 11.748 -36.552 1.00 88.50 352 ALA A N 1
ATOM 2698 C CA . ALA A 1 352 ? 27.145 13.100 -37.094 1.00 88.50 352 ALA A CA 1
ATOM 2699 C C . ALA A 1 352 ? 27.705 13.098 -38.527 1.00 88.50 352 ALA A C 1
ATOM 2701 O O . ALA A 1 352 ? 27.231 13.850 -39.379 1.00 88.50 352 ALA A O 1
ATOM 2702 N N . ALA A 1 353 ? 28.677 12.226 -38.812 1.00 85.69 353 ALA A N 1
ATOM 2703 C CA . ALA A 1 353 ? 29.220 12.043 -40.154 1.00 85.69 353 ALA A CA 1
ATOM 2704 C C . ALA A 1 353 ? 28.151 11.533 -41.135 1.00 85.69 353 ALA A C 1
ATOM 2706 O O . ALA A 1 353 ? 28.020 12.084 -42.229 1.00 85.69 353 ALA A O 1
ATOM 2707 N N . ASN A 1 354 ? 27.345 10.552 -40.718 1.00 83.75 354 ASN A N 1
ATOM 2708 C CA . ASN A 1 354 ? 26.229 10.029 -41.507 1.00 83.75 354 ASN A CA 1
ATOM 2709 C C . ASN A 1 354 ? 25.120 11.070 -41.717 1.00 83.75 354 ASN A C 1
ATOM 2711 O O . ASN A 1 354 ? 24.594 11.177 -42.819 1.00 83.75 354 ASN A O 1
ATOM 2715 N N . ALA A 1 355 ? 24.790 11.869 -40.699 1.00 84.19 355 ALA A N 1
ATOM 2716 C CA . ALA A 1 355 ? 23.770 12.913 -40.802 1.00 84.19 355 ALA A CA 1
ATOM 2717 C C . ALA A 1 355 ? 24.157 14.001 -41.816 1.00 84.19 355 ALA A C 1
ATOM 2719 O O . ALA A 1 355 ? 23.312 14.480 -42.563 1.00 84.19 355 ALA A O 1
ATOM 2720 N N . VAL A 1 356 ? 25.443 14.361 -41.881 1.00 85.25 356 VAL A N 1
ATOM 2721 C CA . VAL A 1 356 ? 25.961 15.301 -42.890 1.00 85.25 356 VAL A CA 1
ATOM 2722 C C . VAL A 1 356 ? 26.028 14.659 -44.281 1.00 85.25 356 VAL A C 1
ATOM 2724 O O . VAL A 1 356 ? 25.874 15.353 -45.282 1.00 85.25 356 VAL A O 1
ATOM 2727 N N . ALA A 1 357 ? 26.227 13.341 -44.353 1.00 79.81 357 ALA A N 1
ATOM 2728 C CA . ALA A 1 357 ? 26.205 12.589 -45.605 1.00 79.81 357 ALA A CA 1
ATOM 2729 C C . ALA A 1 357 ? 24.781 12.399 -46.170 1.00 79.81 357 ALA A C 1
ATOM 2731 O O . ALA A 1 357 ? 24.627 12.203 -47.374 1.00 79.81 357 ALA A O 1
ATOM 2732 N N . TYR A 1 358 ? 23.738 12.477 -45.336 1.00 74.38 358 TYR A N 1
ATOM 2733 C CA . TYR A 1 358 ? 22.334 12.327 -45.737 1.00 74.38 358 TYR A CA 1
ATOM 2734 C C . TYR A 1 358 ? 21.796 13.614 -46.393 1.00 74.38 358 TYR A C 1
ATOM 2736 O O . TYR A 1 358 ? 20.896 14.279 -45.888 1.00 74.38 358 TYR A O 1
ATOM 2744 N N . SER A 1 359 ? 22.393 14.003 -47.517 1.00 65.00 359 SER A N 1
ATOM 2745 C CA . SER A 1 359 ? 21.802 14.948 -48.467 1.00 65.00 359 SER A CA 1
ATOM 2746 C C . SER A 1 359 ? 21.049 14.128 -49.516 1.00 65.00 359 SER A C 1
ATOM 2748 O O . SER A 1 359 ? 21.583 13.115 -49.956 1.00 65.00 359 SER A O 1
ATOM 2750 N N . ASP A 1 360 ? 19.841 14.552 -49.906 1.00 60.75 360 ASP A N 1
ATOM 2751 C CA . ASP A 1 360 ? 18.809 13.820 -50.689 1.00 60.75 360 ASP A CA 1
ATOM 2752 C C . ASP A 1 360 ? 19.234 13.203 -52.042 1.00 60.75 360 ASP A C 1
ATOM 2754 O O . ASP A 1 360 ? 18.427 12.584 -52.734 1.00 60.75 360 ASP A O 1
ATOM 2758 N N . ASP A 1 361 ? 20.497 13.331 -52.434 1.00 57.62 361 ASP A N 1
ATOM 2759 C CA . ASP A 1 361 ? 21.039 12.715 -53.634 1.00 57.62 361 ASP A CA 1
ATOM 2760 C C . ASP A 1 361 ? 21.764 11.418 -53.237 1.00 57.62 361 ASP A C 1
ATOM 2762 O O . ASP A 1 361 ? 22.859 11.447 -52.675 1.00 57.62 361 ASP A O 1
ATOM 2766 N N . HIS A 1 362 ? 21.167 10.253 -5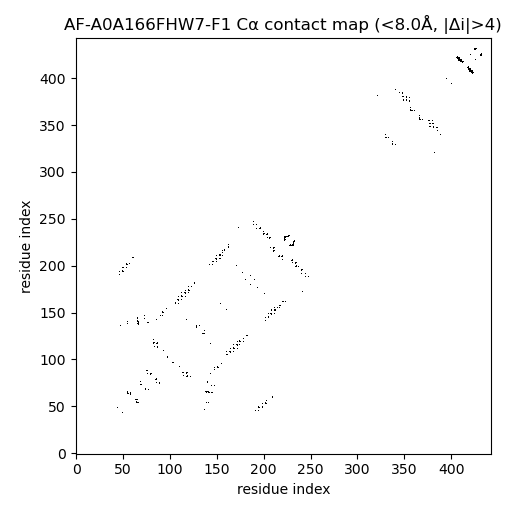3.522 1.00 51.59 362 HIS A N 1
ATOM 2767 C CA . HIS A 1 362 ? 21.702 8.905 -53.221 1.00 51.59 362 HIS A CA 1
ATOM 2768 C C . HIS A 1 362 ? 22.999 8.540 -53.993 1.00 51.59 362 HIS A C 1
ATOM 2770 O O . HIS A 1 362 ? 23.334 7.370 -54.198 1.00 51.59 362 HIS A O 1
ATOM 2776 N N . SER A 1 363 ? 23.737 9.551 -54.441 1.00 56.31 363 SER A N 1
ATOM 2777 C CA . SER A 1 363 ? 24.997 9.495 -55.163 1.00 56.31 363 SER A CA 1
ATOM 2778 C C . SER A 1 363 ? 26.166 9.141 -54.233 1.00 56.31 363 SER A C 1
ATOM 2780 O O . SER A 1 363 ? 26.237 9.532 -53.069 1.00 56.31 363 SER A O 1
ATOM 2782 N N . MET A 1 364 ? 27.159 8.438 -54.786 1.00 57.12 364 MET A N 1
ATOM 2783 C CA . MET A 1 364 ? 28.451 8.112 -54.162 1.00 57.12 364 MET A CA 1
ATOM 2784 C C . MET A 1 364 ? 29.234 9.358 -53.668 1.00 57.12 364 MET A C 1
ATOM 2786 O O . MET A 1 364 ? 30.239 9.209 -52.969 1.00 57.12 364 MET A O 1
ATOM 2790 N N . GLU A 1 365 ? 28.768 10.568 -53.994 1.00 57.97 365 GLU A N 1
ATOM 2791 C CA . GLU A 1 365 ? 29.293 11.855 -53.527 1.00 57.97 365 GLU A CA 1
ATOM 2792 C C . GLU A 1 365 ? 29.187 12.090 -52.018 1.00 57.97 365 GLU A C 1
ATOM 2794 O O . GLU A 1 365 ? 30.027 12.815 -51.488 1.00 57.97 365 GLU A O 1
ATOM 2799 N N . SER A 1 366 ? 28.245 11.468 -51.301 1.00 59.00 366 SER A N 1
ATOM 2800 C CA . SER A 1 366 ? 28.017 11.784 -49.879 1.00 59.00 366 SER A CA 1
ATOM 2801 C C . SER A 1 366 ? 29.203 11.465 -48.961 1.00 59.00 366 SER A C 1
ATOM 2803 O O . SER A 1 366 ? 29.488 12.180 -48.008 1.00 59.00 366 SER A O 1
ATOM 2805 N N . VAL A 1 367 ? 29.961 10.413 -49.271 1.00 60.84 367 VAL A N 1
ATOM 2806 C CA . VAL A 1 367 ? 31.166 10.057 -48.501 1.00 60.84 367 VAL A CA 1
ATOM 2807 C C . VAL A 1 367 ? 32.324 10.999 -48.834 1.00 60.84 367 VAL A C 1
ATOM 2809 O O . VAL A 1 367 ? 33.154 11.307 -47.980 1.00 60.84 367 VAL A O 1
ATOM 2812 N N . ILE A 1 368 ? 32.371 11.495 -50.074 1.00 68.06 368 ILE A N 1
ATOM 2813 C CA . ILE A 1 368 ? 33.373 12.472 -50.498 1.00 68.06 368 ILE A CA 1
ATOM 2814 C C . ILE A 1 368 ? 33.079 13.821 -49.830 1.00 68.06 368 ILE A C 1
ATOM 2816 O O . ILE A 1 368 ? 34.009 14.459 -49.342 1.00 68.06 368 ILE A O 1
ATOM 2820 N N . THR A 1 369 ? 31.814 14.234 -49.712 1.00 64.38 369 THR A N 1
ATOM 2821 C CA . THR A 1 369 ? 31.445 15.487 -49.036 1.00 64.38 369 THR A CA 1
ATOM 2822 C C . THR A 1 369 ? 31.749 15.465 -47.538 1.00 64.38 369 THR A C 1
ATOM 2824 O O . THR A 1 369 ? 32.210 16.485 -47.026 1.00 64.38 369 THR A O 1
ATOM 2827 N N . THR A 1 370 ? 31.615 14.327 -46.845 1.00 68.81 370 THR A N 1
ATOM 2828 C CA . THR A 1 370 ? 32.064 14.174 -45.445 1.00 68.81 370 THR A CA 1
ATOM 2829 C C . THR A 1 370 ? 33.579 14.375 -45.306 1.00 68.81 370 THR A C 1
ATOM 2831 O O . THR A 1 370 ? 34.029 15.081 -44.403 1.00 68.81 370 THR A O 1
ATOM 2834 N N . CYS A 1 371 ? 34.381 13.808 -46.218 1.00 72.88 371 CYS A N 1
ATOM 2835 C CA . CYS A 1 371 ? 35.837 13.997 -46.228 1.00 72.88 371 CYS A CA 1
ATOM 2836 C C . CYS A 1 371 ? 36.256 15.419 -46.632 1.00 72.88 371 CYS A C 1
ATOM 2838 O O . CYS A 1 371 ? 37.267 15.922 -46.142 1.00 72.88 371 CYS A O 1
ATOM 2840 N N . LEU A 1 372 ? 35.498 16.063 -47.522 1.00 78.38 372 LEU A N 1
ATOM 2841 C CA . LEU A 1 372 ? 35.778 17.417 -48.002 1.00 78.38 372 LEU A CA 1
ATOM 2842 C C . LEU A 1 372 ? 35.319 18.504 -47.020 1.00 78.38 372 LEU A C 1
ATOM 2844 O O . LEU A 1 372 ? 35.908 19.583 -47.008 1.00 78.38 372 LEU A O 1
ATOM 2848 N N . ASN A 1 373 ? 34.330 18.220 -46.164 1.00 83.44 373 ASN A N 1
ATOM 2849 C CA . ASN A 1 373 ? 33.769 19.174 -45.202 1.00 83.44 373 ASN A CA 1
ATOM 2850 C C . ASN A 1 373 ? 33.846 18.674 -43.745 1.00 83.44 373 ASN A C 1
ATOM 2852 O O . ASN A 1 373 ? 32.826 18.624 -43.049 1.00 83.44 373 ASN A O 1
ATOM 2856 N N . PRO A 1 374 ? 35.049 18.380 -43.211 1.00 83.06 374 PRO A N 1
ATOM 2857 C CA . PRO A 1 374 ? 35.207 17.917 -41.828 1.00 83.06 374 PRO A CA 1
ATOM 2858 C C . PRO A 1 374 ? 34.692 18.941 -40.806 1.00 83.06 374 PRO A C 1
ATOM 2860 O O . PRO A 1 374 ? 34.275 18.577 -39.709 1.00 83.06 374 PRO A O 1
ATOM 2863 N N . LEU A 1 375 ? 34.677 20.226 -41.177 1.00 84.00 375 LEU A N 1
ATOM 2864 C CA . LEU A 1 375 ? 34.125 21.303 -40.360 1.00 84.00 375 LEU A CA 1
ATOM 2865 C C . LEU A 1 375 ? 32.619 21.144 -40.122 1.00 84.00 375 LEU A C 1
ATOM 2867 O O . LEU A 1 375 ? 32.162 21.421 -39.019 1.00 84.00 375 LEU A O 1
ATOM 2871 N N . GLN A 1 376 ? 31.858 20.678 -41.115 1.00 85.69 376 GLN A N 1
ATOM 2872 C CA . GLN A 1 376 ? 30.411 20.502 -40.986 1.00 85.69 376 GLN A CA 1
ATOM 2873 C C . GLN A 1 376 ? 30.078 19.292 -40.111 1.00 85.69 376 GLN A C 1
ATOM 2875 O O . GLN A 1 376 ? 29.215 19.380 -39.244 1.00 85.69 376 GLN A O 1
ATOM 2880 N N . VAL A 1 377 ? 30.822 18.192 -40.266 1.00 87.81 377 VAL A N 1
ATOM 2881 C CA . VAL A 1 377 ? 30.708 17.012 -39.393 1.00 87.81 377 VAL A CA 1
ATOM 2882 C C . VAL A 1 377 ? 31.010 17.380 -37.946 1.00 87.81 377 VAL A C 1
ATOM 2884 O O . VAL A 1 377 ? 30.242 17.043 -37.051 1.00 87.81 377 VAL A O 1
ATOM 2887 N N . LEU A 1 378 ? 32.098 18.120 -37.716 1.00 86.94 378 LEU A N 1
ATOM 2888 C CA . LEU A 1 378 ? 32.463 18.603 -36.387 1.00 86.94 378 LEU A CA 1
ATOM 2889 C C . LEU A 1 378 ? 31.405 19.556 -35.812 1.00 86.94 378 LEU A C 1
ATOM 2891 O O . LEU A 1 378 ? 31.064 19.434 -34.639 1.00 86.94 378 LEU A O 1
ATOM 2895 N N . ALA A 1 379 ? 30.839 20.453 -36.623 1.00 88.06 379 ALA A N 1
ATOM 2896 C CA . ALA A 1 379 ? 29.772 21.350 -36.183 1.00 88.06 379 ALA A CA 1
ATOM 2897 C C . ALA A 1 379 ? 28.511 20.587 -35.734 1.00 88.06 379 ALA A C 1
ATOM 2899 O O . ALA A 1 379 ? 27.891 20.976 -34.746 1.00 88.06 379 ALA A O 1
ATOM 2900 N N . THR A 1 380 ? 28.169 19.481 -36.403 1.00 88.88 380 THR A N 1
ATOM 2901 C CA . THR A 1 380 ? 27.054 18.597 -36.019 1.00 88.88 380 THR A CA 1
ATOM 2902 C C . THR A 1 380 ? 27.394 17.724 -34.805 1.00 88.88 380 THR A C 1
ATOM 2904 O O . THR A 1 380 ? 26.559 17.519 -33.929 1.00 88.88 380 THR A O 1
ATOM 2907 N N . PHE A 1 381 ? 28.633 17.236 -34.719 1.00 93.19 381 PHE A N 1
ATOM 2908 C CA . PHE A 1 381 ? 29.114 16.359 -33.649 1.00 93.19 381 PHE A CA 1
ATOM 2909 C C . PHE A 1 381 ? 29.192 17.058 -32.288 1.00 93.19 381 PHE A C 1
ATOM 2911 O O . PHE A 1 381 ? 28.770 16.499 -31.275 1.00 93.19 381 PHE A O 1
ATOM 2918 N N . MET A 1 382 ? 29.752 18.271 -32.246 1.00 92.31 382 MET A N 1
ATOM 2919 C CA . MET A 1 382 ? 30.137 18.915 -30.987 1.00 92.31 382 MET A CA 1
ATOM 2920 C C . MET A 1 382 ? 28.959 19.128 -30.018 1.00 92.31 382 MET A C 1
ATOM 2922 O O . MET A 1 382 ? 29.102 18.755 -28.852 1.00 92.31 382 MET A O 1
ATOM 2926 N N . PRO A 1 383 ? 27.781 19.635 -30.437 1.00 91.12 383 PRO A N 1
ATOM 2927 C CA . PRO A 1 383 ? 26.635 19.776 -29.536 1.00 91.12 383 PRO A CA 1
ATOM 2928 C C . PRO A 1 383 ? 26.184 18.443 -28.924 1.00 91.12 383 PRO A C 1
ATOM 2930 O O . PRO A 1 383 ? 25.866 18.387 -27.737 1.00 91.12 383 PRO A O 1
ATOM 2933 N N . TRP A 1 384 ? 26.197 17.362 -29.710 1.00 91.62 384 TRP A N 1
ATOM 2934 C CA . TRP A 1 384 ? 25.786 16.033 -29.250 1.00 91.62 384 TRP A CA 1
ATOM 2935 C C . TRP A 1 384 ? 26.807 15.443 -28.274 1.00 91.62 384 TRP A C 1
ATOM 2937 O O . TRP A 1 384 ? 26.428 14.879 -27.249 1.00 91.62 384 TRP A O 1
ATOM 2947 N N . ALA A 1 385 ? 28.099 15.635 -28.548 1.00 92.88 385 ALA A N 1
ATOM 2948 C CA . ALA A 1 385 ? 29.183 15.232 -27.661 1.00 92.88 385 ALA A CA 1
ATOM 2949 C C . ALA A 1 385 ? 29.094 15.924 -26.291 1.00 92.88 385 ALA A C 1
ATOM 2951 O O . ALA A 1 385 ? 29.173 15.255 -25.260 1.00 92.88 385 ALA A O 1
ATOM 2952 N N . PHE A 1 386 ? 28.877 17.244 -26.266 1.00 91.06 386 PHE A N 1
ATOM 2953 C CA . PHE A 1 386 ? 28.715 17.988 -25.014 1.00 91.06 386 PHE A CA 1
ATOM 2954 C C . PHE A 1 386 ? 27.464 17.559 -24.250 1.00 91.06 386 PHE A C 1
ATOM 2956 O O . PHE A 1 386 ? 27.561 17.282 -23.056 1.00 91.06 386 PHE A O 1
ATOM 2963 N N . ALA A 1 387 ? 26.316 17.436 -24.924 1.00 91.25 387 ALA A N 1
ATOM 2964 C CA . ALA A 1 387 ? 25.080 16.982 -24.289 1.00 91.25 387 ALA A CA 1
ATOM 2965 C C . ALA A 1 387 ? 25.246 15.595 -23.647 1.00 91.25 387 ALA A C 1
ATOM 2967 O O . ALA A 1 387 ? 24.859 15.397 -22.494 1.00 91.25 387 ALA A O 1
ATOM 2968 N N . PHE A 1 388 ? 25.883 14.658 -24.356 1.00 94.25 388 PHE A N 1
ATOM 2969 C CA . PHE A 1 388 ? 26.169 13.325 -23.835 1.00 94.25 388 PHE A CA 1
ATOM 2970 C C . PHE A 1 388 ? 27.088 13.365 -22.609 1.00 94.25 388 PHE A C 1
ATOM 2972 O O . PHE A 1 388 ? 26.762 12.768 -21.586 1.00 94.25 388 PHE A O 1
ATOM 2979 N N . VAL A 1 389 ? 28.215 14.082 -22.677 1.00 93.19 389 VAL A N 1
ATOM 2980 C CA . VAL A 1 389 ? 29.162 14.166 -21.552 1.00 93.19 389 VAL A CA 1
ATOM 2981 C C . VAL A 1 389 ? 28.516 14.835 -20.335 1.00 93.19 389 VAL A C 1
ATOM 2983 O O . VAL A 1 389 ? 28.717 14.370 -19.213 1.00 93.19 389 VAL A O 1
ATOM 2986 N N . SER A 1 390 ? 27.692 15.868 -20.533 1.00 90.69 390 SER A N 1
ATOM 2987 C CA . SER A 1 390 ? 26.926 16.503 -19.456 1.00 90.69 390 SER A CA 1
ATOM 2988 C C . SER A 1 390 ? 25.909 15.549 -18.830 1.00 90.69 390 SER A C 1
ATOM 2990 O O . SER A 1 390 ? 25.864 15.439 -17.608 1.00 90.69 390 SER A O 1
ATOM 2992 N N . LEU A 1 391 ? 25.136 14.816 -19.637 1.00 89.50 391 LEU A N 1
ATOM 2993 C CA . LEU A 1 391 ? 24.191 13.809 -19.143 1.00 89.50 391 LEU A CA 1
ATOM 2994 C C . LEU A 1 391 ? 24.902 12.682 -18.399 1.00 89.50 391 LEU A C 1
ATOM 2996 O O . LEU A 1 391 ? 24.452 12.284 -17.331 1.00 89.50 391 LEU A O 1
ATOM 3000 N N . PHE A 1 392 ? 26.032 12.205 -18.917 1.00 91.25 392 PHE A N 1
ATOM 3001 C CA . PHE A 1 392 ? 26.836 11.174 -18.270 1.00 91.25 392 PHE A CA 1
ATOM 3002 C C . PHE A 1 392 ? 27.392 11.654 -16.922 1.00 91.25 392 PHE A C 1
ATOM 3004 O O . PHE A 1 392 ? 27.348 10.919 -15.934 1.00 91.25 392 PHE A O 1
ATOM 3011 N N . ALA A 1 393 ? 27.862 12.903 -16.850 1.00 88.06 393 ALA A N 1
ATOM 3012 C CA . ALA A 1 393 ? 28.316 13.512 -15.604 1.00 88.06 393 ALA A CA 1
ATOM 3013 C C . ALA A 1 393 ? 27.166 13.671 -14.594 1.00 88.06 393 ALA A C 1
ATOM 3015 O O . ALA A 1 393 ? 27.313 13.273 -13.442 1.00 88.06 393 ALA A O 1
ATOM 3016 N N . ILE A 1 394 ? 26.006 14.177 -15.026 1.00 86.00 394 ILE A N 1
ATOM 3017 C CA . ILE A 1 394 ? 24.806 14.322 -14.187 1.00 86.00 394 ILE A CA 1
ATOM 3018 C C . ILE A 1 394 ? 24.328 12.957 -13.692 1.00 86.00 394 ILE A C 1
ATOM 3020 O O . ILE A 1 394 ? 24.102 12.788 -12.498 1.00 86.00 394 ILE A O 1
ATOM 3024 N N . TRP A 1 395 ? 24.237 11.967 -14.580 1.00 86.50 395 TRP A N 1
ATOM 3025 C CA . TRP A 1 395 ? 23.893 10.594 -14.230 1.00 86.50 395 TRP A CA 1
ATOM 3026 C C . TRP A 1 395 ? 24.852 10.048 -13.180 1.00 86.50 395 TRP A C 1
ATOM 3028 O O . TRP A 1 395 ? 24.414 9.469 -12.198 1.00 86.50 395 TRP A O 1
ATOM 3038 N N . ARG A 1 396 ? 26.161 10.281 -13.310 1.00 81.88 396 ARG A N 1
ATOM 3039 C CA . ARG A 1 396 ? 27.122 9.857 -12.284 1.00 81.88 396 ARG A CA 1
ATOM 3040 C C . ARG A 1 396 ? 27.015 10.631 -10.975 1.00 81.88 396 ARG A C 1
ATOM 3042 O O . ARG A 1 396 ? 27.327 10.055 -9.937 1.00 81.88 396 ARG A O 1
ATOM 3049 N N . CYS A 1 397 ? 26.557 11.876 -10.999 1.00 77.56 397 CYS A N 1
ATOM 3050 C CA . CYS A 1 397 ? 26.271 12.639 -9.786 1.00 77.56 397 CYS A CA 1
ATOM 3051 C C . CYS A 1 397 ? 24.975 12.185 -9.092 1.00 77.56 397 CYS A C 1
ATOM 3053 O O . CYS A 1 397 ? 24.931 12.188 -7.868 1.00 77.56 397 CYS A O 1
ATOM 3055 N N . ILE A 1 398 ? 23.944 11.793 -9.850 1.00 75.06 398 ILE A N 1
ATOM 3056 C CA . ILE A 1 398 ? 22.615 11.421 -9.329 1.00 75.06 398 ILE A CA 1
ATOM 3057 C C . ILE A 1 398 ? 22.530 9.926 -8.991 1.00 75.06 398 ILE A C 1
ATOM 3059 O O . ILE A 1 398 ? 22.006 9.554 -7.947 1.00 75.06 398 ILE A O 1
ATOM 3063 N N . ALA A 1 399 ? 23.045 9.062 -9.867 1.00 59.03 399 ALA A N 1
ATOM 3064 C CA . ALA A 1 399 ? 22.995 7.606 -9.735 1.00 59.03 399 ALA A CA 1
ATOM 3065 C C . ALA A 1 399 ? 24.145 7.034 -8.894 1.00 59.03 399 ALA A C 1
ATOM 3067 O O . ALA A 1 399 ? 24.163 5.835 -8.622 1.00 59.03 399 ALA A O 1
ATOM 3068 N N . ARG A 1 400 ? 25.101 7.862 -8.444 1.00 56.34 400 ARG A N 1
ATOM 3069 C CA . ARG A 1 400 ? 25.868 7.502 -7.249 1.00 56.34 400 ARG A CA 1
ATOM 3070 C C . ARG A 1 400 ? 24.926 7.679 -6.060 1.00 56.34 400 ARG A C 1
ATOM 3072 O O . ARG A 1 400 ? 24.578 8.823 -5.775 1.00 56.34 400 ARG A O 1
ATOM 3079 N N . PRO A 1 401 ? 24.515 6.606 -5.362 1.00 46.44 401 PRO A N 1
ATOM 3080 C CA . PRO A 1 401 ? 23.777 6.776 -4.123 1.00 46.44 401 PRO A CA 1
ATOM 3081 C C . PRO A 1 401 ? 24.583 7.705 -3.206 1.00 46.44 401 PRO A C 1
ATOM 3083 O O . PRO A 1 401 ? 25.786 7.519 -3.003 1.00 46.44 401 PRO A O 1
ATOM 3086 N N . LEU A 1 402 ? 23.931 8.760 -2.716 1.00 45.31 402 LEU A N 1
ATOM 3087 C CA . LEU A 1 402 ? 24.452 9.620 -1.658 1.00 45.31 402 LEU A CA 1
ATOM 3088 C C . LEU A 1 402 ? 24.723 8.732 -0.426 1.00 45.31 402 LEU A C 1
ATOM 3090 O O . LEU A 1 402 ? 23.811 8.431 0.334 1.00 45.31 402 LEU A O 1
ATOM 3094 N N . GLY A 1 403 ? 25.971 8.286 -0.253 1.00 51.34 403 GLY A N 1
ATOM 3095 C CA . GLY A 1 403 ? 26.385 7.317 0.775 1.00 51.34 403 GLY A CA 1
ATOM 3096 C C . GLY A 1 403 ? 26.526 5.925 0.156 1.00 51.34 403 GLY A C 1
ATOM 3097 O O . GLY A 1 403 ? 25.567 5.365 -0.350 1.00 51.34 403 GLY A O 1
ATOM 3098 N N . PHE A 1 404 ? 27.705 5.320 0.062 1.00 48.91 404 PHE A N 1
ATOM 3099 C CA . PHE A 1 404 ? 28.698 5.048 1.100 1.00 48.91 404 PHE A CA 1
ATOM 3100 C C . PHE A 1 404 ? 30.106 4.993 0.476 1.00 48.91 404 PHE A C 1
ATOM 3102 O O . PHE A 1 404 ? 30.250 4.901 -0.743 1.00 48.91 404 PHE A O 1
ATOM 3109 N N . ALA A 1 405 ? 31.161 5.059 1.297 1.00 46.34 405 ALA A N 1
ATOM 3110 C CA . ALA A 1 405 ? 32.527 4.825 0.823 1.00 46.34 405 ALA A CA 1
ATOM 3111 C C . ALA A 1 405 ? 32.606 3.472 0.075 1.00 46.34 405 ALA A C 1
ATOM 3113 O O . ALA A 1 405 ? 32.010 2.502 0.551 1.00 46.34 405 ALA A O 1
ATOM 3114 N N . PRO A 1 406 ? 33.307 3.395 -1.072 1.00 52.34 406 PRO A N 1
ATOM 3115 C CA . PRO A 1 406 ? 33.434 2.157 -1.832 1.00 52.34 406 PRO A CA 1
ATOM 3116 C C . PRO A 1 406 ? 33.971 1.040 -0.930 1.00 52.34 406 PRO A C 1
ATOM 3118 O O . PRO A 1 406 ? 34.945 1.237 -0.202 1.00 52.34 406 PRO A O 1
ATOM 3121 N N . GLY A 1 407 ? 33.297 -0.111 -0.969 1.00 71.06 407 GLY A N 1
ATOM 3122 C CA . GLY A 1 407 ? 33.762 -1.342 -0.338 1.00 71.06 407 GLY A CA 1
ATOM 3123 C C . GLY A 1 407 ? 33.079 -1.768 0.962 1.00 71.06 407 GLY A C 1
ATOM 3124 O O . GLY A 1 407 ? 33.647 -2.591 1.678 1.00 71.06 407 GLY A O 1
ATOM 3125 N N . ARG A 1 408 ? 31.893 -1.238 1.302 1.00 71.38 408 ARG A N 1
ATOM 3126 C CA . ARG A 1 408 ? 31.065 -1.796 2.389 1.00 71.38 408 ARG A CA 1
ATOM 3127 C C . ARG A 1 408 ? 29.581 -1.807 2.039 1.00 71.38 408 ARG A C 1
ATOM 3129 O O . ARG A 1 408 ? 29.002 -0.750 1.802 1.00 71.38 408 ARG A O 1
ATOM 3136 N N . ILE A 1 409 ? 28.960 -2.983 2.081 1.00 83.94 409 ILE A N 1
ATOM 3137 C CA . ILE A 1 409 ? 27.498 -3.136 2.043 1.00 83.94 409 ILE A CA 1
ATOM 3138 C C . ILE A 1 409 ? 27.030 -3.466 3.453 1.00 83.94 409 ILE A C 1
ATOM 3140 O O . ILE A 1 409 ? 27.632 -4.287 4.141 1.00 83.94 409 ILE A O 1
ATOM 3144 N N . VAL A 1 410 ? 25.960 -2.814 3.892 1.00 83.12 410 VAL A N 1
ATOM 3145 C CA . VAL A 1 410 ? 25.361 -3.051 5.203 1.00 83.12 410 VAL A CA 1
ATOM 3146 C C . VAL A 1 410 ? 24.072 -3.842 5.006 1.00 83.12 410 VAL A C 1
ATOM 3148 O O . VAL A 1 410 ? 23.089 -3.300 4.511 1.00 83.12 410 VAL A O 1
ATOM 3151 N N . LEU A 1 411 ? 24.073 -5.122 5.374 1.00 85.25 411 LEU A N 1
ATOM 3152 C CA . LEU A 1 411 ? 22.860 -5.933 5.464 1.00 85.25 411 LEU A CA 1
ATOM 3153 C C . LEU A 1 411 ? 22.272 -5.791 6.865 1.00 85.25 411 LEU A C 1
ATOM 3155 O O . LEU A 1 411 ? 22.992 -5.909 7.851 1.00 85.25 411 LEU A O 1
ATOM 3159 N N . VAL A 1 412 ? 20.968 -5.570 6.967 1.00 82.25 412 VAL A N 1
ATOM 3160 C CA . VAL A 1 412 ? 20.249 -5.607 8.244 1.00 82.25 412 VAL A CA 1
ATOM 3161 C C . VAL A 1 412 ? 19.273 -6.769 8.171 1.00 82.25 412 VAL A C 1
ATOM 3163 O O . VAL A 1 412 ? 18.390 -6.778 7.319 1.00 82.25 412 VAL A O 1
ATOM 3166 N N . ASP A 1 413 ? 19.472 -7.771 9.020 1.00 84.62 413 ASP A N 1
ATOM 3167 C CA . ASP A 1 413 ? 18.573 -8.922 9.111 1.00 84.62 413 ASP A CA 1
ATOM 3168 C C . ASP A 1 413 ? 17.227 -8.543 9.760 1.00 84.62 413 ASP A C 1
ATOM 3170 O O . ASP A 1 413 ? 17.110 -7.502 10.409 1.00 84.62 413 ASP A O 1
ATOM 3174 N N . VAL A 1 414 ? 16.213 -9.403 9.629 1.00 66.88 414 VAL A N 1
ATOM 3175 C CA . VAL A 1 414 ? 14.868 -9.256 10.208 1.00 66.88 414 VAL A CA 1
ATOM 3176 C C . VAL A 1 414 ? 14.879 -9.076 11.730 1.00 66.88 414 VAL A C 1
ATOM 3178 O O . VAL A 1 414 ? 13.946 -8.502 12.287 1.00 66.88 414 VAL A O 1
ATOM 3181 N N . LEU A 1 415 ? 15.950 -9.505 12.408 1.00 73.88 415 LEU A N 1
ATOM 3182 C CA . LEU A 1 415 ? 16.172 -9.275 13.840 1.00 73.88 415 LEU A CA 1
ATOM 3183 C C . LEU A 1 415 ? 16.836 -7.920 14.156 1.00 73.88 415 LEU A C 1
ATOM 3185 O O . LEU A 1 415 ? 17.178 -7.648 15.307 1.00 73.88 415 LEU A O 1
ATOM 3189 N N . GLY A 1 416 ? 17.060 -7.073 13.149 1.00 74.12 416 GLY A N 1
ATOM 3190 C CA . GLY A 1 416 ? 17.761 -5.795 13.277 1.00 74.12 416 GLY A CA 1
ATOM 3191 C C . GLY A 1 416 ? 19.279 -5.935 13.422 1.00 74.12 416 GLY A C 1
ATOM 3192 O O . GLY A 1 416 ? 19.949 -4.973 13.799 1.00 74.12 416 GLY A O 1
ATOM 3193 N N . LYS A 1 417 ? 19.842 -7.122 13.158 1.00 86.44 417 LYS A N 1
ATOM 3194 C CA . LYS A 1 417 ? 21.286 -7.353 13.246 1.00 86.44 417 LYS A CA 1
ATOM 3195 C C . LYS A 1 417 ? 21.971 -6.826 11.993 1.00 86.44 417 LYS A C 1
ATOM 3197 O O . LYS A 1 417 ? 21.682 -7.260 10.882 1.00 86.44 417 LYS A O 1
ATOM 3202 N N . THR A 1 418 ? 22.896 -5.902 12.201 1.00 84.25 418 THR A N 1
ATOM 3203 C CA . THR A 1 418 ? 23.647 -5.254 11.132 1.00 84.25 418 THR A CA 1
ATOM 3204 C C . THR A 1 418 ? 24.913 -6.044 10.804 1.00 84.25 418 THR A C 1
ATOM 3206 O O . THR A 1 418 ? 25.782 -6.220 11.659 1.00 84.25 418 THR A O 1
ATOM 3209 N N . PHE A 1 419 ? 25.042 -6.480 9.557 1.00 90.69 419 PHE A N 1
ATOM 3210 C CA . PHE A 1 419 ? 26.225 -7.105 8.985 1.00 90.69 419 PHE A CA 1
ATOM 3211 C C . PHE A 1 419 ? 26.872 -6.133 8.009 1.00 90.69 419 PHE A C 1
ATOM 3213 O O . PHE A 1 419 ? 26.256 -5.710 7.036 1.00 90.69 419 PHE A O 1
ATOM 3220 N N . VAL A 1 420 ? 28.124 -5.779 8.269 1.00 89.50 420 VAL A N 1
ATOM 3221 C CA . VAL A 1 420 ? 28.926 -5.000 7.329 1.00 89.50 420 VAL A CA 1
ATOM 3222 C C . VAL A 1 420 ? 29.747 -5.990 6.529 1.00 89.50 420 VAL A C 1
ATOM 3224 O O . VAL A 1 420 ? 30.573 -6.702 7.092 1.00 89.50 420 VAL A O 1
ATOM 3227 N N . ILE A 1 421 ? 29.485 -6.061 5.236 1.00 90.94 421 ILE A N 1
ATOM 3228 C CA . ILE A 1 421 ? 30.199 -6.935 4.326 1.00 90.94 421 ILE A CA 1
ATOM 3229 C C . ILE A 1 421 ? 31.186 -6.083 3.533 1.00 90.94 421 ILE A C 1
ATOM 3231 O O . ILE A 1 421 ? 30.811 -5.080 2.920 1.00 90.94 421 ILE A O 1
ATOM 3235 N N . GLU A 1 422 ? 32.452 -6.475 3.597 1.00 90.69 422 GLU A N 1
ATOM 3236 C CA . GLU A 1 422 ? 33.564 -5.801 2.935 1.00 90.69 422 GLU A CA 1
ATOM 3237 C C . GLU A 1 422 ? 33.629 -6.161 1.439 1.00 90.69 422 GLU A C 1
ATOM 3239 O O . GLU A 1 422 ? 33.073 -7.167 0.992 1.00 90.69 422 GLU A O 1
ATOM 3244 N N . ASP A 1 423 ? 34.282 -5.305 0.650 1.00 86.44 423 ASP A N 1
ATOM 3245 C CA . ASP A 1 423 ? 34.380 -5.404 -0.817 1.00 86.44 423 ASP A CA 1
ATOM 3246 C C . ASP A 1 423 ? 34.832 -6.789 -1.307 1.00 86.44 423 ASP A C 1
ATOM 3248 O O . ASP A 1 423 ? 34.274 -7.373 -2.237 1.00 86.44 423 ASP A O 1
ATOM 3252 N N . ASP A 1 424 ? 35.814 -7.364 -0.616 1.00 87.19 424 ASP A N 1
ATOM 3253 C CA . ASP A 1 424 ? 36.422 -8.651 -0.943 1.00 87.19 424 ASP A CA 1
ATOM 3254 C C . ASP A 1 424 ? 35.445 -9.834 -0.855 1.00 87.19 424 ASP A C 1
ATOM 3256 O O . ASP A 1 424 ? 35.671 -10.881 -1.476 1.00 87.19 424 ASP A O 1
ATOM 3260 N N . THR A 1 425 ? 34.359 -9.656 -0.105 1.00 84.69 425 THR A N 1
ATOM 3261 C CA . THR A 1 425 ? 33.354 -10.669 0.191 1.00 84.69 425 THR A CA 1
ATOM 3262 C C . THR A 1 425 ? 32.232 -10.679 -0.859 1.00 84.69 425 THR A C 1
ATOM 3264 O O . THR A 1 425 ? 31.617 -11.726 -1.074 1.00 84.69 425 THR A O 1
ATOM 3267 N N . PHE A 1 426 ? 32.016 -9.576 -1.590 1.00 84.06 426 PHE A N 1
ATOM 3268 C CA . PHE A 1 426 ? 31.066 -9.515 -2.720 1.00 84.06 426 PHE A CA 1
ATOM 3269 C C . PHE A 1 426 ? 31.683 -9.645 -4.104 1.00 84.06 426 PHE A C 1
ATOM 3271 O O . PHE A 1 426 ? 30.958 -9.771 -5.087 1.00 84.06 426 PHE A O 1
ATOM 3278 N N . MET A 1 427 ? 33.009 -9.653 -4.198 1.00 81.19 427 MET A N 1
ATOM 3279 C CA . MET A 1 427 ? 33.707 -9.842 -5.472 1.00 81.19 427 MET A CA 1
ATOM 3280 C C . MET A 1 427 ? 33.408 -11.200 -6.133 1.00 81.19 427 MET A C 1
ATOM 3282 O O . MET A 1 427 ? 33.588 -11.339 -7.341 1.00 81.19 427 MET A O 1
ATOM 3286 N N . SER A 1 428 ? 32.947 -12.207 -5.377 1.00 89.00 428 SER A N 1
ATOM 3287 C CA . SER A 1 428 ? 32.455 -13.467 -5.945 1.00 89.00 428 SER A CA 1
ATOM 3288 C C . SER A 1 428 ? 31.224 -13.990 -5.215 1.00 89.00 428 SER A C 1
ATOM 3290 O O . SER A 1 428 ? 31.083 -13.849 -3.995 1.00 89.00 428 SER A O 1
ATOM 3292 N N . TRP A 1 429 ? 30.356 -14.661 -5.974 1.00 84.31 429 TRP A N 1
ATOM 3293 C CA . TRP A 1 429 ? 29.164 -15.306 -5.438 1.00 84.31 429 TRP A CA 1
ATOM 3294 C C . TRP A 1 429 ? 29.504 -16.353 -4.373 1.00 84.31 429 TRP A C 1
ATOM 3296 O O . TRP A 1 429 ? 28.818 -16.411 -3.357 1.00 84.31 429 TRP A O 1
ATOM 3306 N N . GLU A 1 430 ? 30.583 -17.137 -4.529 1.00 93.56 430 GLU A N 1
ATOM 3307 C CA . GLU A 1 430 ? 30.943 -18.132 -3.509 1.00 93.56 430 GLU A CA 1
ATO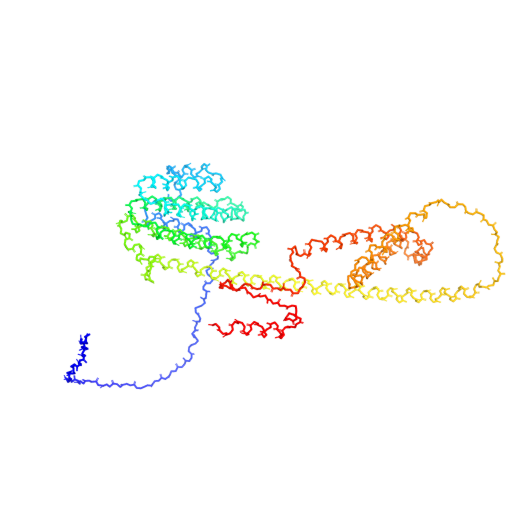M 3308 C C . GLU A 1 430 ? 31.281 -17.490 -2.161 1.00 93.56 430 GLU A C 1
ATOM 3310 O O . GLU A 1 430 ? 30.911 -18.034 -1.121 1.00 93.56 430 GLU A O 1
ATOM 3315 N N . ARG A 1 431 ? 31.955 -16.331 -2.156 1.00 89.31 431 ARG A N 1
ATOM 3316 C CA . ARG A 1 431 ? 32.306 -15.619 -0.918 1.00 89.31 431 ARG A CA 1
ATOM 3317 C C . ARG A 1 431 ? 31.088 -14.989 -0.263 1.00 89.31 431 ARG A C 1
ATOM 3319 O O . ARG A 1 431 ? 30.930 -15.108 0.950 1.00 89.31 431 ARG A O 1
ATOM 3326 N N . THR A 1 432 ? 30.202 -14.402 -1.064 1.00 90.38 432 THR A N 1
ATOM 3327 C CA . THR A 1 432 ? 28.933 -13.856 -0.571 1.00 90.38 432 THR A CA 1
ATOM 3328 C C . THR A 1 432 ? 28.071 -14.965 0.017 1.00 90.38 432 THR A C 1
ATOM 3330 O O . THR A 1 432 ? 27.594 -14.855 1.142 1.00 90.38 432 THR A O 1
ATOM 3333 N N . HIS A 1 433 ? 27.931 -16.080 -0.698 1.00 91.12 433 HIS A N 1
ATOM 3334 C CA . HIS A 1 433 ? 27.171 -17.234 -0.240 1.00 91.12 433 HIS A CA 1
ATOM 3335 C C . HIS A 1 433 ? 27.777 -17.848 1.030 1.00 91.12 433 HIS A C 1
ATOM 3337 O O . HIS A 1 433 ? 27.052 -18.099 1.988 1.00 91.12 433 HIS A O 1
ATOM 3343 N N . ALA A 1 434 ? 29.100 -18.034 1.095 1.00 94.25 434 ALA A N 1
ATOM 3344 C CA . ALA A 1 434 ? 29.771 -18.530 2.297 1.00 94.25 434 ALA A CA 1
ATOM 3345 C C . ALA A 1 434 ? 29.591 -17.584 3.495 1.00 94.25 434 ALA A C 1
ATOM 3347 O O . ALA A 1 434 ? 29.386 -18.051 4.616 1.00 94.25 434 ALA A O 1
ATOM 3348 N N . PHE A 1 435 ? 29.624 -16.267 3.265 1.00 94.25 435 PHE A N 1
ATOM 3349 C CA . PHE A 1 435 ? 29.320 -15.271 4.289 1.00 94.25 435 PHE A CA 1
ATOM 3350 C C . PHE A 1 435 ? 27.879 -15.410 4.791 1.00 94.25 435 PHE A C 1
ATOM 3352 O O . PHE A 1 435 ? 27.663 -15.436 6.003 1.00 94.25 435 PHE A O 1
ATOM 3359 N N . LEU A 1 436 ? 26.903 -15.531 3.888 1.00 92.62 436 LEU A N 1
ATOM 3360 C CA . LEU A 1 436 ? 25.494 -15.689 4.248 1.00 92.62 436 LEU A CA 1
ATOM 3361 C C . LEU A 1 436 ? 25.265 -16.996 5.016 1.00 92.62 436 LEU A C 1
ATOM 3363 O O . LEU A 1 436 ? 24.758 -16.968 6.130 1.00 92.62 436 LEU A O 1
ATOM 3367 N N . VAL A 1 437 ? 25.733 -18.134 4.506 1.00 94.00 437 VAL A N 1
ATOM 3368 C CA . VAL A 1 437 ? 25.614 -19.424 5.205 1.00 94.00 437 VAL A CA 1
ATOM 3369 C C . VAL A 1 437 ? 26.256 -19.341 6.594 1.00 94.00 437 VAL A C 1
ATOM 3371 O O . VAL A 1 437 ? 25.611 -19.645 7.593 1.00 94.00 437 VAL A O 1
ATOM 3374 N N . LYS A 1 438 ? 27.483 -18.832 6.717 1.00 94.12 438 LYS A N 1
ATOM 3375 C CA . LYS A 1 438 ? 28.149 -18.723 8.023 1.00 94.12 438 LYS A CA 1
ATOM 3376 C C . LYS A 1 438 ? 27.371 -17.867 9.031 1.00 94.12 438 LYS A C 1
ATOM 3378 O O . LYS A 1 438 ? 27.372 -18.178 10.214 1.00 94.12 438 LYS A O 1
ATOM 3383 N N . ASN A 1 439 ? 26.747 -16.777 8.591 1.00 91.62 439 ASN A N 1
ATOM 3384 C CA . ASN A 1 439 ? 26.075 -15.849 9.503 1.00 91.62 439 ASN A CA 1
ATOM 3385 C C . ASN A 1 439 ? 24.612 -16.213 9.796 1.00 91.62 439 ASN A C 1
ATOM 3387 O O . ASN A 1 439 ? 24.089 -15.747 10.806 1.00 91.62 439 ASN A O 1
ATOM 3391 N N . PHE A 1 440 ? 23.976 -17.028 8.949 1.00 88.56 440 PHE A N 1
ATOM 3392 C CA . PHE A 1 440 ? 22.543 -17.333 9.029 1.00 88.56 440 PHE A CA 1
ATOM 3393 C C . PHE A 1 440 ? 22.211 -18.808 9.311 1.00 88.56 440 PHE A C 1
ATOM 3395 O O . PHE A 1 440 ? 21.046 -19.113 9.532 1.00 88.56 440 PHE A O 1
ATOM 3402 N N . THR A 1 441 ? 23.189 -19.723 9.337 1.00 86.81 441 THR A N 1
ATOM 3403 C CA . THR A 1 441 ? 22.934 -21.153 9.652 1.00 86.81 441 THR A CA 1
ATOM 3404 C C . THR A 1 441 ? 23.131 -21.497 11.135 1.00 86.81 441 THR A C 1
ATOM 3406 O O . THR A 1 441 ? 22.684 -22.549 11.577 1.00 86.81 441 THR A O 1
ATOM 3409 N N . ASP A 1 442 ? 23.774 -20.613 11.908 1.00 67.44 442 ASP A N 1
ATOM 3410 C CA . ASP A 1 442 ? 24.034 -20.793 13.350 1.00 67.44 442 ASP A CA 1
ATOM 3411 C C . ASP A 1 442 ? 22.961 -20.128 14.250 1.00 67.44 442 ASP A C 1
ATOM 3413 O O . ASP A 1 442 ? 23.183 -19.929 15.448 1.00 67.44 442 ASP A O 1
ATOM 3417 N N . CYS A 1 443 ? 21.812 -19.748 13.683 1.00 57.53 443 CYS A N 1
ATOM 3418 C CA . CYS A 1 443 ? 20.627 -19.249 14.395 1.00 57.53 443 CYS A CA 1
ATOM 3419 C C . CYS A 1 443 ? 19.501 -20.275 14.288 1.00 57.53 443 CYS A C 1
ATOM 3421 O O . CYS A 1 443 ? 18.805 -20.470 15.311 1.00 57.53 443 CYS A O 1
#

Foldseek 3Di:
DDDDDDDDDDDDDDDDDDDDDDDDDDDDDDDDPPPDPPPPPDPPPPLLVLLVVLQVVLCVLPVDRLLDCPPPLSVQVVPDDDLVSLLVSLLVLLVVLVVVDPDPPLSVLLSVLSSLLSVLLVLLQVLVCVVCVPDGSRNSSSLSVLSSLLSVLVSVAPDDSPLVSVLSVLSSVLSVVLSVPSVDDDDPVLVSLSSVLVSLNSVLSSVSSSCSNVNNVVVVSCQSVPCDHPNNVSSVVSVVSVVVSVVVVVVVVVVVVVVVVVVVVVVVVVVVVVVVVVVVVVVVVVVVVVVVVVVVVVPPPDDPDDDDDDDDDPPPPVLVVLVVVLVVLLVPDDPVVSVVLVVVLVVLLVVLLVVQLPDPPPDPCSNVVSVVCVVSSSVSSSVVSVVVSVVVVVCVVVVPPPDDDPFWDWDQDPVRDTDTGGNVQPVDPVSVVVVCCVVPVVD

Mean predicted aligned error: 18.14 Å

Sequence (443 aa):
MSLFSYSFTPTIMTTSTQTRKRFWLKQTPVVSTTSRPTCSTAPPDDISSLWDEALDAYKNSLGIDLRDDSTALGEQLARCTSADDIAAALQDTVKKFGDKRKGKKAAQTVRESLKSIVVGLKCLLDIGAEVASASAVPGGKGIFIALSILLQAAERVTARFDSLEKLFQQFQTYLTRLCVRMEGNLGSEARSLVVNALVCMLRAIMLATKIMGEGRIERFVKALFTKTSDVQDIVVELHDIVVEEERLAVAEMVVGMHEISVNLEDLRGTVDRIQDEISTAGRLCDARFDRLEKLVKLNQTPKKPPSIPSRAPDSGVCMRQAATELCSVLSMFNPEDRATVQRALALIYSLAANAVAYSDDHSMESVITTCLNPLQVLATFMPWAFAFVSLFAIWRCIARPLGFAPGRIVLVDVLGKTFVIEDDTFMSWERTHAFLVKNFTDC

Radius of gyration: 38.5 Å; Cα contacts (8 Å, |Δi|>4): 262; chains: 1; bounding box: 83×96×121 Å

Nearest PDB structures (foldseek):
  5cwi-assembly1_A  TM=4.972E-01  e=2.941E-02  synthetic construct
  5f3q-assembly1_A  TM=2.506E-01  e=4.434E-01  Entamoeba histolytica
  8to0-assembly1_z1  TM=1.576E-01  e=3.844E-01  Mus musculus
  4bne-assembly1_B  TM=2.097E-01  e=8.893E+00  Gallus gallus

Solvent-accessible surface area (backbone atoms only — not comparable to full-atom values): 26008 Å² total; per-residue (Å²): 138,87,88,85,88,86,88,88,82,86,88,84,86,82,90,88,83,91,90,87,89,83,90,86,82,89,79,88,81,78,92,68,81,78,76,66,84,66,79,74,78,62,70,86,69,54,68,66,54,57,49,49,49,45,50,49,52,42,21,72,74,69,75,49,62,57,77,51,54,86,41,78,63,38,53,51,52,71,70,40,87,47,50,67,47,46,33,48,58,50,42,52,58,53,46,74,48,42,81,78,47,100,51,73,62,61,56,47,51,41,47,53,37,48,39,50,35,37,45,26,52,43,51,48,51,54,56,51,35,70,74,37,83,73,70,62,66,87,50,70,62,20,58,60,51,48,52,46,51,31,53,55,26,48,62,78,39,88,75,59,61,68,56,56,39,52,55,36,47,53,50,30,58,51,31,56,56,50,42,67,53,60,78,44,92,70,54,74,66,57,50,51,50,54,49,53,41,52,36,34,51,49,52,38,46,44,50,53,26,52,37,31,65,72,68,41,46,72,55,43,51,47,25,72,74,36,99,82,23,76,53,34,54,36,53,47,51,38,50,50,50,50,54,52,48,55,51,47,51,54,50,51,50,53,52,52,50,50,53,52,48,53,53,50,50,53,50,45,54,51,52,53,51,52,51,50,52,51,53,52,52,49,56,53,50,51,56,48,49,56,51,50,54,54,51,53,65,71,59,71,64,93,70,86,78,84,92,73,92,81,88,76,80,87,69,69,65,60,59,58,52,54,51,53,50,50,54,53,57,51,66,73,45,57,73,72,56,32,55,53,52,51,54,52,46,52,50,48,43,52,49,22,39,49,58,67,28,67,51,99,61,96,51,83,57,31,67,53,51,41,71,74,37,53,67,58,28,47,63,55,20,49,63,54,49,50,53,49,52,52,50,52,51,48,46,55,65,64,72,43,66,92,73,69,71,90,50,60,48,75,48,67,45,100,88,70,50,76,43,78,43,47,47,84,37,65,76,38,69,70,46,38,50,52,52,48,49,68,72,63,70,84,116

pLDDT: mean 74.69, std 18.05, range [28.45, 94.25]